Protein AF-A0A9D1MS75-F1 (afdb_monomer)

Secondary structure (DSSP, 8-state):
------------------------------HHHHHHHHHHHHHHHHHHHHHHHHHHHHHHHHHHHHHHHHHHHHHHHHHHHHHHHHHHHHHHHHHHHHHHHHHHHHHHHHHHHHHHHHHHTT--HHHHTTTS--GGG--S-HHHHTT-TTT-HHHHHHHHHHHHHHHT-----GGGS-TT-S-GGGS-TT-S-GGGS-TT-S-TTTSPTT-S-STTS-TT-S-GGGS-HHHHHHHHHHHTSGGGSS---SS----EE-TTS-EEE-----HHHHHHHHHHHHTTS-HHHHHHHHHHHHHHHHHHHHHHHHHHHHHHHHHH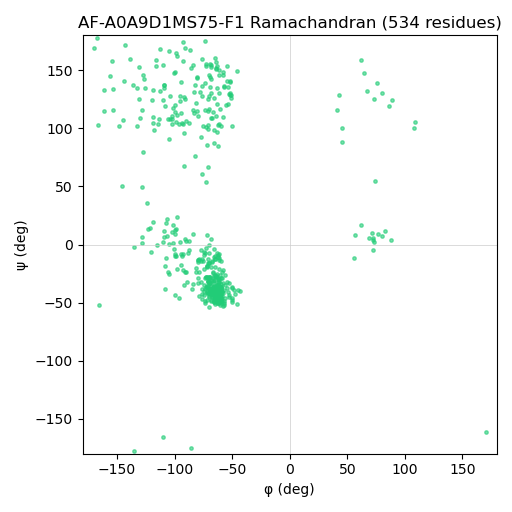HHHHHHHHHHHHHTS-SSGGGGT--SPPPHHHHHHHHHTT--GGGGGGS--HHHHHHHHTTS--GGG--SS--HHHHT-TTT-HHHHHHHHHHHHHHHHGGGSPPPGGGS-TT---GGGS-TT-S-GGGS-TT-S-GGGS-TTSS-GGGS-HHHHHHHHHTT-S-----TT-S--------PPPPPGGGSSSS-EEEEEEPTTS-EEEEEE-S---

Mean predicted aligned error: 25.47 Å

Sequence (536 aa):
MKKTNIAFSGFMAAILFGASASAATTQIASKTYVDNQKESVLQTVEENYAKTETVNQIQQNVTNLGDTINNAETGLAKQVSDNTEAVGQLQSSVGALETTVGNKGAGLVKDVTDLKTAVGGKLDSSAAATTYEALANKSQNLNTDGTSTDKYPSAKAVVDWVNEKVADGIEINTDKIQDGAITTDKIADDAVTSDKIAPSAVGTTEIADGAVGTDDIADGAVTSDKLDGTLAGQIADISGKQDIAMGVGHENHIVTTDASGNITSAATIGQDKVTGLTTALAGKADASALEEIEQNVTNVTQQIGNAESGLVKDVTDVKNAVDALETTVDGKANKATTLAGYGITDAYTKTETDGLLDAKADETALANYATTTALTSGLGGKEDTSNKAKIINAGNKASDTLYPTVGAITTWVSSEISDLSELPVNPGLIEDGTLAGSKLQNGAITEAKIADGAVTTDKIADGAVTEAKLSTDVQETIAGKANADDVYTKGDTDSKIVELAVPQPPEDCVSESGLCVLSVTPDGTYAWVNVTAPIE

Nearest PDB structures (foldseek):
  8yt8-assembly1_B  TM=2.108E-01  e=2.436E+00  Mus musculus
  8yt8-assembly1_D  TM=2.043E-01  e=5.604E+00  Mus musculus
  9c3c-assembly1_d  TM=1.889E-01  e=6.312E+00  Oryctolagus cuniculus

Radius of gyration: 106.27 Å; Cα contacts (8 Å, |Δi|>4): 153; chains: 1; bounding box: 169×182×314 Å

pLDDT: mean 72.34, std 16.27, range [29.92, 95.38]

Organism: NCBI:txid2840787

Structure (mmCIF, N/CA/C/O backbone):
data_AF-A0A9D1MS75-F1
#
_entry.id   AF-A0A9D1MS75-F1
#
loop_
_atom_site.group_PDB
_atom_site.id
_atom_site.type_symbol
_atom_site.label_atom_id
_atom_site.label_alt_id
_atom_site.label_comp_id
_atom_site.label_asym_id
_atom_site.label_entity_id
_atom_site.label_seq_id
_atom_site.pdbx_PDB_ins_code
_atom_site.Cartn_x
_atom_site.Cartn_y
_atom_site.Cartn_z
_atom_site.occupancy
_atom_site.B_iso_or_equiv
_atom_site.auth_seq_id
_atom_site.auth_comp_id
_atom_site.auth_asym_id
_atom_site.auth_atom_id
_atom_site.pdbx_PDB_model_num
ATOM 1 N N . MET A 1 1 ? 93.389 9.416 -118.390 1.00 35.19 1 MET A N 1
ATOM 2 C CA . MET A 1 1 ? 93.582 8.293 -119.345 1.00 35.19 1 MET A CA 1
ATOM 3 C C . MET A 1 1 ? 94.138 8.894 -120.635 1.00 35.19 1 MET A C 1
ATOM 5 O O . MET A 1 1 ? 93.578 9.873 -121.086 1.00 35.19 1 MET A O 1
ATOM 9 N N . LYS A 1 2 ? 95.392 8.608 -121.021 1.00 33.28 2 LYS A N 1
ATOM 10 C CA . LYS A 1 2 ? 95.776 7.720 -122.148 1.00 33.28 2 LYS A CA 1
ATOM 11 C C . LYS A 1 2 ? 94.953 7.893 -123.445 1.00 33.28 2 LYS A C 1
ATOM 13 O O . LYS A 1 2 ? 93.762 7.621 -123.405 1.00 33.28 2 LYS A O 1
ATOM 18 N N . LYS A 1 3 ? 95.688 8.063 -124.568 1.00 33.22 3 LYS A N 1
ATOM 19 C CA . LYS A 1 3 ? 95.335 7.735 -125.979 1.00 33.22 3 LYS A CA 1
ATOM 20 C C . LYS A 1 3 ? 94.343 8.688 -126.699 1.00 33.22 3 LYS A C 1
ATOM 22 O O . LYS A 1 3 ? 93.367 9.084 -126.090 1.00 33.22 3 LYS A O 1
ATOM 27 N N . THR A 1 4 ? 94.503 9.070 -127.983 1.00 37.56 4 THR A N 1
ATOM 28 C CA . THR A 1 4 ? 95.568 8.821 -129.002 1.00 37.56 4 THR A CA 1
ATOM 29 C C . THR A 1 4 ? 95.612 9.953 -130.050 1.00 37.56 4 THR A C 1
ATOM 31 O O . THR A 1 4 ? 94.603 10.605 -130.285 1.00 37.56 4 THR A O 1
ATOM 34 N N . ASN A 1 5 ? 96.754 10.114 -130.728 1.00 36.53 5 ASN A N 1
ATOM 35 C CA . ASN A 1 5 ? 96.948 10.886 -131.967 1.00 36.53 5 ASN A CA 1
ATOM 36 C C . ASN A 1 5 ? 95.876 10.638 -133.050 1.00 36.53 5 ASN A C 1
ATOM 38 O O . ASN A 1 5 ? 95.517 9.484 -133.284 1.00 36.53 5 ASN A O 1
ATOM 42 N N . ILE A 1 6 ? 95.595 11.664 -133.864 1.00 31.33 6 ILE A N 1
ATOM 43 C CA . ILE A 1 6 ? 95.580 11.528 -135.332 1.00 31.33 6 ILE A CA 1
ATOM 44 C C . ILE A 1 6 ? 96.419 12.670 -135.913 1.00 31.33 6 ILE A C 1
ATOM 46 O O . ILE A 1 6 ? 96.175 13.837 -135.625 1.00 31.33 6 ILE A O 1
ATOM 50 N N . ALA A 1 7 ? 97.411 12.320 -136.728 1.00 33.38 7 ALA A N 1
ATOM 51 C CA . ALA A 1 7 ? 98.093 13.252 -137.615 1.00 33.38 7 ALA A CA 1
ATOM 52 C C . ALA A 1 7 ? 97.513 13.098 -139.025 1.00 33.38 7 ALA A C 1
ATOM 54 O O . ALA A 1 7 ? 97.167 11.984 -139.422 1.00 33.38 7 ALA A O 1
ATOM 55 N N . PHE A 1 8 ? 97.484 14.178 -139.803 1.00 29.92 8 PHE A N 1
ATOM 56 C CA . PHE A 1 8 ? 97.391 14.081 -141.256 1.00 29.92 8 PHE A CA 1
ATOM 57 C C . PHE A 1 8 ? 98.511 14.921 -141.862 1.00 29.92 8 PHE A C 1
ATOM 59 O O . PHE A 1 8 ? 98.576 16.131 -141.656 1.00 29.92 8 PHE A O 1
ATOM 66 N N . SER A 1 9 ? 99.436 14.258 -142.550 1.00 35.94 9 SER A N 1
ATOM 67 C CA . SER A 1 9 ? 100.546 14.886 -143.259 1.00 35.94 9 SER A CA 1
ATOM 68 C C . SER A 1 9 ? 100.416 14.630 -144.757 1.00 35.94 9 SER A C 1
ATOM 70 O O . SER A 1 9 ? 99.788 13.662 -145.181 1.00 35.94 9 SER A O 1
ATOM 72 N N . GLY A 1 10 ? 101.078 15.476 -145.547 1.00 30.81 10 GLY A N 1
ATOM 73 C CA . GLY A 1 10 ? 101.414 15.172 -146.934 1.00 30.81 10 GLY A CA 1
ATOM 74 C C . GLY A 1 10 ? 100.619 15.940 -147.986 1.00 30.81 10 GLY A C 1
ATOM 75 O O . GLY A 1 10 ? 99.574 15.487 -148.434 1.00 30.81 10 GLY A O 1
ATOM 76 N N . PHE A 1 11 ? 101.237 16.990 -148.532 1.00 30.25 11 PHE A N 1
ATOM 77 C CA . PHE A 1 11 ? 101.874 16.811 -149.840 1.00 30.25 11 PHE A CA 1
ATOM 78 C C . PHE A 1 11 ? 103.033 17.797 -150.044 1.00 30.25 11 PHE A C 1
ATOM 80 O O . PHE A 1 11 ? 102.902 18.984 -149.759 1.00 30.25 11 PHE A O 1
ATOM 87 N N . MET A 1 12 ? 104.175 17.305 -150.533 1.00 34.19 12 MET A N 1
ATOM 88 C CA . MET A 1 12 ? 105.344 18.122 -150.875 1.00 34.19 12 MET A CA 1
ATOM 89 C C . MET A 1 12 ? 106.091 17.480 -152.053 1.00 34.19 12 MET A C 1
ATOM 91 O O . MET A 1 12 ? 106.809 16.500 -151.880 1.00 34.19 12 MET A O 1
ATOM 95 N N . ALA A 1 13 ? 105.892 18.036 -153.249 1.00 30.22 13 ALA A N 1
ATOM 96 C CA . ALA A 1 13 ? 106.650 17.808 -154.486 1.00 30.22 13 ALA A CA 1
ATOM 97 C C . ALA A 1 13 ? 106.321 19.010 -155.405 1.00 30.22 13 ALA A C 1
ATOM 99 O O . ALA A 1 13 ? 105.143 19.260 -155.630 1.00 30.22 13 ALA A O 1
ATOM 100 N N . ALA A 1 14 ? 107.203 19.931 -155.809 1.00 34.31 14 ALA A N 1
ATOM 101 C CA . ALA A 1 14 ? 108.585 19.885 -156.306 1.00 34.31 14 ALA A CA 1
ATOM 102 C C . ALA A 1 14 ? 108.715 19.497 -157.799 1.00 34.31 14 ALA A C 1
ATOM 104 O O . ALA A 1 14 ? 108.217 18.450 -158.197 1.00 34.31 14 ALA A O 1
ATOM 105 N N . ILE A 1 15 ? 109.502 20.321 -158.528 1.00 32.75 15 ILE A N 1
ATOM 106 C CA . ILE A 1 15 ? 110.326 20.051 -159.742 1.00 32.75 15 ILE A CA 1
ATOM 107 C C . ILE A 1 15 ? 109.900 20.609 -161.139 1.00 32.75 15 ILE A C 1
ATOM 109 O O . ILE A 1 15 ? 109.069 20.030 -161.824 1.00 32.75 15 ILE A O 1
ATOM 113 N N . LEU A 1 16 ? 110.651 21.659 -161.565 1.00 31.94 16 LEU A N 1
ATOM 114 C CA . LEU A 1 16 ? 111.067 22.102 -162.933 1.00 31.94 16 LEU A CA 1
ATOM 115 C C . LEU A 1 16 ? 109.949 22.499 -163.946 1.00 31.94 16 LEU A C 1
ATOM 117 O O . LEU A 1 16 ? 108.800 22.142 -163.762 1.00 31.94 16 LEU A O 1
ATOM 121 N N . PHE A 1 17 ? 110.117 23.280 -165.028 1.00 32.41 17 PHE A N 1
ATOM 122 C CA . PHE A 1 17 ? 111.217 23.943 -165.781 1.00 32.41 17 PHE A CA 1
ATOM 123 C C . PHE A 1 17 ? 110.779 25.416 -166.110 1.00 32.41 17 PHE A C 1
ATOM 125 O O . PHE A 1 17 ? 109.692 25.808 -165.705 1.00 32.41 17 PHE A O 1
ATOM 132 N N . GLY A 1 18 ? 111.485 26.316 -166.825 1.00 37.06 18 GLY A N 1
ATOM 133 C CA . GLY A 1 18 ? 112.775 26.296 -167.543 1.00 37.06 18 GLY A CA 1
ATOM 134 C C . GLY A 1 18 ? 113.003 27.573 -168.401 1.00 37.06 18 GLY A C 1
ATOM 135 O O . GLY A 1 18 ? 112.346 28.590 -168.202 1.00 37.06 18 GLY A O 1
ATOM 136 N N . ALA A 1 19 ? 113.928 27.503 -169.367 1.00 38.12 19 ALA A N 1
ATOM 137 C CA . ALA A 1 19 ? 114.318 28.499 -170.393 1.00 38.12 19 ALA A CA 1
ATOM 138 C C . ALA A 1 19 ? 114.540 27.745 -171.742 1.00 38.12 19 ALA A C 1
ATOM 140 O O . ALA A 1 19 ? 114.776 26.542 -171.675 1.00 38.12 19 ALA A O 1
ATOM 141 N N . SER A 1 20 ? 114.529 28.287 -172.976 1.00 36.25 20 SER A N 1
ATOM 142 C CA . SER A 1 20 ? 114.293 29.635 -173.546 1.00 36.25 20 SER A CA 1
ATOM 143 C C . SER A 1 20 ? 114.181 29.586 -175.101 1.00 36.25 20 SER A C 1
ATOM 145 O O . SER A 1 20 ? 114.597 28.613 -175.717 1.00 36.25 20 SER A O 1
ATOM 147 N N . ALA A 1 21 ? 113.738 30.708 -175.705 1.00 34.78 21 ALA A N 1
ATOM 148 C CA . ALA A 1 21 ? 114.134 31.265 -177.026 1.00 34.78 21 ALA A CA 1
ATOM 149 C C . ALA A 1 21 ? 113.435 30.883 -178.372 1.00 34.78 21 ALA A C 1
ATOM 151 O O . ALA A 1 21 ? 113.517 29.759 -178.841 1.00 34.78 21 ALA A O 1
ATOM 152 N N . SER A 1 22 ? 112.966 31.949 -179.063 1.00 36.16 22 SER A N 1
ATOM 153 C CA . SER A 1 22 ? 113.173 32.287 -180.503 1.00 36.16 22 SER A CA 1
ATOM 154 C C . SER A 1 22 ? 112.559 31.405 -181.622 1.00 36.16 22 SER A C 1
ATOM 156 O O . SER A 1 22 ? 112.813 30.213 -181.665 1.00 36.16 22 SER A O 1
ATOM 158 N N . ALA A 1 23 ? 111.879 31.918 -182.666 1.00 35.94 23 ALA A N 1
ATOM 159 C CA . ALA A 1 23 ? 111.378 33.266 -183.019 1.00 35.94 23 ALA A CA 1
ATOM 160 C C . ALA A 1 23 ? 110.390 33.178 -184.224 1.00 35.94 23 ALA A C 1
ATOM 162 O O . ALA A 1 23 ? 110.253 32.107 -184.805 1.00 35.94 23 ALA A O 1
ATOM 163 N N . ALA A 1 24 ? 109.808 34.325 -184.636 1.00 34.16 24 ALA A N 1
ATOM 164 C CA . ALA A 1 24 ? 109.023 34.576 -185.872 1.00 34.16 24 ALA A CA 1
ATOM 165 C C . ALA A 1 24 ? 107.579 33.987 -185.936 1.00 34.16 24 ALA A C 1
ATOM 167 O O . ALA A 1 24 ? 107.394 32.789 -185.782 1.00 34.16 24 ALA A O 1
ATOM 168 N N . THR A 1 25 ? 106.486 34.737 -186.192 1.00 34.16 25 THR A N 1
ATOM 169 C CA . THR A 1 25 ? 106.300 36.197 -186.391 1.00 34.16 25 THR A CA 1
ATOM 170 C C . THR A 1 25 ? 104.867 36.649 -186.018 1.00 34.16 25 THR A C 1
ATOM 172 O O . THR A 1 25 ? 103.905 36.287 -186.681 1.00 34.16 25 THR A O 1
ATOM 175 N N . THR A 1 26 ? 104.764 37.491 -184.983 1.00 41.84 26 THR A N 1
ATOM 176 C CA . THR A 1 26 ? 103.919 38.708 -184.852 1.00 41.84 26 THR A CA 1
ATOM 177 C C . THR A 1 26 ? 102.459 38.738 -185.367 1.00 41.84 26 THR A C 1
ATOM 179 O O . THR A 1 26 ? 102.236 38.890 -186.563 1.00 41.84 26 THR A O 1
ATOM 182 N N . GLN A 1 27 ? 101.481 38.894 -184.451 1.00 38.84 27 GLN A N 1
ATOM 183 C CA . GLN A 1 27 ? 100.780 40.190 -184.259 1.00 38.84 27 GLN A CA 1
ATOM 184 C C . GLN A 1 27 ? 99.924 40.283 -182.966 1.00 38.84 27 GLN A C 1
ATOM 186 O O . GLN A 1 27 ? 98.815 39.777 -182.887 1.00 38.84 27 GLN A O 1
ATOM 191 N N . ILE A 1 28 ? 100.484 40.999 -181.979 1.00 40.28 28 ILE A N 1
ATOM 192 C CA . ILE A 1 28 ? 99.843 41.949 -181.040 1.00 40.28 28 ILE A CA 1
ATOM 193 C C . ILE A 1 28 ? 98.515 41.520 -180.371 1.00 40.28 28 ILE A C 1
ATOM 195 O O . ILE A 1 28 ? 97.425 41.722 -180.898 1.00 40.28 28 ILE A O 1
ATOM 199 N N . ALA A 1 29 ? 98.613 41.064 -179.116 1.00 49.59 29 ALA A N 1
ATOM 200 C CA . ALA A 1 29 ? 97.468 40.891 -178.220 1.00 49.59 29 ALA A CA 1
ATOM 201 C C . ALA A 1 29 ? 96.926 42.241 -177.703 1.00 49.59 29 ALA A C 1
ATOM 203 O O . ALA A 1 29 ? 97.691 43.130 -177.322 1.00 49.59 29 ALA A O 1
ATOM 204 N N . SER A 1 30 ? 95.600 42.385 -177.634 1.00 53.41 30 SER A N 1
ATOM 205 C CA . SER A 1 30 ? 94.937 43.584 -177.108 1.00 53.41 30 SER A CA 1
ATOM 206 C C . SER A 1 30 ? 95.125 43.737 -175.595 1.00 53.41 30 SER A C 1
ATOM 208 O O . SER A 1 30 ? 94.873 42.786 -174.849 1.00 53.41 30 SER A O 1
ATOM 210 N N . LYS A 1 31 ? 95.434 44.961 -175.142 1.00 62.34 31 LYS A N 1
ATOM 211 C CA . LYS A 1 31 ? 95.553 45.364 -173.724 1.00 62.34 31 LYS A CA 1
ATOM 212 C C . LYS A 1 31 ? 94.426 44.803 -172.833 1.00 62.34 31 LYS A C 1
ATOM 214 O O . LYS A 1 31 ? 94.698 44.298 -171.750 1.00 62.34 31 LYS A O 1
ATOM 219 N N . THR A 1 32 ? 93.198 44.785 -173.354 1.00 62.97 32 THR A N 1
ATOM 220 C CA . THR A 1 32 ? 91.975 44.258 -172.725 1.00 62.97 32 THR A CA 1
ATOM 221 C C . THR A 1 32 ? 92.107 42.839 -172.157 1.00 62.97 32 THR A C 1
ATOM 223 O O . THR A 1 32 ? 91.539 42.554 -171.110 1.00 62.97 32 THR A O 1
ATOM 226 N N . TYR A 1 33 ? 92.862 41.938 -172.799 1.00 64.75 33 TYR A N 1
ATOM 227 C CA . TYR A 1 33 ? 93.020 40.566 -172.292 1.00 64.75 33 TYR A CA 1
ATOM 228 C C . TYR A 1 33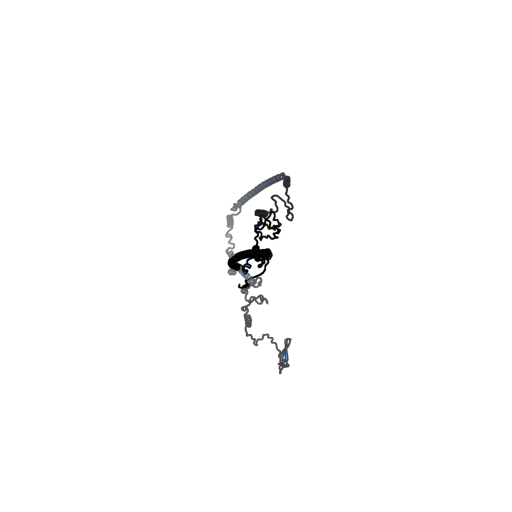 ? 93.901 40.517 -171.034 1.00 64.75 33 TYR A C 1
ATOM 230 O O . TYR A 1 33 ? 93.623 39.760 -170.107 1.00 64.75 33 TYR A O 1
ATOM 238 N N . VAL A 1 34 ? 94.943 41.354 -170.984 1.00 63.66 34 VAL A N 1
ATOM 239 C CA . VAL A 1 34 ? 95.841 41.462 -169.825 1.00 63.66 34 VAL A CA 1
ATOM 240 C C . VAL A 1 34 ? 95.159 42.210 -168.680 1.00 63.66 34 VAL A C 1
ATOM 242 O O . VAL A 1 34 ? 95.281 41.786 -167.534 1.00 63.66 34 VAL A O 1
ATOM 245 N N . ASP A 1 35 ? 94.403 43.270 -168.985 1.00 66.38 35 ASP A N 1
ATOM 246 C CA . ASP A 1 35 ? 93.616 44.006 -167.990 1.00 66.38 35 ASP A CA 1
ATOM 247 C C . ASP A 1 35 ? 92.594 43.078 -167.302 1.00 66.38 35 ASP A C 1
ATOM 249 O O . ASP A 1 35 ? 92.614 42.954 -166.081 1.00 66.38 35 ASP A O 1
ATOM 253 N N . ASN A 1 36 ? 91.792 42.321 -168.065 1.00 65.88 36 ASN A N 1
ATOM 254 C CA . ASN A 1 36 ? 90.782 41.410 -167.502 1.00 65.88 36 ASN A CA 1
ATOM 255 C C . ASN A 1 36 ? 91.382 40.299 -166.616 1.00 65.88 36 ASN A C 1
ATOM 257 O O . ASN A 1 36 ? 90.800 39.937 -165.594 1.00 65.88 36 ASN A O 1
ATOM 261 N N . GLN A 1 37 ? 92.547 39.753 -166.985 1.00 67.06 37 GLN A N 1
ATOM 262 C CA . GLN A 1 37 ? 93.255 38.773 -166.149 1.00 67.06 37 GLN A CA 1
ATOM 263 C C . GLN A 1 37 ? 93.807 39.415 -164.869 1.00 67.06 37 GLN A C 1
ATOM 265 O O . GLN A 1 37 ? 93.778 38.799 -163.805 1.00 67.06 37 GLN A O 1
ATOM 270 N N . LYS A 1 38 ? 94.264 40.671 -164.943 1.00 65.25 38 LYS A N 1
ATOM 271 C CA . LYS A 1 38 ? 94.729 41.426 -163.777 1.00 65.25 38 LYS A CA 1
ATOM 272 C C . LYS A 1 38 ? 93.587 41.712 -162.797 1.00 65.25 38 LYS A C 1
ATOM 274 O O . LYS A 1 38 ? 93.788 41.511 -161.605 1.00 65.25 38 LYS A O 1
ATOM 279 N N . GLU A 1 39 ? 92.410 42.102 -163.290 1.00 68.06 39 GLU A N 1
ATOM 280 C CA . GLU A 1 39 ? 91.195 42.319 -162.487 1.00 68.06 39 GLU A CA 1
ATOM 281 C C . GLU A 1 39 ? 90.776 41.032 -161.745 1.00 68.06 39 GLU A C 1
ATOM 283 O O . GLU A 1 39 ? 90.568 41.044 -160.534 1.00 68.06 39 GLU A O 1
ATOM 288 N N . SER A 1 40 ? 90.739 39.891 -162.449 1.00 67.94 40 SER A N 1
ATOM 289 C CA . SER A 1 40 ? 90.359 38.588 -161.875 1.00 67.94 40 SER A CA 1
ATOM 290 C C . SER A 1 40 ? 91.342 38.090 -160.805 1.00 67.94 40 SER A C 1
ATOM 292 O O . SER A 1 40 ? 90.925 37.559 -159.769 1.00 67.94 40 SER A O 1
ATOM 294 N N . VAL A 1 41 ? 92.648 38.300 -161.009 1.00 67.81 41 VAL A N 1
ATOM 295 C CA . VAL A 1 41 ? 93.666 37.993 -159.992 1.00 67.81 41 VAL A CA 1
ATOM 296 C C . VAL A 1 41 ? 93.548 38.940 -158.795 1.00 67.81 41 VAL A C 1
ATOM 298 O O . VAL A 1 41 ? 93.650 38.467 -157.665 1.00 67.81 41 VAL A O 1
ATOM 301 N N . LEU A 1 42 ? 93.278 40.235 -159.006 1.00 69.19 42 LEU A N 1
ATOM 302 C CA . LEU A 1 42 ? 93.065 41.192 -157.912 1.00 69.19 42 LEU A CA 1
ATOM 303 C C . LEU A 1 42 ? 91.879 40.773 -157.034 1.00 69.19 42 LEU A C 1
ATOM 305 O O . LEU A 1 42 ? 92.037 40.640 -155.825 1.00 69.19 42 LEU A O 1
ATOM 309 N N . GLN A 1 43 ? 90.743 40.448 -157.655 1.00 68.75 43 GLN A N 1
ATOM 310 C CA . GLN A 1 43 ? 89.535 39.995 -156.964 1.00 68.75 43 GLN A CA 1
ATOM 311 C C . GLN A 1 43 ? 89.774 38.696 -156.169 1.00 68.75 43 GLN A C 1
ATOM 313 O O . GLN A 1 43 ? 89.335 38.565 -155.028 1.00 68.75 43 GLN A O 1
ATOM 318 N N . THR A 1 44 ? 90.552 37.759 -156.725 1.00 70.31 44 THR A N 1
ATOM 319 C CA . THR A 1 44 ? 90.948 36.520 -156.026 1.00 70.31 44 THR A CA 1
ATOM 320 C C . THR A 1 44 ? 91.875 36.797 -154.832 1.00 70.31 44 THR A C 1
ATOM 322 O O . THR A 1 44 ? 91.788 36.124 -153.803 1.00 70.31 44 THR A O 1
ATOM 325 N N . VAL A 1 45 ? 92.771 37.785 -154.942 1.00 70.00 45 VAL A N 1
ATOM 326 C CA . VAL A 1 45 ? 93.659 38.206 -153.845 1.00 70.00 45 VAL A CA 1
ATOM 327 C C . VAL A 1 45 ? 92.872 38.919 -152.743 1.00 70.00 45 VAL A C 1
ATOM 329 O O . VAL A 1 45 ? 93.084 38.611 -151.571 1.00 70.00 45 VAL A O 1
ATOM 332 N N . GLU A 1 46 ? 91.928 39.794 -153.090 1.00 70.38 46 GLU A N 1
ATOM 333 C CA . GLU A 1 46 ? 91.046 40.477 -152.134 1.00 70.38 46 GLU A CA 1
ATOM 334 C C . GLU A 1 46 ? 90.151 39.487 -151.373 1.00 70.38 46 GLU A C 1
ATOM 336 O O . GLU A 1 46 ? 90.091 39.540 -150.143 1.00 70.38 46 GLU A O 1
ATOM 341 N N . GLU A 1 47 ? 89.548 38.505 -152.055 1.00 70.81 47 GLU A N 1
ATOM 342 C CA . GLU A 1 47 ? 88.812 37.422 -151.388 1.00 70.81 47 GLU A CA 1
ATOM 343 C C . GLU A 1 47 ? 89.687 36.611 -150.421 1.00 70.81 47 GLU A C 1
ATOM 345 O O . GLU A 1 47 ? 89.231 36.215 -149.346 1.00 70.81 47 GLU A O 1
ATOM 350 N N . ASN A 1 48 ? 90.939 36.329 -150.787 1.00 67.88 48 ASN A N 1
ATOM 351 C CA . ASN A 1 48 ? 91.854 35.577 -149.929 1.00 67.88 48 ASN A CA 1
ATOM 352 C C . ASN A 1 48 ? 92.366 36.416 -148.745 1.00 67.88 48 ASN A C 1
ATOM 354 O O . ASN A 1 48 ? 92.591 35.872 -147.661 1.00 67.88 48 ASN A O 1
ATOM 358 N N . TYR A 1 49 ? 92.468 37.738 -148.897 1.00 66.19 49 TYR A N 1
ATOM 359 C CA . TYR A 1 49 ? 92.754 38.650 -147.789 1.00 66.19 49 TYR A CA 1
ATOM 360 C C . TYR A 1 49 ? 91.558 38.750 -146.826 1.00 66.19 49 TYR A C 1
ATOM 362 O O . TYR A 1 49 ? 91.732 38.631 -145.615 1.00 66.19 49 TYR A O 1
ATOM 370 N N . ALA A 1 50 ? 90.326 38.826 -147.343 1.00 66.00 50 ALA A N 1
ATOM 371 C CA . ALA A 1 50 ? 89.103 38.776 -146.534 1.00 66.00 50 ALA A CA 1
ATOM 372 C C . ALA A 1 50 ? 88.936 37.432 -145.789 1.00 66.00 50 ALA A C 1
ATOM 374 O O . ALA A 1 50 ? 88.531 37.404 -144.623 1.00 66.00 50 ALA A O 1
ATOM 375 N N . LYS A 1 51 ? 89.316 36.307 -146.416 1.00 72.88 51 LYS A N 1
ATOM 376 C CA . LYS A 1 51 ? 89.409 34.995 -145.744 1.00 72.88 51 LYS A CA 1
ATOM 377 C C . LYS A 1 51 ? 90.484 34.994 -144.650 1.00 72.88 51 LYS A C 1
ATOM 379 O O . LYS A 1 51 ? 90.254 34.402 -143.602 1.00 72.88 51 LYS A O 1
ATOM 384 N N . THR A 1 52 ? 91.609 35.684 -144.845 1.00 74.56 52 THR A N 1
ATOM 385 C CA . THR A 1 52 ? 92.667 35.818 -143.823 1.00 74.56 52 THR A CA 1
ATOM 386 C C . THR A 1 52 ? 92.179 36.615 -142.610 1.00 74.56 52 THR A C 1
ATOM 388 O O . THR A 1 52 ? 92.382 36.180 -141.480 1.00 74.56 52 THR A O 1
ATOM 391 N N . GLU A 1 53 ? 91.445 37.709 -142.821 1.00 74.25 53 GLU A N 1
ATOM 392 C CA . GLU A 1 53 ? 90.826 38.471 -141.727 1.00 74.25 53 GLU A CA 1
ATOM 393 C C . GLU A 1 53 ? 89.759 37.647 -140.985 1.00 74.25 53 GLU A C 1
ATOM 395 O O . GLU A 1 53 ? 89.715 37.618 -139.755 1.00 74.25 53 GLU A O 1
ATOM 400 N N . THR A 1 54 ? 88.966 36.866 -141.725 1.00 79.94 54 THR A N 1
ATOM 401 C CA . THR A 1 54 ? 88.009 35.911 -141.141 1.00 79.94 54 THR A CA 1
ATOM 402 C C . THR A 1 54 ? 88.719 34.844 -140.295 1.00 79.94 54 THR A C 1
ATOM 404 O O . THR A 1 54 ? 88.254 34.510 -139.207 1.00 79.94 54 THR A O 1
ATOM 407 N N . VAL A 1 55 ? 89.870 34.331 -140.748 1.00 80.06 55 VAL A N 1
ATOM 408 C CA . VAL A 1 55 ? 90.700 33.373 -139.995 1.00 80.06 55 VAL A CA 1
ATOM 409 C C . VAL A 1 55 ? 91.300 34.012 -138.739 1.00 80.06 55 VAL A C 1
ATOM 411 O O . VAL A 1 55 ? 91.274 33.379 -137.685 1.00 80.06 55 VAL A O 1
ATOM 414 N N . ASN A 1 56 ? 91.759 35.266 -138.799 1.00 82.06 56 ASN A N 1
ATOM 415 C CA . ASN A 1 56 ? 92.230 36.006 -137.622 1.00 82.06 56 ASN A CA 1
ATOM 416 C C . ASN A 1 56 ? 91.112 36.180 -136.581 1.00 82.06 56 ASN A C 1
ATOM 418 O O . ASN A 1 56 ? 91.330 35.925 -135.395 1.00 82.06 56 ASN A O 1
ATOM 422 N N . GLN A 1 57 ? 89.898 36.535 -137.017 1.00 86.50 57 GLN A N 1
ATOM 423 C CA . GLN A 1 57 ? 88.741 36.651 -136.127 1.00 86.50 57 GLN A CA 1
ATOM 424 C C . GLN A 1 57 ? 88.342 35.296 -135.524 1.00 86.50 57 GLN A C 1
ATOM 426 O O . GLN A 1 57 ? 88.035 35.224 -134.335 1.00 86.50 57 GLN A O 1
ATOM 431 N N . ILE A 1 58 ? 88.388 34.206 -136.301 1.00 84.88 58 ILE A N 1
ATOM 432 C CA . ILE A 1 58 ? 88.170 32.843 -135.790 1.00 84.88 58 ILE A CA 1
ATOM 433 C C . ILE A 1 58 ? 89.236 32.485 -134.748 1.00 84.88 58 ILE A C 1
ATOM 435 O O . ILE A 1 58 ? 88.884 32.001 -133.676 1.00 84.88 58 ILE A O 1
ATOM 439 N N . GLN A 1 59 ? 90.514 32.764 -135.012 1.00 86.50 59 GLN A N 1
ATOM 440 C CA . GLN A 1 59 ? 91.606 32.482 -134.080 1.00 86.50 59 GLN A CA 1
ATOM 441 C C . GLN A 1 59 ? 91.447 33.262 -132.766 1.00 86.50 59 GLN A C 1
ATOM 443 O O . GLN A 1 59 ? 91.616 32.688 -131.692 1.00 86.50 59 GLN A O 1
ATOM 448 N N . GLN A 1 60 ? 91.065 34.540 -132.836 1.00 87.88 60 GLN A N 1
ATOM 449 C CA . GLN A 1 60 ? 90.798 35.365 -131.656 1.00 87.88 60 GLN A CA 1
ATOM 450 C C . GLN A 1 60 ? 89.559 34.881 -130.886 1.00 87.88 60 GLN A C 1
ATOM 452 O O . GLN A 1 60 ? 89.595 34.793 -129.661 1.00 87.88 60 GLN A O 1
ATOM 457 N N . ASN A 1 61 ? 88.492 34.481 -131.586 1.00 88.44 61 ASN A N 1
ATOM 458 C CA . ASN A 1 61 ? 87.312 33.880 -130.964 1.00 88.44 61 ASN A CA 1
ATOM 459 C C . ASN A 1 61 ? 87.654 32.553 -130.266 1.00 88.44 61 ASN A C 1
ATOM 461 O O . ASN A 1 61 ? 87.176 32.317 -129.161 1.00 88.44 61 ASN A O 1
ATOM 465 N N . VAL A 1 62 ? 88.505 31.711 -130.866 1.00 87.62 62 VAL A N 1
ATOM 466 C CA . VAL A 1 62 ? 88.990 30.459 -130.258 1.00 87.62 62 VAL A CA 1
ATOM 467 C C . VAL A 1 62 ? 89.814 30.735 -128.997 1.00 87.62 62 VAL A C 1
ATOM 469 O O . VAL A 1 62 ? 89.596 30.060 -127.994 1.00 87.62 62 VAL A O 1
ATOM 472 N N . THR A 1 63 ? 90.691 31.746 -128.999 1.00 87.88 63 THR A N 1
ATOM 473 C CA . THR A 1 63 ? 91.415 32.174 -127.786 1.00 87.88 63 THR A CA 1
ATOM 474 C C . THR A 1 63 ? 90.449 32.652 -126.699 1.00 87.88 63 THR A C 1
ATOM 476 O O . THR A 1 63 ? 90.504 32.152 -125.580 1.00 87.88 63 THR A O 1
ATOM 479 N N . ASN A 1 64 ? 89.497 33.531 -127.037 1.00 89.81 64 ASN A N 1
ATOM 480 C CA . ASN A 1 64 ? 88.500 34.042 -126.089 1.00 89.81 64 ASN A CA 1
ATOM 481 C C . ASN A 1 64 ? 87.611 32.922 -125.509 1.00 89.81 64 ASN A C 1
ATOM 483 O O . ASN A 1 64 ? 87.272 32.946 -124.324 1.00 89.81 64 ASN A O 1
ATOM 487 N N . LEU A 1 65 ? 87.243 31.919 -126.319 1.00 91.25 65 LEU A N 1
ATOM 488 C CA . LEU A 1 65 ? 86.559 30.712 -125.843 1.00 91.25 65 LEU A CA 1
ATOM 489 C C . LEU A 1 65 ? 87.457 29.882 -124.919 1.00 91.25 65 LEU A C 1
ATOM 491 O O . LEU A 1 65 ? 86.974 29.418 -123.892 1.00 91.25 65 LEU A O 1
ATOM 495 N N . GLY A 1 66 ? 88.742 29.725 -125.247 1.00 87.69 66 GLY A N 1
ATOM 496 C CA . GLY A 1 66 ? 89.726 29.057 -124.395 1.00 87.69 66 GLY A CA 1
ATOM 497 C C . GLY A 1 66 ? 89.834 29.711 -123.018 1.00 87.69 66 GLY A C 1
ATOM 498 O O . GLY A 1 66 ? 89.693 29.028 -122.008 1.00 87.69 66 GLY A O 1
ATOM 499 N N . ASP A 1 67 ? 89.971 31.035 -122.961 1.00 89.00 67 ASP A N 1
ATOM 500 C CA . ASP A 1 67 ? 90.005 31.784 -121.700 1.00 89.00 67 ASP A CA 1
ATOM 501 C C . ASP A 1 67 ? 88.674 31.694 -120.938 1.00 89.00 67 ASP A C 1
ATOM 503 O O . ASP A 1 67 ? 88.661 31.551 -119.716 1.00 89.00 67 ASP A O 1
ATOM 507 N N . THR A 1 68 ? 87.538 31.712 -121.643 1.00 88.56 68 THR A N 1
ATOM 508 C CA . THR A 1 68 ? 86.213 31.509 -121.031 1.00 88.56 68 THR A CA 1
ATOM 509 C C . THR A 1 68 ? 86.091 30.114 -120.408 1.00 88.56 68 THR A C 1
ATOM 511 O O . THR A 1 68 ? 85.604 29.988 -119.284 1.00 88.56 68 THR A O 1
ATOM 514 N N . ILE A 1 69 ? 86.572 29.075 -121.099 1.00 89.00 69 ILE A N 1
ATOM 515 C CA . ILE A 1 69 ? 86.596 27.690 -120.610 1.00 89.00 69 ILE A CA 1
ATOM 516 C C . ILE A 1 69 ? 87.540 27.563 -119.410 1.00 89.00 69 ILE A C 1
ATOM 518 O O . ILE A 1 69 ? 87.110 27.075 -118.373 1.00 89.00 69 ILE A O 1
ATOM 522 N N . ASN A 1 70 ? 88.770 28.074 -119.491 1.00 86.94 70 ASN A N 1
ATOM 523 C CA . ASN A 1 70 ? 89.748 28.019 -118.396 1.00 86.94 70 ASN A CA 1
ATOM 524 C C . ASN A 1 70 ? 89.236 28.725 -117.125 1.00 86.94 70 ASN A C 1
ATOM 526 O O . ASN A 1 70 ? 89.398 28.220 -116.010 1.00 86.94 70 ASN A O 1
ATOM 530 N N . ASN A 1 71 ? 88.576 29.879 -117.279 1.00 87.00 71 ASN A N 1
ATOM 531 C CA . ASN A 1 71 ? 87.947 30.593 -116.167 1.00 87.00 71 ASN A CA 1
ATOM 532 C C . ASN A 1 71 ? 86.755 29.813 -115.584 1.00 87.00 71 ASN A C 1
ATOM 534 O O . ASN A 1 71 ? 86.605 29.756 -114.362 1.00 87.00 71 ASN A O 1
ATOM 538 N N . ALA A 1 72 ? 85.942 29.167 -116.426 1.00 87.81 72 ALA A N 1
ATOM 539 C CA . ALA A 1 72 ? 84.845 28.307 -115.982 1.00 87.81 72 ALA A CA 1
ATOM 540 C C . ALA A 1 72 ? 85.345 27.035 -115.269 1.00 87.81 72 ALA A C 1
ATOM 542 O O . ALA A 1 72 ? 84.811 26.687 -114.219 1.00 87.81 72 ALA A O 1
ATOM 543 N N . GLU A 1 73 ? 86.394 26.379 -115.774 1.00 88.56 73 GLU A N 1
ATOM 544 C CA . GLU A 1 73 ? 87.043 25.231 -115.127 1.00 88.56 73 GLU A CA 1
ATOM 545 C C . GLU A 1 73 ? 87.649 25.622 -113.774 1.00 88.56 73 GLU A C 1
ATOM 547 O O . GLU A 1 73 ? 87.453 24.914 -112.788 1.00 88.56 73 GLU A O 1
ATOM 552 N N . THR A 1 74 ? 88.308 26.782 -113.689 1.00 86.06 74 THR A N 1
ATOM 553 C CA . THR A 1 74 ? 88.862 27.308 -112.429 1.00 86.06 74 THR A CA 1
ATOM 554 C C . THR A 1 74 ? 87.755 27.635 -111.420 1.00 86.06 74 THR A C 1
ATOM 556 O O . THR A 1 74 ? 87.863 27.285 -110.242 1.00 86.06 74 THR A O 1
ATOM 559 N N . GLY A 1 75 ? 86.661 28.258 -111.873 1.00 89.56 75 GLY A N 1
ATOM 560 C CA . GLY A 1 75 ? 85.486 28.538 -111.045 1.00 89.56 75 GLY A CA 1
ATOM 561 C C . GLY A 1 75 ? 84.814 27.263 -110.531 1.00 89.56 75 GLY A C 1
ATOM 562 O O . GLY A 1 75 ? 84.532 27.154 -109.337 1.00 89.56 75 GLY A O 1
ATOM 563 N N . LEU A 1 76 ? 84.632 26.266 -111.401 1.00 91.62 76 LEU A N 1
ATOM 564 C CA . LEU A 1 76 ? 84.057 24.969 -111.044 1.00 91.62 76 LEU A CA 1
ATOM 565 C C . LEU A 1 76 ? 84.971 24.191 -110.086 1.00 91.62 76 LEU A C 1
ATOM 567 O O . LEU A 1 76 ? 84.485 23.623 -109.112 1.00 91.62 76 LEU A O 1
ATOM 571 N N . ALA A 1 77 ? 86.290 24.209 -110.302 1.00 88.50 77 ALA A N 1
ATOM 572 C CA . ALA A 1 77 ? 87.265 23.592 -109.404 1.00 88.50 77 ALA A CA 1
ATOM 573 C C . ALA A 1 77 ? 87.235 24.227 -108.004 1.00 88.50 77 ALA A C 1
ATOM 575 O O . ALA A 1 77 ? 87.229 23.504 -107.005 1.00 88.50 77 ALA A O 1
ATOM 576 N N . LYS A 1 78 ? 87.126 25.562 -107.913 1.00 92.12 78 LYS A N 1
ATOM 577 C CA . LYS A 1 78 ? 86.905 26.242 -106.629 1.00 92.12 78 LYS A CA 1
ATOM 578 C C . LYS A 1 78 ? 85.577 25.823 -105.993 1.00 92.12 78 LYS A C 1
ATOM 580 O O . LYS A 1 78 ? 85.565 25.477 -104.818 1.00 92.12 78 LYS A O 1
ATOM 585 N N . GLN A 1 79 ? 84.487 25.782 -106.755 1.00 92.12 79 GLN A N 1
ATOM 586 C CA . GLN A 1 79 ? 83.174 25.390 -106.238 1.00 92.12 79 GLN A CA 1
ATOM 587 C C . GLN A 1 79 ? 83.149 23.930 -105.738 1.00 92.12 79 GLN A C 1
ATOM 589 O O . GLN A 1 79 ? 82.511 23.631 -104.731 1.00 92.12 79 GLN A O 1
ATOM 594 N N . VAL A 1 80 ? 83.893 23.026 -106.384 1.00 92.5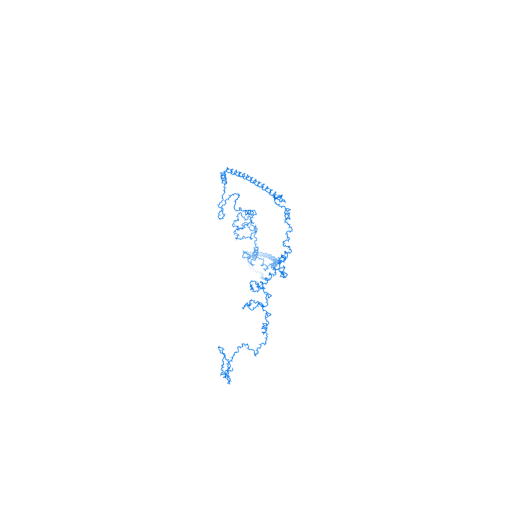0 80 VAL A N 1
ATOM 595 C CA . VAL A 1 80 ? 84.114 21.646 -105.914 1.00 92.50 80 VAL A CA 1
ATOM 596 C C . VAL A 1 80 ? 84.949 21.615 -104.629 1.00 92.50 80 VAL A C 1
ATOM 598 O O . VAL A 1 80 ? 84.618 20.850 -103.722 1.00 92.50 80 VAL A O 1
ATOM 601 N N . SER A 1 81 ? 85.987 22.449 -104.511 1.00 91.81 81 SER A N 1
ATOM 602 C CA . SER A 1 81 ? 86.789 22.571 -103.284 1.00 91.81 81 SER A CA 1
ATOM 603 C C . SER A 1 81 ? 85.950 23.075 -102.105 1.00 91.81 81 SER A C 1
ATOM 605 O O . SER A 1 81 ? 85.923 22.429 -101.060 1.00 91.81 81 SER A O 1
ATOM 607 N N . ASP A 1 82 ? 85.209 24.170 -102.297 1.00 92.69 82 ASP A N 1
ATOM 608 C CA . ASP A 1 82 ? 84.342 24.771 -101.277 1.00 92.69 82 ASP A CA 1
ATOM 609 C C . ASP A 1 82 ? 83.259 23.772 -100.817 1.00 92.69 82 ASP A C 1
ATOM 611 O O . ASP A 1 82 ? 83.019 23.601 -99.621 1.00 92.69 82 ASP A O 1
ATOM 615 N N . ASN A 1 83 ? 82.653 23.033 -101.757 1.00 93.69 83 ASN A N 1
ATOM 616 C CA . ASN A 1 83 ? 81.694 21.970 -101.442 1.00 93.69 83 ASN A CA 1
ATOM 617 C C . ASN A 1 83 ? 82.340 20.787 -100.698 1.00 93.69 83 ASN A C 1
ATOM 619 O O . ASN A 1 83 ? 81.702 20.193 -99.832 1.00 93.69 83 ASN A O 1
ATOM 623 N N . THR A 1 84 ? 83.591 20.436 -101.011 1.00 94.31 84 THR A N 1
ATOM 624 C CA . THR A 1 84 ? 84.323 19.358 -100.318 1.00 94.31 84 THR A CA 1
ATOM 625 C C . THR A 1 84 ? 84.601 19.738 -98.863 1.00 94.31 84 THR A C 1
ATOM 627 O O . THR A 1 84 ? 84.398 18.922 -97.962 1.00 94.31 84 THR A O 1
ATOM 630 N N . GLU A 1 85 ? 84.994 20.988 -98.614 1.00 92.69 85 GLU A N 1
ATOM 631 C CA . GLU A 1 85 ? 85.198 21.509 -97.260 1.00 92.69 85 GLU A CA 1
ATOM 632 C C . GLU A 1 85 ? 83.876 21.578 -96.475 1.00 92.69 85 GLU A C 1
ATOM 634 O O . GLU A 1 85 ? 83.809 21.103 -95.338 1.00 92.69 85 GLU A O 1
ATOM 639 N N . ALA A 1 86 ? 82.791 22.051 -97.102 1.00 91.38 86 ALA A N 1
ATOM 640 C CA . ALA A 1 86 ? 81.455 22.054 -96.504 1.00 91.38 86 ALA A CA 1
ATOM 641 C C . ALA A 1 86 ? 80.964 20.638 -96.137 1.00 91.38 86 ALA A C 1
ATOM 643 O O . ALA A 1 86 ? 80.403 20.438 -95.058 1.00 91.38 86 ALA A O 1
ATOM 644 N N . VAL A 1 87 ? 81.217 19.630 -96.981 1.00 92.69 87 VAL A N 1
ATOM 645 C CA . VAL A 1 87 ? 80.911 18.221 -96.669 1.00 92.69 87 VAL A CA 1
ATOM 646 C C . VAL A 1 87 ? 81.721 17.725 -95.466 1.00 92.69 87 VAL A C 1
ATOM 648 O O . VAL A 1 87 ? 81.150 17.072 -94.593 1.00 92.69 87 VAL A O 1
ATOM 651 N N . GLY A 1 88 ? 83.006 18.078 -95.353 1.00 91.25 88 GLY A N 1
ATOM 652 C CA . GLY A 1 88 ? 83.831 17.737 -94.184 1.00 91.25 88 GLY A CA 1
ATOM 653 C C . GLY A 1 88 ? 83.338 18.379 -92.877 1.00 91.25 88 GLY A C 1
ATOM 654 O O . GLY A 1 88 ? 83.302 17.729 -91.826 1.00 91.25 88 GLY A O 1
ATOM 655 N N . GLN A 1 89 ? 82.882 19.635 -92.938 1.00 92.50 89 GLN A N 1
ATOM 656 C CA . GLN A 1 89 ? 82.264 20.329 -91.800 1.00 92.50 89 GLN A CA 1
ATOM 657 C C . GLN A 1 89 ? 80.924 19.686 -91.394 1.00 92.50 89 GLN A C 1
ATOM 659 O O . GLN A 1 89 ? 80.657 19.502 -90.200 1.00 92.50 89 GLN A O 1
ATOM 664 N N . LEU A 1 90 ? 80.105 19.272 -92.369 1.00 92.31 90 LEU A N 1
ATOM 665 C CA . LEU A 1 90 ? 78.856 18.543 -92.124 1.00 92.31 90 LEU A CA 1
ATOM 666 C C . LEU A 1 90 ? 79.115 17.161 -91.508 1.00 92.31 90 LEU A C 1
ATOM 668 O O . LEU A 1 90 ? 78.475 16.822 -90.518 1.00 92.31 90 LEU A O 1
ATOM 672 N N . GLN A 1 91 ? 80.086 16.394 -92.013 1.00 93.25 91 GLN A N 1
ATOM 673 C CA . GLN A 1 91 ? 80.484 15.101 -91.433 1.00 93.25 91 GLN A CA 1
ATOM 674 C C . GLN A 1 91 ? 80.949 15.240 -89.977 1.00 93.25 91 GLN A C 1
ATOM 676 O O . GLN A 1 91 ? 80.520 14.475 -89.113 1.00 93.25 91 GLN A O 1
ATOM 681 N N . SER A 1 92 ? 81.762 16.259 -89.685 1.00 90.31 92 SER A N 1
ATOM 682 C CA . SER A 1 92 ? 82.210 16.562 -88.318 1.00 90.31 92 SER A CA 1
ATOM 683 C C . SER A 1 92 ? 81.031 16.906 -87.395 1.00 90.31 92 SER A C 1
ATOM 685 O O . SER A 1 92 ? 80.963 16.441 -86.256 1.00 90.31 92 SER A O 1
ATOM 687 N N . SER A 1 93 ? 80.063 17.673 -87.907 1.00 90.00 93 SER A N 1
ATOM 688 C CA . SER A 1 93 ? 78.842 18.045 -87.178 1.00 90.00 93 SER A CA 1
ATOM 689 C C . SER A 1 93 ? 77.922 16.845 -86.920 1.00 90.00 93 SER A C 1
ATOM 691 O O . SER A 1 93 ? 77.344 16.737 -85.839 1.00 90.00 93 SER A O 1
ATOM 693 N N . VAL A 1 94 ? 77.820 15.913 -87.877 1.00 92.06 94 VAL A N 1
ATOM 694 C CA . VAL A 1 94 ? 77.062 14.659 -87.728 1.00 92.06 94 VAL A CA 1
ATOM 695 C C . VAL A 1 94 ? 77.671 13.780 -86.634 1.00 92.06 94 VAL A C 1
ATOM 697 O O . VAL A 1 94 ? 76.943 13.384 -85.728 1.00 92.06 94 VAL A O 1
ATOM 700 N N . GLY A 1 95 ? 78.991 13.560 -86.624 1.00 90.19 95 GLY A N 1
ATOM 701 C CA . GLY A 1 95 ? 79.649 12.752 -85.581 1.00 90.19 95 GLY A CA 1
ATOM 702 C C . GLY A 1 95 ? 79.508 13.334 -84.162 1.00 90.19 95 GLY A C 1
ATOM 703 O O . GLY A 1 95 ? 79.327 12.601 -83.183 1.00 90.19 95 GLY A O 1
ATOM 704 N N . ALA A 1 96 ? 79.511 14.666 -84.031 1.00 87.94 96 ALA A N 1
ATOM 705 C CA . ALA A 1 96 ? 79.218 15.339 -82.762 1.00 87.94 96 ALA A CA 1
ATOM 706 C C . ALA A 1 96 ? 77.755 15.133 -82.312 1.00 87.94 96 ALA A C 1
ATOM 708 O O . ALA A 1 96 ? 77.478 14.952 -81.117 1.00 87.94 96 ALA A O 1
ATOM 709 N N . LEU A 1 97 ? 76.813 15.118 -83.262 1.00 89.12 97 LEU A N 1
ATOM 710 C CA . LEU A 1 97 ? 75.400 14.859 -82.996 1.00 89.12 97 LEU A CA 1
ATOM 711 C C . LEU A 1 97 ? 75.159 13.394 -82.604 1.00 89.12 97 LEU A C 1
ATOM 713 O O . LEU A 1 97 ? 74.480 13.151 -81.608 1.00 89.12 97 LEU A O 1
ATOM 717 N N . GLU A 1 98 ? 75.768 12.433 -83.305 1.00 89.81 98 GLU A N 1
ATOM 718 C CA . GLU A 1 98 ? 75.737 11.000 -82.967 1.00 89.81 98 GLU A CA 1
ATOM 719 C C . GLU A 1 98 ? 76.245 10.749 -81.543 1.00 89.81 98 GLU A C 1
ATOM 721 O O . GLU A 1 98 ? 75.576 10.081 -80.754 1.00 89.81 98 GLU A O 1
ATOM 726 N N . THR A 1 99 ? 77.369 11.368 -81.168 1.00 85.00 99 THR A N 1
ATOM 727 C CA . THR A 1 99 ? 77.921 11.292 -79.803 1.00 85.00 99 THR A CA 1
ATOM 728 C C . THR A 1 99 ? 76.944 11.860 -78.765 1.00 85.00 99 THR A C 1
ATOM 730 O O . THR A 1 99 ? 76.731 11.273 -77.703 1.00 85.00 99 THR A O 1
ATOM 733 N N . THR A 1 100 ? 76.296 12.987 -79.073 1.00 85.81 100 THR A N 1
ATOM 734 C CA . THR A 1 100 ? 75.320 13.631 -78.176 1.00 85.81 100 THR A CA 1
ATOM 735 C C . THR A 1 100 ? 74.047 12.796 -78.013 1.00 85.81 100 THR A C 1
ATOM 737 O O . THR A 1 100 ? 73.536 12.660 -76.898 1.00 85.81 100 THR A O 1
ATOM 740 N N . VAL A 1 101 ? 73.540 12.214 -79.103 1.00 85.25 101 VAL A N 1
ATOM 741 C CA . VAL A 1 101 ? 72.374 11.318 -79.098 1.00 85.25 101 VAL A CA 1
ATOM 742 C C . VAL A 1 101 ? 72.700 10.016 -78.367 1.00 85.25 101 VAL A C 1
ATOM 744 O O . VAL A 1 101 ? 71.896 9.585 -77.547 1.00 85.25 101 VAL A O 1
ATOM 747 N N . GLY A 1 102 ? 73.890 9.443 -78.571 1.00 84.31 102 GLY A N 1
ATOM 748 C CA . GLY A 1 102 ? 74.369 8.269 -77.837 1.00 84.31 102 GLY A CA 1
ATOM 749 C C . GLY A 1 102 ? 74.439 8.514 -76.328 1.00 84.31 102 GLY A C 1
ATOM 750 O O . GLY A 1 102 ? 73.869 7.747 -75.554 1.00 84.31 102 GLY A O 1
ATOM 751 N N . ASN A 1 103 ? 75.037 9.632 -75.905 1.00 81.81 103 ASN A N 1
ATOM 752 C CA . ASN A 1 103 ? 75.120 10.010 -74.491 1.00 81.81 103 ASN A CA 1
ATOM 753 C C . ASN A 1 103 ? 73.735 10.257 -73.864 1.00 81.81 103 ASN A C 1
ATOM 755 O O . ASN A 1 103 ? 73.470 9.789 -72.756 1.00 81.81 103 ASN A O 1
ATOM 759 N N . LYS A 1 104 ? 72.818 10.937 -74.572 1.00 82.56 104 LYS A N 1
ATOM 760 C CA . LYS A 1 104 ? 71.427 11.106 -74.108 1.00 82.56 104 LYS A CA 1
ATOM 761 C C . LYS A 1 104 ? 70.655 9.787 -74.074 1.00 82.56 104 LYS A C 1
ATOM 763 O O . LYS A 1 104 ? 69.878 9.580 -73.149 1.00 82.56 104 LYS A O 1
ATOM 768 N N . GLY A 1 105 ? 70.876 8.897 -75.039 1.00 82.00 105 GLY A N 1
ATOM 769 C CA . GLY A 1 105 ? 70.283 7.560 -75.080 1.00 82.00 105 GLY A CA 1
ATOM 770 C C . GLY A 1 105 ? 70.741 6.695 -73.907 1.00 82.00 105 GLY A C 1
ATOM 771 O O . GLY A 1 105 ? 69.909 6.090 -73.239 1.00 82.00 105 GLY A O 1
ATOM 772 N N . ALA A 1 106 ? 72.039 6.705 -73.590 1.00 78.50 106 ALA A N 1
ATOM 773 C CA . ALA A 1 106 ? 72.583 6.042 -72.406 1.00 78.50 106 ALA A CA 1
ATOM 774 C C . ALA A 1 106 ? 72.012 6.627 -71.100 1.00 78.50 106 ALA A C 1
ATOM 776 O O . ALA A 1 106 ? 71.657 5.867 -70.199 1.00 78.50 106 ALA A O 1
ATOM 777 N N . GLY A 1 107 ? 71.855 7.956 -71.025 1.00 83.94 107 GLY A N 1
ATOM 778 C CA . GLY A 1 107 ? 71.157 8.635 -69.929 1.00 83.94 107 GLY A CA 1
ATOM 779 C C . GLY A 1 107 ? 69.713 8.154 -69.770 1.00 83.94 107 GLY A C 1
ATOM 780 O O . GLY A 1 107 ? 69.355 7.665 -68.709 1.00 83.94 107 GLY A O 1
ATOM 781 N N . LEU A 1 108 ? 68.921 8.167 -70.846 1.00 86.50 108 LEU A N 1
ATOM 782 C CA . LEU A 1 108 ? 67.542 7.661 -70.864 1.00 86.50 108 LEU A CA 1
ATOM 783 C C . LEU A 1 108 ? 67.438 6.181 -70.468 1.00 86.50 108 LEU A C 1
ATOM 785 O O . LEU A 1 108 ? 66.540 5.816 -69.716 1.00 86.50 108 LEU A O 1
ATOM 789 N N . VAL A 1 109 ? 68.351 5.321 -70.931 1.00 87.25 109 VAL A N 1
ATOM 790 C CA . VAL A 1 109 ? 68.393 3.903 -70.528 1.00 87.25 109 VAL A CA 1
ATOM 791 C C . VAL A 1 109 ? 68.694 3.765 -69.035 1.00 87.25 109 VAL A C 1
ATOM 793 O O . VAL A 1 109 ? 68.069 2.940 -68.363 1.00 87.25 109 VAL A O 1
ATOM 796 N N . LYS A 1 110 ? 69.603 4.586 -68.495 1.00 83.31 110 LYS A N 1
ATOM 797 C CA . LYS A 1 110 ? 69.886 4.631 -67.058 1.00 83.31 110 LYS A CA 1
ATOM 798 C C . LYS A 1 110 ? 68.677 5.142 -66.272 1.00 83.31 110 LYS A C 1
ATOM 800 O O . LYS A 1 110 ? 68.249 4.453 -65.356 1.00 83.31 110 LYS A O 1
ATOM 805 N N . ASP A 1 111 ? 68.076 6.260 -66.666 1.00 84.81 111 ASP A N 1
ATOM 806 C CA . ASP A 1 111 ? 66.908 6.848 -66.000 1.00 84.81 111 ASP A CA 1
ATOM 807 C C . ASP A 1 111 ? 65.710 5.885 -66.005 1.00 84.81 111 ASP A C 1
ATOM 809 O O . ASP A 1 111 ? 65.039 5.726 -64.988 1.00 84.81 111 ASP A O 1
ATOM 813 N N . VAL A 1 112 ? 65.472 5.169 -67.112 1.00 83.50 112 VAL A N 1
ATOM 814 C CA . VAL A 1 112 ? 64.452 4.106 -67.207 1.00 83.50 112 VAL A CA 1
ATOM 815 C C . VAL A 1 112 ? 64.790 2.911 -66.310 1.00 83.50 112 VAL A C 1
ATOM 817 O O . VAL A 1 112 ? 63.886 2.320 -65.720 1.00 83.50 112 VAL A O 1
ATOM 820 N N . THR A 1 113 ? 66.068 2.551 -66.168 1.00 82.06 113 THR A N 1
ATOM 821 C CA . THR A 1 113 ? 66.511 1.460 -65.278 1.00 82.06 113 THR A CA 1
ATOM 822 C C . THR A 1 113 ? 66.387 1.849 -63.803 1.00 82.06 113 THR A C 1
ATOM 824 O O . THR A 1 113 ? 65.903 1.055 -62.993 1.00 82.06 113 THR A O 1
ATOM 827 N N . ASP A 1 114 ? 66.736 3.086 -63.458 1.00 83.19 114 ASP A N 1
ATOM 828 C CA . ASP A 1 114 ? 66.601 3.646 -62.115 1.00 83.19 114 ASP A CA 1
ATOM 829 C C . ASP A 1 114 ? 65.120 3.808 -61.744 1.00 83.19 114 ASP A C 1
ATOM 831 O O . ASP A 1 114 ? 64.718 3.388 -60.661 1.00 83.19 114 ASP A O 1
ATOM 835 N N . LEU A 1 115 ? 64.272 4.296 -62.662 1.00 81.00 115 LEU A N 1
ATOM 836 C CA . LEU A 1 115 ? 62.810 4.302 -62.511 1.00 81.00 115 LEU A CA 1
ATOM 837 C C . LEU A 1 115 ? 62.255 2.888 -62.335 1.00 81.00 115 LEU A C 1
ATOM 839 O O . LEU A 1 115 ? 61.466 2.656 -61.423 1.00 81.00 115 LEU A O 1
ATOM 843 N N . LYS A 1 116 ? 62.683 1.919 -63.152 1.00 76.75 116 LYS A N 1
ATOM 844 C CA . LYS A 1 116 ? 62.259 0.517 -63.019 1.00 76.75 116 LYS A CA 1
ATOM 845 C C . LYS A 1 116 ? 62.676 -0.084 -61.675 1.00 76.75 116 LYS A C 1
ATOM 847 O O . LYS A 1 116 ? 61.934 -0.892 -61.129 1.00 76.75 116 LYS A O 1
ATOM 852 N N . THR A 1 117 ? 63.807 0.338 -61.116 1.00 75.19 117 THR A N 1
ATOM 853 C CA . THR A 1 117 ? 64.280 -0.096 -59.792 1.00 75.19 117 THR A CA 1
ATOM 854 C C . THR A 1 117 ? 63.493 0.590 -58.665 1.00 75.19 117 THR A C 1
ATOM 856 O O . THR A 1 117 ? 62.985 -0.080 -57.767 1.00 75.19 117 THR A O 1
ATOM 859 N N . ALA A 1 118 ? 63.306 1.910 -58.745 1.00 69.44 118 ALA A N 1
ATOM 860 C CA . ALA A 1 118 ? 62.589 2.716 -57.754 1.00 69.44 118 ALA A CA 1
ATOM 861 C C . ALA A 1 118 ? 61.072 2.442 -57.713 1.00 69.44 118 ALA A C 1
ATOM 863 O O . ALA A 1 118 ? 60.459 2.518 -56.647 1.00 69.44 118 ALA A O 1
ATOM 864 N N . VAL A 1 119 ? 60.467 2.116 -58.860 1.00 68.44 119 VAL A N 1
ATOM 865 C CA . VAL A 1 119 ? 59.063 1.691 -58.972 1.00 68.44 119 VAL A CA 1
ATOM 866 C C . VAL A 1 119 ? 58.929 0.192 -58.713 1.00 68.44 119 VAL A C 1
ATOM 868 O O . VAL A 1 119 ? 57.996 -0.209 -58.028 1.00 68.44 119 VAL A O 1
ATOM 871 N N . GLY A 1 120 ? 59.870 -0.641 -59.170 1.00 60.84 120 GLY A N 1
ATOM 872 C CA . GLY A 1 120 ? 59.849 -2.092 -58.949 1.00 60.84 120 GLY A CA 1
ATOM 873 C C . GLY A 1 120 ? 59.858 -2.483 -57.469 1.00 60.84 120 GLY A C 1
ATOM 874 O O . GLY A 1 120 ? 59.135 -3.392 -57.080 1.00 60.84 120 GLY A O 1
ATOM 875 N N . GLY A 1 121 ? 60.577 -1.737 -56.621 1.00 56.97 121 GLY A N 1
ATOM 876 C CA . GLY A 1 121 ? 60.521 -1.896 -55.160 1.00 56.97 121 GLY A CA 1
ATOM 877 C C . GLY A 1 121 ? 59.249 -1.349 -54.485 1.00 56.97 121 GLY A C 1
ATOM 878 O O . GLY A 1 121 ? 59.078 -1.532 -53.285 1.00 56.97 121 GLY A O 1
ATOM 879 N N . LYS A 1 122 ? 58.366 -0.667 -55.228 1.00 57.72 122 LYS A N 1
ATOM 880 C CA . LYS A 1 122 ? 57.088 -0.102 -54.748 1.00 57.72 122 LYS A CA 1
ATOM 881 C C . LYS A 1 122 ? 55.851 -0.744 -55.388 1.00 57.72 122 LYS A C 1
ATOM 883 O O . LYS A 1 122 ? 54.738 -0.343 -55.062 1.00 57.72 122 LYS A O 1
ATOM 888 N N . LEU A 1 123 ? 56.036 -1.712 -56.287 1.00 56.62 123 LEU A N 1
ATOM 889 C CA . LEU A 1 123 ? 54.962 -2.356 -57.045 1.00 56.62 123 LEU A CA 1
ATOM 890 C C . LEU A 1 123 ? 54.942 -3.884 -56.863 1.00 56.62 123 LEU A C 1
ATOM 892 O O . LEU A 1 123 ? 54.608 -4.617 -57.792 1.00 56.62 123 LEU A O 1
ATOM 896 N N . ASP A 1 124 ? 55.266 -4.372 -55.660 1.00 56.72 124 ASP A N 1
ATOM 897 C CA . ASP A 1 124 ? 54.902 -5.738 -55.279 1.00 56.72 124 ASP A CA 1
ATOM 898 C C . ASP A 1 124 ? 53.388 -5.806 -55.019 1.00 56.72 124 ASP A C 1
ATOM 900 O O . ASP A 1 124 ? 52.870 -5.412 -53.968 1.00 56.72 124 ASP A O 1
ATOM 904 N N . SER A 1 125 ? 52.669 -6.322 -56.015 1.00 62.34 125 SER A N 1
ATOM 905 C CA . SER A 1 125 ? 51.223 -6.540 -55.979 1.00 62.34 125 SER A CA 1
ATOM 906 C C . SER A 1 125 ? 50.764 -7.482 -54.859 1.00 62.34 125 SER A C 1
ATOM 908 O O . SER A 1 125 ? 49.577 -7.497 -54.547 1.00 62.34 125 SER A O 1
ATOM 910 N N . SER A 1 126 ? 51.675 -8.230 -54.229 1.00 56.81 126 SER A N 1
ATOM 911 C CA . SER A 1 126 ? 51.371 -9.143 -53.118 1.00 56.81 126 SER A CA 1
ATOM 912 C C . SER A 1 126 ? 51.034 -8.402 -51.816 1.00 56.81 126 SER A C 1
ATOM 914 O O . SER A 1 126 ? 50.264 -8.913 -51.007 1.00 56.81 126 SER A O 1
ATOM 916 N N . ALA A 1 127 ? 51.574 -7.191 -51.623 1.00 54.06 127 ALA A N 1
ATOM 917 C CA . ALA A 1 127 ? 51.319 -6.351 -50.445 1.00 54.06 127 ALA A CA 1
ATOM 918 C C . ALA A 1 127 ? 50.363 -5.175 -50.730 1.00 54.06 127 ALA A C 1
ATOM 920 O O . ALA A 1 127 ? 49.675 -4.703 -49.828 1.00 54.06 127 ALA A O 1
ATOM 921 N N . ALA A 1 128 ? 50.283 -4.707 -51.981 1.00 51.78 128 ALA A N 1
ATOM 922 C CA . ALA A 1 128 ? 49.376 -3.619 -52.364 1.00 51.78 128 ALA A CA 1
ATOM 923 C C . ALA A 1 128 ? 47.910 -4.070 -52.541 1.00 51.78 128 ALA A C 1
ATOM 925 O O . ALA A 1 128 ? 46.996 -3.260 -52.394 1.00 51.78 128 ALA A O 1
ATOM 926 N N . ALA A 1 129 ? 47.663 -5.357 -52.820 1.00 53.84 129 ALA A N 1
ATOM 927 C CA . ALA A 1 129 ? 46.312 -5.900 -53.008 1.00 53.84 129 ALA A CA 1
ATOM 928 C C . ALA A 1 129 ? 45.447 -5.910 -51.730 1.00 53.84 129 ALA A C 1
ATOM 930 O O . ALA A 1 129 ? 44.236 -6.087 -51.819 1.00 53.84 129 ALA A O 1
ATOM 931 N N . THR A 1 130 ? 46.043 -5.717 -50.549 1.00 53.66 130 THR A N 1
ATOM 932 C CA . THR A 1 130 ? 45.353 -5.778 -49.250 1.00 53.66 130 THR A CA 1
ATOM 933 C C . THR A 1 130 ? 45.029 -4.407 -48.646 1.00 53.66 130 THR A C 1
ATOM 935 O O . THR A 1 130 ? 44.488 -4.357 -47.544 1.00 53.66 130 THR A O 1
ATOM 938 N N . THR A 1 131 ? 45.356 -3.291 -49.318 1.00 51.91 131 THR A N 1
ATOM 939 C CA . THR A 1 131 ? 45.306 -1.943 -48.702 1.00 51.91 131 THR A CA 1
ATOM 940 C C . THR A 1 131 ? 44.680 -0.810 -49.529 1.00 51.91 131 THR A C 1
ATOM 942 O O . THR A 1 131 ? 44.538 0.287 -48.994 1.00 51.91 131 THR A O 1
ATOM 945 N N . TYR A 1 132 ? 44.239 -1.031 -50.776 1.00 52.69 132 TYR A N 1
ATOM 946 C CA . TYR A 1 132 ? 43.501 -0.022 -51.561 1.00 52.69 132 TYR A CA 1
ATOM 947 C C . TYR A 1 132 ? 42.243 -0.593 -52.230 1.00 52.69 132 TYR A C 1
ATOM 949 O O . TYR A 1 132 ? 42.284 -1.650 -52.859 1.00 52.69 132 TYR A O 1
ATOM 957 N N . GLU A 1 133 ? 41.125 0.136 -52.142 1.00 56.75 133 GLU A N 1
ATOM 958 C CA . GLU A 1 133 ? 39.877 -0.218 -52.830 1.00 56.75 133 GLU A CA 1
ATOM 959 C C . GLU A 1 133 ? 40.020 -0.129 -54.356 1.00 56.75 133 GLU A C 1
ATOM 961 O O . GLU A 1 133 ? 40.334 0.925 -54.915 1.00 56.75 133 GLU A O 1
ATOM 966 N N . ALA A 1 134 ? 39.692 -1.216 -55.056 1.00 64.88 134 ALA A N 1
ATOM 967 C CA . ALA A 1 134 ? 39.430 -1.158 -56.489 1.00 64.88 134 ALA A CA 1
ATOM 968 C C . ALA A 1 134 ? 38.114 -0.406 -56.759 1.00 64.88 134 ALA A C 1
ATOM 970 O O . ALA A 1 134 ? 37.131 -0.594 -56.049 1.00 64.88 134 ALA A O 1
ATOM 971 N N . LEU A 1 135 ? 38.030 0.372 -57.843 1.00 63.81 135 LEU A N 1
ATOM 972 C CA . LEU A 1 135 ? 36.812 1.135 -58.175 1.00 63.81 135 LEU A CA 1
ATOM 973 C C . LEU A 1 135 ? 35.569 0.240 -58.403 1.00 63.81 135 LEU A C 1
ATOM 975 O O . LEU A 1 135 ? 34.444 0.674 -58.169 1.00 63.81 135 LEU A O 1
ATOM 979 N N . ALA A 1 136 ? 35.769 -1.022 -58.805 1.00 67.00 136 ALA A N 1
ATOM 980 C CA . ALA A 1 136 ? 34.720 -2.045 -58.927 1.00 67.00 136 ALA A CA 1
ATOM 981 C C . ALA A 1 136 ? 34.240 -2.626 -57.575 1.00 67.00 136 ALA A C 1
ATOM 983 O O . ALA A 1 136 ? 33.186 -3.262 -57.513 1.00 67.00 136 ALA A O 1
ATOM 984 N N . ASN A 1 137 ? 35.004 -2.381 -56.507 1.00 67.44 137 ASN A N 1
ATOM 985 C CA . ASN A 1 137 ? 34.734 -2.767 -55.122 1.00 67.44 137 ASN A CA 1
ATOM 986 C C . ASN A 1 137 ? 34.151 -1.597 -54.309 1.00 67.44 137 ASN A C 1
ATOM 988 O O . ASN A 1 137 ? 34.043 -1.677 -53.089 1.00 67.44 137 ASN A O 1
ATOM 992 N N . LYS A 1 138 ? 33.730 -0.510 -54.968 1.00 75.25 138 LYS A N 1
ATOM 993 C CA . LYS A 1 138 ? 32.932 0.527 -54.318 1.00 75.25 138 LYS A CA 1
ATOM 994 C C . LYS A 1 138 ? 31.512 -0.001 -54.104 1.00 75.25 138 LYS A C 1
ATOM 996 O O . LYS A 1 138 ? 30.808 -0.285 -55.075 1.00 75.25 138 LYS A O 1
ATOM 1001 N N . SER A 1 139 ? 31.106 -0.138 -52.842 1.00 83.50 139 SER A N 1
ATOM 1002 C CA . SER A 1 139 ? 29.740 -0.528 -52.472 1.00 83.50 139 SER A CA 1
ATOM 1003 C C . SER A 1 139 ? 28.722 0.450 -53.064 1.00 83.50 139 SER A C 1
ATOM 1005 O O . SER A 1 139 ? 28.912 1.667 -52.998 1.00 83.50 139 SER A O 1
ATOM 1007 N N . GLN A 1 140 ? 27.632 -0.086 -53.612 1.00 83.31 140 GLN A N 1
ATOM 1008 C CA . GLN A 1 140 ? 26.480 0.696 -54.076 1.00 83.31 140 GLN A CA 1
ATOM 1009 C C . GLN A 1 140 ? 25.291 0.567 -53.121 1.00 83.31 140 GLN A C 1
ATOM 1011 O O . GLN A 1 140 ? 24.456 1.467 -53.071 1.00 83.31 140 GLN A O 1
ATOM 1016 N N . ASN A 1 141 ? 25.230 -0.513 -52.335 1.00 83.94 141 ASN A N 1
ATOM 1017 C CA . ASN A 1 141 ? 24.194 -0.721 -51.333 1.00 83.94 141 ASN A CA 1
ATOM 1018 C C . ASN A 1 141 ? 24.779 -1.433 -50.105 1.00 83.94 141 ASN A C 1
ATOM 1020 O O . ASN A 1 141 ? 25.035 -2.634 -50.132 1.00 83.94 141 ASN A O 1
ATOM 1024 N N . LEU A 1 142 ? 24.949 -0.694 -49.005 1.00 84.38 142 LEU A N 1
ATOM 1025 C CA . LEU A 1 142 ? 25.549 -1.216 -47.772 1.00 84.38 142 LEU A CA 1
ATOM 1026 C C . LEU A 1 142 ? 24.780 -2.416 -47.191 1.00 84.38 142 LEU A C 1
ATOM 1028 O O . LEU A 1 142 ? 25.403 -3.288 -46.592 1.00 84.38 142 LEU A O 1
ATOM 1032 N N . ASN A 1 143 ? 23.464 -2.513 -47.415 1.00 82.62 143 ASN A N 1
ATOM 1033 C CA . ASN A 1 143 ? 22.640 -3.602 -46.882 1.00 82.62 143 ASN A CA 1
ATOM 1034 C C . ASN A 1 143 ? 22.935 -4.954 -47.555 1.00 82.62 143 ASN A C 1
ATOM 1036 O O . ASN A 1 143 ? 22.739 -5.995 -46.933 1.00 82.62 143 ASN A O 1
ATOM 1040 N N . THR A 1 144 ? 23.380 -4.955 -48.816 1.00 79.75 144 THR A N 1
ATOM 1041 C CA . THR A 1 144 ? 23.793 -6.176 -49.531 1.00 79.75 144 THR A CA 1
ATOM 1042 C C . THR A 1 144 ? 25.300 -6.375 -49.450 1.00 79.75 144 THR A C 1
ATOM 1044 O O . THR A 1 144 ? 25.783 -7.464 -49.138 1.00 79.75 144 THR A O 1
ATOM 1047 N N . ASP A 1 145 ? 26.043 -5.300 -49.698 1.00 87.31 145 ASP A N 1
ATOM 1048 C CA . ASP A 1 145 ? 27.486 -5.322 -49.918 1.00 87.31 145 ASP A CA 1
ATOM 1049 C C . ASP A 1 145 ? 28.245 -5.471 -48.588 1.00 87.31 145 ASP A C 1
ATOM 1051 O O . ASP A 1 145 ? 29.268 -6.152 -48.529 1.00 87.31 145 ASP A O 1
ATOM 1055 N N . GLY A 1 146 ? 27.700 -4.925 -47.493 1.00 84.38 146 GLY A N 1
ATOM 1056 C CA . GLY A 1 146 ? 28.287 -4.941 -46.149 1.00 84.38 146 GLY A CA 1
ATOM 1057 C C . GLY A 1 146 ? 28.344 -6.307 -45.457 1.00 84.38 146 GLY A C 1
ATOM 1058 O O . GLY A 1 146 ? 28.765 -6.386 -44.310 1.00 84.38 146 GLY A O 1
ATOM 1059 N N . THR A 1 147 ? 27.955 -7.393 -46.128 1.00 83.56 147 THR A N 1
ATOM 1060 C CA . THR A 1 147 ? 28.190 -8.769 -45.647 1.00 83.56 147 THR A CA 1
ATOM 1061 C C . THR A 1 147 ? 29.469 -9.390 -46.223 1.00 83.56 147 THR A C 1
ATOM 1063 O O . THR A 1 147 ? 29.992 -10.357 -45.671 1.00 83.56 147 THR A O 1
ATOM 1066 N N . SER A 1 148 ? 30.008 -8.832 -47.314 1.00 82.44 148 SER A N 1
ATOM 1067 C CA . SER A 1 148 ? 31.118 -9.414 -48.073 1.00 82.44 148 SER A CA 1
ATOM 1068 C C . SER A 1 148 ? 32.488 -9.069 -47.483 1.00 82.44 148 SER A C 1
ATOM 1070 O O . SER A 1 148 ? 32.958 -7.942 -47.625 1.00 82.44 148 SER A O 1
ATOM 1072 N N . THR A 1 149 ? 33.222 -10.074 -47.007 1.00 78.06 149 THR A N 1
ATOM 1073 C CA . THR A 1 149 ? 34.651 -9.950 -46.656 1.00 78.06 149 THR A CA 1
ATOM 1074 C C . THR A 1 149 ? 35.565 -9.712 -47.860 1.00 78.06 149 THR A C 1
ATOM 1076 O O . THR A 1 149 ? 36.584 -9.047 -47.720 1.00 78.06 149 THR A O 1
ATOM 1079 N N . ASP A 1 150 ? 35.203 -10.220 -49.042 1.00 78.44 150 ASP A N 1
ATOM 1080 C CA . ASP A 1 150 ? 36.178 -10.383 -50.133 1.00 78.44 150 ASP A CA 1
ATOM 1081 C C . ASP A 1 150 ? 36.094 -9.259 -51.176 1.00 78.44 150 ASP A C 1
ATOM 1083 O O . ASP A 1 150 ? 37.106 -8.720 -51.622 1.00 78.44 150 ASP A O 1
ATOM 1087 N N . LYS A 1 151 ? 34.869 -8.885 -51.569 1.00 78.12 151 LYS A N 1
ATOM 1088 C CA . LYS A 1 151 ? 34.613 -7.846 -52.575 1.00 78.12 151 LYS A CA 1
ATOM 1089 C C . LYS A 1 151 ? 34.427 -6.453 -51.973 1.00 78.12 151 LYS A C 1
ATOM 1091 O O . LYS A 1 151 ? 34.853 -5.481 -52.582 1.00 78.12 151 LYS A O 1
ATOM 1096 N N . TYR A 1 152 ? 33.821 -6.348 -50.791 1.00 82.75 152 TYR A N 1
ATOM 1097 C CA . TYR A 1 152 ? 33.497 -5.073 -50.139 1.00 82.75 152 TYR A CA 1
ATOM 1098 C C . TYR A 1 152 ? 33.994 -4.991 -48.674 1.00 82.75 152 TYR A C 1
ATOM 1100 O O . TYR A 1 152 ? 33.218 -4.614 -47.792 1.00 82.75 152 TYR A O 1
ATOM 1108 N N . PRO A 1 153 ? 35.273 -5.316 -48.380 1.00 78.88 153 PRO A N 1
ATOM 1109 C CA . PRO A 1 153 ? 35.788 -5.410 -47.006 1.00 78.88 153 PRO A CA 1
ATOM 1110 C C . PRO A 1 153 ? 35.602 -4.127 -46.184 1.00 78.88 153 PRO A C 1
ATOM 1112 O O . PRO A 1 153 ? 35.338 -4.194 -44.987 1.00 78.88 153 PRO A O 1
ATOM 1115 N N . SER A 1 154 ? 35.696 -2.956 -46.815 1.00 77.56 154 SER A N 1
ATOM 1116 C CA . SER A 1 154 ? 35.475 -1.654 -46.179 1.00 77.56 154 SER A CA 1
ATOM 1117 C C . SER A 1 154 ? 34.004 -1.384 -45.860 1.00 77.56 154 SER A C 1
ATOM 1119 O O . SER A 1 154 ? 33.696 -0.909 -44.771 1.00 77.56 154 SER A O 1
ATOM 1121 N N . ALA A 1 155 ? 33.082 -1.730 -46.764 1.00 86.56 155 ALA A N 1
ATOM 1122 C CA . ALA A 1 155 ? 31.646 -1.644 -46.503 1.00 86.56 155 ALA A CA 1
ATOM 1123 C C . ALA A 1 155 ? 31.242 -2.583 -45.364 1.00 86.56 155 ALA A C 1
ATOM 1125 O O . ALA A 1 155 ? 30.464 -2.185 -44.498 1.00 86.56 155 ALA A O 1
ATOM 1126 N N . LYS A 1 156 ? 31.825 -3.791 -45.320 1.00 87.12 156 LYS A N 1
ATOM 1127 C CA . LYS A 1 156 ? 31.669 -4.701 -44.185 1.00 87.12 156 LYS A CA 1
ATOM 1128 C C . LYS A 1 156 ? 32.222 -4.090 -42.899 1.00 87.12 156 LYS A C 1
ATOM 1130 O O . LYS A 1 156 ? 31.503 -4.069 -41.915 1.00 87.12 156 LYS A O 1
ATOM 1135 N N . ALA A 1 157 ? 33.433 -3.532 -42.901 1.00 85.06 157 ALA A N 1
ATOM 1136 C CA . ALA A 1 157 ? 34.003 -2.892 -41.712 1.00 85.06 157 ALA A CA 1
ATOM 1137 C C . ALA A 1 157 ? 33.146 -1.717 -41.194 1.00 85.06 157 ALA A C 1
ATOM 1139 O O . ALA A 1 157 ? 32.987 -1.559 -39.986 1.00 85.06 157 ALA A O 1
ATOM 1140 N N . VAL A 1 158 ? 32.549 -0.922 -42.092 1.00 86.88 158 VAL A N 1
ATOM 1141 C CA . VAL A 1 158 ? 31.601 0.144 -41.725 1.00 86.88 158 VAL A CA 1
ATOM 1142 C C . VAL A 1 158 ? 30.313 -0.434 -41.134 1.00 86.88 158 VAL A C 1
ATOM 1144 O O . VAL A 1 158 ? 29.858 0.053 -40.104 1.00 86.88 158 VAL A O 1
ATOM 1147 N N . VAL A 1 159 ? 29.732 -1.471 -41.745 1.00 89.50 159 VAL A N 1
ATOM 1148 C CA . VAL A 1 159 ? 28.507 -2.116 -41.241 1.00 89.50 159 VAL A CA 1
ATOM 1149 C C . VAL A 1 159 ? 28.753 -2.839 -39.915 1.00 89.50 159 VAL A C 1
ATOM 1151 O O . VAL A 1 159 ? 27.941 -2.698 -39.009 1.00 89.50 159 VAL A O 1
ATOM 1154 N N . ASP A 1 160 ? 29.878 -3.536 -39.755 1.00 88.75 160 ASP A N 1
ATOM 1155 C CA . ASP A 1 160 ? 30.296 -4.161 -38.497 1.00 88.75 160 ASP A CA 1
ATOM 1156 C C . ASP A 1 160 ? 30.442 -3.105 -37.388 1.00 88.75 160 ASP A C 1
ATOM 1158 O O . ASP A 1 160 ? 29.873 -3.274 -36.315 1.00 88.75 160 ASP A O 1
ATOM 1162 N N . TRP A 1 161 ? 31.130 -1.986 -37.657 1.00 88.12 161 TRP A N 1
ATOM 1163 C CA . TRP A 1 161 ? 31.313 -0.896 -36.688 1.00 88.12 161 TRP A CA 1
ATOM 1164 C C . TRP A 1 161 ? 29.994 -0.202 -36.317 1.00 88.12 161 TRP A C 1
ATOM 1166 O O . TRP A 1 161 ? 29.748 0.074 -35.142 1.00 88.12 161 TRP A O 1
ATOM 1176 N N . VAL A 1 162 ? 29.116 0.056 -37.294 1.00 89.31 162 VAL A N 1
ATOM 1177 C CA . VAL A 1 162 ? 27.775 0.603 -37.025 1.00 89.31 162 VAL A CA 1
ATOM 1178 C C . VAL A 1 162 ? 26.956 -0.391 -36.204 1.00 89.31 162 VAL A C 1
ATOM 1180 O O . VAL A 1 162 ? 26.363 0.005 -35.207 1.00 89.31 162 VAL A O 1
ATOM 1183 N N . ASN A 1 163 ? 26.957 -1.675 -36.563 1.00 87.88 163 ASN A N 1
ATOM 1184 C CA . ASN A 1 163 ? 26.230 -2.707 -35.827 1.00 87.88 163 ASN A CA 1
ATOM 1185 C C . ASN A 1 163 ? 26.760 -2.869 -34.399 1.00 87.88 163 ASN A C 1
ATOM 1187 O O . ASN A 1 163 ? 25.952 -2.985 -33.489 1.00 87.88 163 ASN A O 1
ATOM 1191 N N . GLU A 1 164 ? 28.076 -2.810 -34.178 1.00 86.50 164 GLU A N 1
ATOM 1192 C CA . GLU A 1 164 ? 28.685 -2.788 -32.841 1.00 86.50 164 GLU A CA 1
ATOM 1193 C C . GLU A 1 164 ? 28.146 -1.603 -32.021 1.00 86.50 164 GLU A C 1
ATOM 1195 O O . GLU A 1 164 ? 27.646 -1.780 -30.914 1.00 86.50 164 GLU A O 1
ATOM 1200 N N . LYS A 1 165 ? 28.164 -0.389 -32.589 1.00 81.75 165 LYS A N 1
ATOM 1201 C CA . LYS A 1 165 ? 27.700 0.835 -31.910 1.00 81.75 165 LYS A CA 1
ATOM 1202 C C . LYS A 1 165 ? 26.179 0.929 -31.741 1.00 81.75 165 LYS A C 1
ATOM 1204 O O . LYS A 1 165 ? 25.719 1.706 -30.910 1.00 81.75 165 LYS A O 1
ATOM 1209 N N . VAL A 1 166 ? 25.399 0.161 -32.503 1.00 84.00 166 VAL A N 1
ATOM 1210 C CA . VAL A 1 166 ? 23.942 0.029 -32.331 1.00 84.00 166 VAL A CA 1
ATOM 1211 C C . VAL A 1 166 ? 23.594 -1.106 -31.357 1.00 84.00 166 VAL A C 1
ATOM 1213 O O . VAL A 1 166 ? 22.619 -0.981 -30.618 1.00 84.00 166 VAL A O 1
ATOM 1216 N N . ALA A 1 167 ? 24.391 -2.180 -31.310 1.00 74.62 167 ALA A N 1
ATOM 1217 C CA . ALA A 1 167 ? 24.196 -3.332 -30.425 1.00 74.62 167 ALA A CA 1
ATOM 1218 C C . ALA A 1 167 ? 24.473 -3.016 -28.947 1.00 74.62 167 ALA A C 1
ATOM 1220 O O . ALA A 1 167 ? 23.782 -3.556 -28.087 1.00 74.62 167 ALA A O 1
ATOM 1221 N N . ASP A 1 168 ? 25.396 -2.090 -28.661 1.00 70.38 168 ASP A N 1
ATOM 1222 C CA . ASP A 1 168 ? 25.589 -1.500 -27.322 1.00 70.38 168 ASP A CA 1
ATOM 1223 C C . ASP A 1 168 ? 24.342 -0.718 -26.829 1.00 70.38 168 ASP A C 1
ATOM 1225 O O . ASP A 1 168 ? 24.266 -0.321 -25.666 1.00 70.38 168 ASP A O 1
ATOM 1229 N N . GLY A 1 169 ? 23.351 -0.510 -27.706 1.00 70.56 169 GLY A N 1
ATOM 1230 C CA . GLY A 1 169 ? 22.164 0.301 -27.480 1.00 70.56 169 GLY A CA 1
ATOM 1231 C C . GLY A 1 169 ? 22.428 1.767 -27.809 1.00 70.56 169 GLY A C 1
ATOM 1232 O O . GLY A 1 169 ? 23.255 2.427 -27.181 1.00 70.56 169 GLY A O 1
ATOM 1233 N N . ILE A 1 170 ? 21.687 2.326 -28.772 1.00 79.62 170 ILE A N 1
ATOM 1234 C CA . ILE A 1 170 ? 21.680 3.781 -28.948 1.00 79.62 170 ILE A CA 1
ATOM 1235 C C . ILE A 1 170 ? 20.990 4.380 -27.721 1.00 79.62 170 ILE A C 1
ATOM 1237 O O . ILE A 1 170 ? 19.774 4.274 -27.585 1.00 79.62 170 ILE A O 1
ATOM 1241 N N . GLU A 1 171 ? 21.750 5.043 -26.850 1.00 81.81 171 GLU A N 1
ATOM 1242 C CA . GLU A 1 171 ? 21.186 5.827 -25.751 1.00 81.81 171 GLU A CA 1
ATOM 1243 C C . GLU A 1 171 ? 20.255 6.906 -26.326 1.00 81.81 171 GLU A C 1
ATOM 1245 O O . GLU A 1 171 ? 20.712 7.856 -26.971 1.00 81.81 171 GLU A O 1
ATOM 1250 N N . ILE A 1 172 ? 18.946 6.759 -26.123 1.00 85.06 172 ILE A N 1
ATOM 1251 C CA . ILE A 1 172 ? 17.954 7.768 -26.495 1.00 85.06 172 ILE A CA 1
ATOM 1252 C C . ILE A 1 172 ? 17.736 8.671 -25.280 1.00 85.06 172 ILE A C 1
ATOM 1254 O O . ILE A 1 172 ? 16.976 8.342 -24.373 1.00 85.06 172 ILE A O 1
ATOM 1258 N N . ASN A 1 173 ? 18.438 9.801 -25.264 1.00 87.06 173 ASN A N 1
ATOM 1259 C CA . ASN A 1 173 ? 18.256 10.863 -24.282 1.00 87.06 173 ASN A CA 1
ATOM 1260 C C . ASN A 1 173 ? 17.251 11.915 -24.791 1.00 87.06 173 ASN A C 1
ATOM 1262 O O . ASN A 1 173 ? 16.809 11.865 -25.943 1.00 87.06 173 ASN A O 1
ATOM 1266 N N . THR A 1 174 ? 16.902 12.881 -23.938 1.00 84.81 174 THR A N 1
ATOM 1267 C CA . THR A 1 174 ? 15.947 13.958 -24.254 1.00 84.81 174 THR A CA 1
ATOM 1268 C C . THR A 1 174 ? 16.314 14.720 -25.524 1.00 84.81 174 THR A C 1
ATOM 1270 O O . THR A 1 174 ? 15.450 14.950 -26.355 1.00 84.81 174 THR A O 1
ATOM 1273 N N . ASP A 1 175 ? 17.596 15.015 -25.749 1.00 88.12 175 ASP A N 1
ATOM 1274 C CA . ASP A 1 175 ? 18.061 15.795 -26.908 1.00 88.12 175 ASP A CA 1
ATOM 1275 C C . ASP A 1 175 ? 17.822 15.091 -28.260 1.00 88.12 175 ASP A C 1
ATOM 1277 O O . ASP A 1 175 ? 17.833 15.729 -29.315 1.00 88.12 175 ASP A O 1
ATOM 1281 N N . LYS A 1 176 ? 17.618 13.765 -28.245 1.00 90.69 176 LYS A N 1
ATOM 1282 C CA . LYS A 1 176 ? 17.314 12.942 -29.429 1.00 90.69 176 LYS A CA 1
ATOM 1283 C C . LYS A 1 176 ? 15.810 12.737 -29.650 1.00 90.69 176 LYS A C 1
ATOM 1285 O O . LYS A 1 176 ? 15.430 12.207 -30.694 1.00 90.69 176 LYS A O 1
ATOM 1290 N N . ILE A 1 177 ? 14.960 13.150 -28.707 1.00 92.44 177 ILE A N 1
ATOM 1291 C CA . ILE A 1 177 ? 13.498 13.082 -28.800 1.00 92.44 177 ILE A CA 1
ATOM 1292 C C . ILE A 1 177 ? 12.968 14.509 -28.979 1.00 92.44 177 ILE A C 1
ATOM 1294 O O . ILE A 1 177 ? 13.155 15.359 -28.121 1.00 92.44 177 ILE A O 1
ATOM 1298 N N . GLN A 1 178 ? 12.283 14.788 -30.088 1.00 92.06 178 GLN A N 1
ATOM 1299 C CA . GLN A 1 178 ? 11.595 16.075 -30.247 1.00 92.06 178 GLN A CA 1
ATOM 1300 C C . GLN A 1 178 ? 10.387 16.151 -29.299 1.00 92.06 178 GLN A C 1
ATOM 1302 O O . GLN A 1 178 ? 9.714 15.140 -29.086 1.00 92.06 178 GLN A O 1
ATOM 1307 N N . ASP A 1 179 ? 10.068 17.337 -28.780 1.00 90.56 179 ASP A N 1
ATOM 1308 C CA . ASP A 1 179 ? 8.879 17.545 -27.944 1.00 90.56 179 ASP A CA 1
ATOM 1309 C C . ASP A 1 179 ? 7.612 17.016 -28.640 1.00 90.56 179 ASP A C 1
ATOM 1311 O O . ASP A 1 179 ? 7.347 17.305 -29.809 1.00 90.56 179 ASP A O 1
ATOM 1315 N N . GLY A 1 180 ? 6.837 16.189 -27.931 1.00 88.88 180 GLY A N 1
ATOM 1316 C CA . GLY A 1 180 ? 5.642 15.532 -28.474 1.00 88.88 180 GLY A CA 1
ATOM 1317 C C . GLY A 1 180 ? 5.905 14.404 -29.487 1.00 88.88 180 GLY A C 1
ATOM 1318 O O . GLY A 1 180 ? 4.954 13.858 -30.045 1.00 88.88 180 GLY A O 1
ATOM 1319 N N . ALA A 1 181 ? 7.160 14.004 -29.735 1.00 93.25 181 ALA A N 1
ATOM 1320 C CA . ALA A 1 181 ? 7.464 12.921 -30.675 1.00 93.25 181 ALA A CA 1
ATOM 1321 C C . ALA A 1 181 ? 6.961 11.548 -30.211 1.00 93.25 181 ALA A C 1
ATOM 1323 O O . ALA A 1 181 ? 6.732 10.684 -31.061 1.00 93.25 181 ALA A O 1
ATOM 1324 N N . ILE A 1 182 ? 6.783 11.335 -28.905 1.00 93.06 182 ILE A N 1
ATOM 1325 C CA . ILE A 1 182 ? 6.176 10.124 -28.346 1.00 93.06 182 ILE A CA 1
ATOM 1326 C C . ILE A 1 182 ? 4.675 10.377 -28.168 1.00 93.06 182 ILE A C 1
ATOM 1328 O O . ILE A 1 182 ? 4.251 11.085 -27.261 1.00 93.06 182 ILE A O 1
ATOM 1332 N N . THR A 1 183 ? 3.881 9.815 -29.077 1.00 93.75 183 THR A N 1
ATOM 1333 C CA . THR A 1 183 ? 2.412 9.840 -29.058 1.00 93.75 183 THR A CA 1
ATOM 1334 C C . THR A 1 183 ? 1.870 8.536 -28.477 1.00 93.75 183 THR A C 1
ATOM 1336 O O . THR A 1 183 ? 2.600 7.544 -28.444 1.00 93.75 183 THR A O 1
ATOM 1339 N N . THR A 1 184 ? 0.586 8.501 -28.104 1.00 89.38 184 THR A N 1
ATOM 1340 C CA . THR A 1 184 ? -0.116 7.278 -27.661 1.00 89.38 184 THR A CA 1
ATOM 1341 C C . THR A 1 184 ? 0.160 6.098 -28.587 1.00 89.38 184 THR A C 1
ATOM 1343 O O . THR A 1 184 ? 0.685 5.094 -28.142 1.00 89.38 184 THR A O 1
ATOM 1346 N N . ASP A 1 185 ? -0.020 6.268 -29.897 1.00 92.06 185 ASP A N 1
ATOM 1347 C CA . ASP A 1 185 ? 0.132 5.205 -30.905 1.00 92.06 185 ASP A CA 1
ATOM 1348 C C . ASP A 1 185 ? 1.569 4.649 -31.037 1.00 92.06 185 ASP A C 1
ATOM 1350 O O . ASP A 1 185 ? 1.798 3.667 -31.744 1.00 92.06 185 ASP A O 1
ATOM 1354 N N . LYS A 1 186 ? 2.562 5.293 -30.406 1.00 94.94 186 LYS A N 1
ATOM 1355 C CA . LYS A 1 186 ? 3.967 4.843 -30.359 1.00 94.94 186 LYS A CA 1
ATOM 1356 C C . LYS A 1 186 ? 4.319 4.135 -29.049 1.00 94.94 186 LYS A C 1
ATOM 1358 O O . LYS A 1 186 ? 5.396 3.550 -28.954 1.00 94.94 186 LYS A O 1
ATOM 1363 N N . ILE A 1 187 ? 3.433 4.191 -28.059 1.00 94.62 187 ILE A N 1
ATOM 1364 C CA . ILE A 1 187 ? 3.496 3.428 -26.818 1.00 94.62 187 ILE A CA 1
ATOM 1365 C C . ILE A 1 187 ? 2.488 2.289 -26.981 1.00 94.62 187 ILE A C 1
ATOM 1367 O O . ILE A 1 187 ? 1.289 2.526 -27.028 1.00 94.62 187 ILE A O 1
ATOM 1371 N N . ALA A 1 188 ? 2.961 1.050 -27.108 1.00 93.44 188 ALA A N 1
ATOM 1372 C CA . ALA A 1 188 ? 2.047 -0.090 -27.113 1.00 93.44 188 ALA A CA 1
ATOM 1373 C C . ALA A 1 188 ? 1.317 -0.201 -25.761 1.00 93.44 188 ALA A C 1
ATOM 1375 O O . ALA A 1 188 ? 1.862 0.208 -24.731 1.00 93.44 188 ALA A O 1
ATOM 1376 N N . ASP A 1 189 ? 0.122 -0.791 -25.758 1.00 92.50 189 ASP A N 1
ATOM 1377 C CA . ASP A 1 189 ? -0.614 -1.086 -24.526 1.00 92.50 189 ASP A CA 1
ATOM 1378 C C . ASP A 1 189 ? 0.287 -1.855 -23.535 1.00 92.50 189 ASP A C 1
ATOM 1380 O O . ASP A 1 189 ? 1.125 -2.671 -23.933 1.00 92.50 189 ASP A O 1
ATOM 1384 N N . ASP A 1 190 ? 0.179 -1.524 -22.246 1.00 90.38 190 ASP A N 1
ATOM 1385 C CA . ASP A 1 190 ? 1.025 -2.018 -21.144 1.00 90.38 190 ASP A CA 1
ATOM 1386 C C . ASP A 1 190 ? 2.551 -1.790 -21.293 1.00 90.38 190 ASP A C 1
ATOM 1388 O O . ASP A 1 190 ? 3.345 -2.261 -20.471 1.00 90.38 190 ASP A O 1
ATOM 1392 N N . ALA A 1 191 ? 3.020 -1.025 -22.291 1.00 94.12 191 ALA A N 1
ATOM 1393 C CA . ALA A 1 191 ? 4.456 -0.812 -22.494 1.00 94.12 191 ALA A CA 1
ATOM 1394 C C . ALA A 1 191 ? 5.125 0.023 -21.388 1.00 94.12 191 ALA A C 1
ATOM 1396 O O . ALA A 1 191 ? 6.349 -0.057 -21.248 1.00 94.12 191 ALA A O 1
ATOM 1397 N N . VAL A 1 192 ? 4.369 0.789 -20.595 1.00 94.50 192 VAL A N 1
ATOM 1398 C CA . VAL A 1 192 ? 4.866 1.532 -19.423 1.00 94.50 192 VAL A CA 1
ATOM 1399 C C . VAL A 1 192 ? 4.434 0.802 -18.149 1.00 94.50 192 VAL A C 1
ATOM 1401 O O . VAL A 1 192 ? 3.355 1.030 -17.615 1.00 94.50 192 VAL A O 1
ATOM 1404 N N . THR A 1 193 ? 5.288 -0.102 -17.672 1.00 94.69 193 THR A N 1
ATOM 1405 C CA . THR A 1 193 ? 5.087 -0.864 -16.431 1.00 94.69 193 THR A CA 1
ATOM 1406 C C . THR A 1 193 ? 5.597 -0.097 -15.207 1.00 94.69 193 THR A C 1
ATOM 1408 O O . THR A 1 193 ? 6.364 0.857 -15.347 1.00 94.69 193 THR A O 1
ATOM 1411 N N . SER A 1 194 ? 5.247 -0.556 -13.998 1.00 89.31 194 SER A N 1
ATOM 1412 C CA . SER A 1 194 ? 5.756 -0.010 -12.725 1.00 89.31 194 SER A CA 1
ATOM 1413 C C . SER A 1 194 ? 7.274 0.168 -12.713 1.00 89.31 194 SER A C 1
ATOM 1415 O O . SER A 1 194 ? 7.768 1.205 -12.297 1.00 89.31 194 SER A O 1
ATOM 1417 N N . ASP A 1 195 ? 8.017 -0.805 -13.239 1.00 92.50 195 ASP A N 1
ATOM 1418 C CA . ASP A 1 195 ? 9.485 -0.814 -13.216 1.00 92.50 195 ASP A CA 1
ATOM 1419 C C . ASP A 1 195 ? 10.107 0.245 -14.146 1.00 92.50 195 ASP A C 1
ATOM 1421 O O . ASP A 1 195 ? 11.289 0.567 -14.027 1.00 92.50 195 ASP A O 1
ATOM 1425 N N . LYS A 1 196 ? 9.315 0.795 -15.078 1.00 93.81 196 LYS A N 1
ATOM 1426 C CA . LYS A 1 196 ? 9.700 1.898 -15.973 1.00 93.81 196 LYS A CA 1
ATOM 1427 C C . LYS A 1 196 ? 9.310 3.270 -15.416 1.00 93.81 196 LYS A C 1
ATOM 1429 O O . LYS A 1 196 ? 9.749 4.281 -15.959 1.00 93.81 196 LYS A O 1
ATOM 1434 N N . ILE A 1 197 ? 8.516 3.314 -14.344 1.00 93.88 197 ILE A N 1
ATOM 1435 C CA . ILE A 1 197 ? 8.132 4.534 -13.632 1.00 93.88 197 ILE A CA 1
ATOM 1436 C C . ILE A 1 197 ? 8.956 4.592 -12.344 1.00 93.88 197 ILE A C 1
ATOM 1438 O O . ILE A 1 197 ? 8.728 3.834 -11.404 1.00 93.88 197 ILE A O 1
ATOM 1442 N N . ALA A 1 198 ? 9.934 5.497 -12.279 1.00 91.75 198 ALA A N 1
ATOM 1443 C CA . ALA A 1 198 ? 10.722 5.654 -11.059 1.00 91.75 198 ALA A CA 1
ATOM 1444 C C . ALA A 1 198 ? 9.825 6.074 -9.867 1.00 91.75 198 ALA A C 1
ATOM 1446 O O . ALA A 1 198 ? 8.824 6.770 -10.068 1.00 91.75 198 ALA A O 1
ATOM 1447 N N . PRO A 1 199 ? 10.163 5.696 -8.618 1.00 90.00 199 PRO A N 1
ATOM 1448 C CA . PRO A 1 199 ? 9.407 6.121 -7.442 1.00 90.00 199 PRO A CA 1
ATOM 1449 C C . PRO A 1 199 ? 9.226 7.644 -7.402 1.00 90.00 199 PRO A C 1
ATOM 1451 O O . PRO A 1 199 ? 10.190 8.391 -7.568 1.00 90.00 199 PRO A O 1
ATOM 1454 N N . SER A 1 200 ? 7.986 8.091 -7.191 1.00 88.12 200 SER A N 1
ATOM 1455 C CA . SER A 1 200 ? 7.583 9.508 -7.207 1.00 88.12 200 SER A CA 1
ATOM 1456 C C . SER A 1 200 ? 7.786 10.256 -8.540 1.00 88.12 200 SER A C 1
ATOM 1458 O O . SER A 1 200 ? 7.747 11.482 -8.543 1.00 88.12 200 SER A O 1
ATOM 1460 N N . ALA A 1 201 ? 7.974 9.562 -9.672 1.00 93.31 201 ALA A N 1
ATOM 1461 C CA . ALA A 1 201 ? 8.089 10.201 -10.992 1.00 93.31 201 ALA A CA 1
ATOM 1462 C C . ALA A 1 201 ? 6.764 10.766 -11.537 1.00 93.31 201 ALA A C 1
ATOM 1464 O O . ALA A 1 201 ? 6.787 11.588 -12.448 1.00 93.31 201 ALA A O 1
ATOM 1465 N N . VAL A 1 202 ? 5.626 10.324 -10.995 1.00 93.62 202 VAL A N 1
ATOM 1466 C CA . VAL A 1 202 ? 4.294 10.870 -11.288 1.00 93.62 202 VAL A CA 1
ATOM 1467 C C . VAL A 1 202 ? 3.864 11.704 -10.084 1.00 93.62 202 VAL A C 1
ATOM 1469 O O . VAL A 1 202 ? 3.594 11.156 -9.013 1.00 93.62 202 VAL A O 1
ATOM 1472 N N . GLY A 1 203 ? 3.852 13.025 -10.246 1.00 91.12 203 GLY A N 1
ATOM 1473 C CA . GLY A 1 203 ? 3.409 13.996 -9.255 1.00 91.12 203 GLY A CA 1
ATOM 1474 C C . GLY A 1 203 ? 2.093 14.673 -9.645 1.00 91.12 203 GLY A C 1
ATOM 1475 O O . GLY A 1 203 ? 1.364 14.242 -10.539 1.00 91.12 203 GLY A O 1
ATOM 1476 N N . THR A 1 204 ? 1.779 15.771 -8.957 1.00 86.19 204 THR A N 1
ATOM 1477 C CA . THR A 1 204 ? 0.538 16.540 -9.159 1.00 86.19 204 THR A CA 1
ATOM 1478 C C . THR A 1 204 ? 0.522 17.367 -10.447 1.00 86.19 204 THR A C 1
ATOM 1480 O O . THR A 1 204 ? -0.487 17.988 -10.749 1.00 86.19 204 THR A O 1
ATOM 1483 N N . THR A 1 205 ? 1.633 17.442 -11.183 1.00 91.56 205 THR A N 1
ATOM 1484 C CA . THR A 1 205 ? 1.695 18.079 -12.511 1.00 91.56 205 THR A CA 1
ATOM 1485 C C . THR A 1 205 ? 1.405 17.094 -13.641 1.00 91.56 205 THR A C 1
ATOM 1487 O O . THR A 1 205 ? 0.963 17.506 -14.711 1.00 91.56 205 THR A O 1
ATOM 1490 N N . GLU A 1 206 ? 1.609 15.798 -13.397 1.00 93.38 206 GLU A N 1
ATOM 1491 C CA . GLU A 1 206 ? 1.390 14.712 -14.354 1.00 93.38 206 GLU A CA 1
ATOM 1492 C C . GLU A 1 206 ? -0.023 14.115 -14.229 1.00 93.38 206 GLU A C 1
ATOM 1494 O O . GLU A 1 206 ? -0.536 13.537 -15.186 1.00 93.38 206 GLU A O 1
ATOM 1499 N N . ILE A 1 207 ? -0.670 14.285 -13.070 1.00 92.50 207 ILE A N 1
ATOM 1500 C CA . ILE A 1 207 ? -2.069 13.918 -12.815 1.00 92.50 207 ILE A CA 1
ATOM 1501 C C . ILE A 1 207 ? -2.928 15.186 -12.882 1.00 92.50 207 ILE A C 1
ATOM 1503 O O . ILE A 1 207 ? -2.757 16.090 -12.070 1.00 92.50 207 ILE A O 1
ATOM 1507 N N . ALA A 1 208 ? -3.871 15.251 -13.824 1.00 90.25 208 ALA A N 1
ATOM 1508 C CA . ALA A 1 208 ? -4.814 16.367 -13.906 1.00 90.25 208 ALA A CA 1
ATOM 1509 C C . ALA A 1 208 ? -5.875 16.314 -12.786 1.00 90.25 208 ALA A C 1
ATOM 1511 O O . ALA A 1 208 ? -6.232 15.237 -12.303 1.00 90.25 208 ALA A O 1
ATOM 1512 N N . ASP A 1 209 ? -6.423 17.472 -12.406 1.00 86.50 209 ASP A N 1
ATOM 1513 C CA . ASP A 1 209 ? -7.482 17.568 -11.393 1.00 86.50 209 ASP A CA 1
ATOM 1514 C C . ASP A 1 209 ? -8.686 16.680 -11.756 1.00 86.50 209 ASP A C 1
ATOM 1516 O O . ASP A 1 209 ? -9.314 16.846 -12.803 1.00 86.50 209 ASP A O 1
ATOM 1520 N N . GLY A 1 210 ? -9.011 15.727 -10.877 1.00 86.69 210 GLY A N 1
ATOM 1521 C CA . GLY A 1 210 ? -10.099 14.767 -11.083 1.00 86.69 210 GLY A CA 1
ATOM 1522 C C . GLY A 1 210 ? -9.797 13.624 -12.062 1.00 86.69 210 GLY A C 1
ATOM 1523 O O . GLY A 1 210 ? -10.714 12.877 -12.389 1.00 86.69 210 GLY A O 1
ATOM 1524 N N . ALA A 1 211 ? -8.548 13.454 -12.516 1.00 92.25 211 ALA A N 1
ATOM 1525 C CA . ALA A 1 211 ? -8.160 12.358 -13.413 1.00 92.25 211 ALA A CA 1
ATOM 1526 C C . ALA A 1 211 ? -8.158 10.966 -12.753 1.00 92.25 211 ALA A C 1
ATOM 1528 O O . ALA A 1 211 ? -8.131 9.971 -13.467 1.00 92.25 211 ALA A O 1
ATOM 1529 N N . VAL A 1 212 ? -8.174 10.897 -11.418 1.00 92.94 212 VAL A N 1
ATOM 1530 C CA . VAL A 1 212 ? -8.331 9.652 -10.655 1.00 92.94 212 VAL A CA 1
ATOM 1531 C C . VAL A 1 212 ? -9.772 9.587 -10.146 1.00 92.94 212 VAL A C 1
ATOM 1533 O O . VAL A 1 212 ? -10.138 10.305 -9.211 1.00 92.94 212 VAL A O 1
ATOM 1536 N N . GLY A 1 213 ? -10.595 8.767 -10.795 1.00 91.81 213 GLY A N 1
ATOM 1537 C CA . GLY A 1 213 ? -11.980 8.495 -10.422 1.00 91.81 213 GLY A CA 1
ATOM 1538 C C . GLY A 1 213 ? -12.110 7.385 -9.375 1.00 91.81 213 GLY A C 1
ATOM 1539 O O . GLY A 1 213 ? -11.127 6.857 -8.860 1.00 91.81 213 GLY A O 1
ATOM 1540 N N . THR A 1 214 ? -13.351 7.004 -9.060 1.00 86.69 214 THR A N 1
ATOM 1541 C CA . THR A 1 214 ? -13.625 5.869 -8.161 1.00 86.69 214 THR A CA 1
ATOM 1542 C C . THR A 1 214 ? -13.168 4.544 -8.752 1.00 86.69 214 THR A C 1
ATOM 1544 O O . THR A 1 214 ? -12.639 3.714 -8.029 1.00 86.69 214 THR A O 1
ATOM 1547 N N . ASP A 1 215 ? -13.330 4.362 -10.060 1.00 91.69 215 ASP A N 1
ATOM 1548 C CA . ASP A 1 215 ? -13.045 3.093 -10.736 1.00 91.69 215 ASP A CA 1
ATOM 1549 C C . ASP A 1 215 ? -11.526 2.861 -10.885 1.00 91.69 215 ASP A C 1
ATOM 1551 O O . ASP A 1 215 ? -11.074 1.721 -10.989 1.00 91.69 215 ASP A O 1
ATOM 1555 N N . ASP A 1 216 ? -10.732 3.937 -10.809 1.00 93.19 216 ASP A N 1
ATOM 1556 C CA . ASP A 1 216 ? -9.263 3.915 -10.774 1.00 93.19 216 ASP A CA 1
ATOM 1557 C C . ASP A 1 216 ? -8.704 3.569 -9.375 1.00 93.19 216 ASP A C 1
ATOM 1559 O O . ASP A 1 216 ? -7.514 3.276 -9.224 1.00 93.19 216 ASP A O 1
ATOM 1563 N N . ILE A 1 217 ? -9.548 3.598 -8.334 1.00 93.31 217 ILE A N 1
ATOM 1564 C CA . ILE A 1 217 ? -9.188 3.315 -6.940 1.00 93.31 217 ILE A CA 1
ATOM 1565 C C . ILE A 1 217 ? -9.910 2.042 -6.489 1.00 93.31 217 ILE A C 1
ATOM 1567 O O . ILE A 1 217 ? -11.086 2.063 -6.142 1.00 93.31 217 ILE A O 1
ATOM 1571 N N . ALA A 1 218 ? -9.184 0.926 -6.413 1.00 91.62 218 ALA A N 1
ATOM 1572 C CA . ALA A 1 218 ? -9.745 -0.326 -5.904 1.00 91.62 218 ALA A CA 1
ATOM 1573 C C . ALA A 1 218 ? -10.303 -0.192 -4.468 1.00 91.62 218 ALA A C 1
ATOM 1575 O O . ALA A 1 218 ? -9.763 0.553 -3.644 1.00 91.62 218 ALA A O 1
ATOM 1576 N N . ASP A 1 219 ? -11.344 -0.965 -4.144 1.00 87.50 219 ASP A N 1
ATOM 1577 C CA . ASP A 1 219 ? -11.976 -0.966 -2.819 1.00 87.50 219 ASP A CA 1
ATOM 1578 C C . ASP A 1 219 ? -10.949 -1.146 -1.686 1.00 87.50 219 ASP A C 1
ATOM 1580 O O . ASP A 1 219 ? -10.150 -2.085 -1.669 1.00 87.50 219 ASP A O 1
ATOM 1584 N N . GLY A 1 220 ? -10.962 -0.223 -0.720 1.00 86.19 220 GLY A N 1
ATOM 1585 C CA . GLY A 1 220 ? -10.024 -0.216 0.408 1.00 86.19 220 GLY A CA 1
ATOM 1586 C C . GLY A 1 220 ? -8.581 0.187 0.065 1.00 86.19 220 GLY A C 1
ATOM 1587 O O . GLY A 1 220 ? -7.729 0.181 0.955 1.00 86.19 220 GLY A O 1
ATOM 1588 N N . ALA A 1 221 ? -8.276 0.579 -1.180 1.00 91.75 221 ALA A N 1
ATOM 1589 C CA . ALA A 1 221 ? -6.931 1.013 -1.564 1.00 91.75 221 ALA A CA 1
ATOM 1590 C C . ALA A 1 221 ? -6.486 2.295 -0.841 1.00 91.75 221 ALA A C 1
ATOM 1592 O O . ALA A 1 221 ? -5.284 2.476 -0.633 1.00 91.75 221 ALA A O 1
ATOM 1593 N N . VAL A 1 222 ? -7.420 3.157 -0.423 1.00 91.12 222 VAL A N 1
ATOM 1594 C CA . VAL A 1 222 ? -7.161 4.311 0.451 1.00 91.12 222 VAL A CA 1
ATOM 1595 C C . VAL A 1 222 ? -7.465 3.919 1.900 1.00 91.12 222 VAL A C 1
ATOM 1597 O O . VAL A 1 222 ? -8.619 3.820 2.304 1.00 91.12 222 VAL A O 1
ATOM 1600 N N . THR A 1 223 ? -6.412 3.679 2.681 1.00 87.88 223 THR A N 1
ATOM 1601 C CA . THR A 1 223 ? -6.488 3.396 4.123 1.00 87.88 223 THR A CA 1
ATOM 1602 C C . THR A 1 223 ? -6.371 4.686 4.942 1.00 87.88 223 THR A C 1
ATOM 1604 O O . THR A 1 223 ? -5.977 5.724 4.410 1.00 87.88 223 THR A O 1
ATOM 1607 N N . SER A 1 224 ? -6.650 4.624 6.251 1.00 79.94 224 SER A N 1
ATOM 1608 C CA . SER A 1 224 ? -6.447 5.744 7.193 1.00 79.94 224 SER A CA 1
ATOM 1609 C C . SER A 1 224 ? -5.070 6.396 7.064 1.00 79.94 224 SER A C 1
ATOM 1611 O O . SER A 1 224 ? -4.957 7.614 7.096 1.00 79.94 224 SER A O 1
ATOM 1613 N N . ASP A 1 225 ? -4.041 5.576 6.857 1.00 83.31 225 ASP A N 1
ATOM 1614 C CA . ASP A 1 225 ? -2.634 5.983 6.803 1.00 83.31 225 ASP A CA 1
ATOM 1615 C C . ASP A 1 225 ? -2.266 6.678 5.478 1.00 83.31 225 ASP A C 1
ATOM 1617 O O . ASP A 1 225 ? -1.186 7.255 5.356 1.00 83.31 225 ASP A O 1
ATOM 1621 N N . LYS A 1 226 ? -3.149 6.598 4.472 1.00 87.88 226 LYS A N 1
ATOM 1622 C CA . LYS A 1 226 ? -3.025 7.271 3.169 1.00 87.88 226 LYS A CA 1
ATOM 1623 C C . LYS A 1 226 ? -3.835 8.567 3.088 1.00 87.88 226 LYS A C 1
ATOM 1625 O O . LYS A 1 226 ? -3.680 9.309 2.121 1.00 87.88 226 LYS A O 1
ATOM 1630 N N . LEU A 1 227 ? -4.693 8.835 4.071 1.00 85.88 227 LEU A N 1
ATOM 1631 C CA . LEU A 1 227 ? -5.352 10.127 4.241 1.00 85.88 227 LEU A CA 1
ATOM 1632 C C . LEU A 1 227 ? -4.431 11.058 5.037 1.00 85.88 227 LEU A C 1
ATOM 1634 O O . LEU A 1 227 ? -3.627 10.600 5.850 1.00 85.88 227 LEU A O 1
ATOM 1638 N N . ASP A 1 228 ? -4.536 12.371 4.825 1.00 83.75 228 ASP A N 1
ATOM 1639 C CA . ASP A 1 228 ? -3.761 13.309 5.637 1.00 83.75 228 ASP A CA 1
ATOM 1640 C C . ASP A 1 228 ? -4.196 13.244 7.114 1.00 83.75 228 ASP A C 1
ATOM 1642 O O . ASP A 1 228 ? -5.345 12.930 7.432 1.00 83.75 228 ASP A O 1
ATOM 1646 N N . GLY A 1 229 ? -3.278 13.546 8.038 1.00 73.69 229 GLY A N 1
ATOM 1647 C CA . GLY A 1 229 ? -3.525 13.404 9.478 1.00 73.69 229 GLY A CA 1
ATOM 1648 C C . GLY A 1 229 ? -4.668 14.272 10.027 1.00 73.69 229 GLY A C 1
ATOM 1649 O O . GLY A 1 229 ? -5.230 13.944 11.071 1.00 73.69 229 GLY A O 1
ATOM 1650 N N . THR A 1 230 ? -5.046 15.346 9.329 1.00 79.56 230 THR A N 1
ATOM 1651 C CA . THR A 1 230 ? -6.207 16.184 9.668 1.00 79.56 230 THR A CA 1
ATOM 1652 C C . THR A 1 230 ? -7.494 15.453 9.319 1.00 79.56 230 THR A C 1
ATOM 1654 O O . THR A 1 230 ? -8.374 15.330 10.168 1.00 79.56 230 THR A O 1
ATOM 1657 N N . LEU A 1 231 ? -7.590 14.928 8.094 1.00 80.31 231 LEU A N 1
ATOM 1658 C CA . LEU A 1 231 ? -8.764 14.200 7.619 1.00 80.31 231 LEU A CA 1
ATOM 1659 C C . LEU A 1 231 ? -8.913 12.843 8.326 1.00 80.31 231 LEU A C 1
ATOM 1661 O O . LEU A 1 231 ? -10.012 12.487 8.744 1.00 80.31 231 LEU A O 1
ATOM 1665 N N . ALA A 1 232 ? -7.811 12.124 8.553 1.00 75.06 232 ALA A N 1
ATOM 1666 C CA . ALA A 1 232 ? -7.794 10.902 9.355 1.00 75.06 232 ALA A CA 1
ATOM 1667 C C . ALA A 1 232 ? -8.226 11.171 10.809 1.00 75.06 232 ALA A C 1
ATOM 1669 O O . ALA A 1 232 ? -9.026 10.417 11.362 1.00 75.06 232 ALA A O 1
ATOM 1670 N N . GLY A 1 233 ? -7.767 12.277 11.411 1.00 72.19 233 GLY A N 1
ATOM 1671 C CA . GLY A 1 233 ? -8.201 12.716 12.740 1.00 72.19 233 GLY A CA 1
ATOM 1672 C C . GLY A 1 233 ? -9.684 13.097 12.796 1.00 72.19 233 GLY A C 1
ATOM 1673 O O . GLY A 1 233 ? -10.371 12.732 13.747 1.00 72.19 233 GLY A O 1
ATOM 1674 N N . GLN A 1 234 ? -10.202 13.765 11.761 1.00 75.25 234 GLN A N 1
ATOM 1675 C CA . GLN A 1 234 ? -11.628 14.083 11.629 1.00 75.25 234 GLN A CA 1
ATOM 1676 C C . GLN A 1 234 ? -12.480 12.817 11.483 1.00 75.25 234 GLN A C 1
ATOM 1678 O O . GLN A 1 234 ? -13.475 12.678 12.185 1.00 75.25 234 GLN A O 1
ATOM 1683 N N . ILE A 1 235 ? -12.078 11.862 10.639 1.00 71.88 235 ILE A N 1
ATOM 1684 C CA . ILE A 1 235 ? -12.775 10.575 10.479 1.00 71.88 235 ILE A CA 1
ATOM 1685 C C . ILE A 1 235 ? -12.730 9.761 11.781 1.00 71.88 235 ILE A C 1
ATOM 1687 O O . ILE A 1 235 ? -13.738 9.165 12.160 1.00 71.88 235 ILE A O 1
ATOM 1691 N N . ALA A 1 236 ? -11.607 9.776 12.505 1.00 66.25 236 ALA A N 1
ATOM 1692 C CA . ALA A 1 236 ? -11.487 9.119 13.803 1.00 66.25 236 ALA A CA 1
ATOM 1693 C C . ALA A 1 236 ? -12.412 9.751 14.862 1.00 66.25 236 ALA A C 1
ATOM 1695 O O . ALA A 1 236 ? -13.142 9.024 15.534 1.00 66.25 236 ALA A O 1
ATOM 1696 N N . ASP A 1 237 ? -12.446 11.084 14.971 1.00 68.75 237 ASP A N 1
ATOM 1697 C CA . ASP A 1 237 ? -13.335 11.823 15.885 1.00 68.75 237 ASP A CA 1
ATOM 1698 C C . ASP A 1 237 ? -14.823 11.664 15.518 1.00 68.75 237 ASP A C 1
ATOM 1700 O O . ASP A 1 237 ? -15.678 11.600 16.401 1.00 68.75 237 ASP A O 1
ATOM 1704 N N . ILE A 1 238 ? -15.134 11.508 14.227 1.00 67.56 238 ILE A N 1
ATOM 1705 C CA . ILE A 1 238 ? -16.457 11.101 13.742 1.00 67.56 238 ILE A CA 1
ATOM 1706 C C . ILE A 1 238 ? -16.755 9.663 14.215 1.00 67.56 238 ILE A C 1
ATOM 1708 O O . ILE A 1 238 ? -17.763 9.450 14.880 1.00 67.56 238 ILE A O 1
ATOM 1712 N N . SER A 1 239 ? -15.856 8.692 14.000 1.00 61.69 239 SER A N 1
ATOM 1713 C CA . SER A 1 239 ? -16.038 7.282 14.413 1.00 61.69 239 SER A CA 1
ATOM 1714 C C . SER A 1 239 ? -16.125 7.041 15.925 1.00 61.69 239 SER A C 1
ATOM 1716 O O . SER A 1 239 ? -16.764 6.083 16.359 1.00 61.69 239 SER A O 1
ATOM 1718 N N . GLY A 1 240 ? -15.511 7.911 16.732 1.00 56.03 240 GLY A N 1
ATOM 1719 C CA . GLY A 1 240 ? -15.568 7.863 18.194 1.00 56.03 240 GLY A CA 1
ATOM 1720 C C . GLY A 1 240 ? -16.857 8.437 18.791 1.00 56.03 240 GLY A C 1
ATOM 1721 O O . GLY A 1 240 ? -17.128 8.219 19.973 1.00 56.03 240 GLY A O 1
ATOM 1722 N N . LYS A 1 241 ? -17.664 9.152 17.999 1.00 58.59 241 LYS A N 1
ATOM 1723 C CA . LYS A 1 241 ? -18.964 9.689 18.416 1.00 58.59 241 LYS A CA 1
ATOM 1724 C C . LYS A 1 241 ? -20.064 8.720 17.993 1.00 58.59 241 LYS A C 1
ATOM 1726 O O . LYS A 1 241 ? -20.184 8.382 16.821 1.00 58.59 241 LYS A O 1
ATOM 1731 N N . GLN A 1 242 ? -20.933 8.329 18.930 1.00 48.44 242 GLN A N 1
ATOM 1732 C CA . GLN A 1 242 ? -22.148 7.558 18.606 1.00 48.44 242 GLN A CA 1
ATOM 1733 C C . GLN A 1 242 ? -23.118 8.316 17.672 1.00 48.44 242 GLN A C 1
ATOM 1735 O O . GLN A 1 242 ? -24.055 7.721 17.147 1.00 48.44 242 GLN A O 1
ATOM 1740 N N . ASP A 1 243 ? -22.847 9.595 17.404 1.00 50.59 243 ASP A N 1
ATOM 1741 C CA . ASP A 1 243 ? -23.653 10.494 16.580 1.00 50.59 243 ASP A CA 1
ATOM 1742 C C . ASP A 1 243 ? -23.379 10.402 15.060 1.00 50.59 243 ASP A C 1
ATOM 1744 O O . ASP A 1 243 ? -23.946 11.189 14.304 1.00 50.59 243 ASP A O 1
ATOM 1748 N N . ILE A 1 244 ? -22.600 9.423 14.552 1.00 52.88 244 ILE A N 1
ATOM 1749 C CA . ILE A 1 244 ? -22.671 9.085 13.103 1.00 52.88 244 ILE A CA 1
ATOM 1750 C C . ILE A 1 244 ? -23.972 8.353 12.725 1.00 52.88 244 ILE A C 1
ATOM 1752 O O . ILE A 1 244 ? -24.154 7.957 11.574 1.00 52.88 244 ILE A O 1
ATOM 1756 N N . ALA A 1 245 ? -24.939 8.245 13.636 1.00 47.94 245 ALA A N 1
ATOM 1757 C CA . ALA A 1 245 ? -26.343 8.074 13.277 1.00 47.94 245 ALA A CA 1
ATOM 1758 C C . ALA A 1 245 ? -26.945 9.389 12.722 1.00 47.94 245 ALA A C 1
ATOM 1760 O O . ALA A 1 245 ? -27.997 9.836 13.168 1.00 47.94 245 ALA A O 1
ATOM 1761 N N . MET A 1 246 ? -26.281 9.955 11.703 1.00 42.16 246 MET A N 1
ATOM 1762 C CA . MET A 1 246 ? -26.634 11.166 10.949 1.00 42.16 246 MET A CA 1
ATOM 1763 C C . MET A 1 246 ? -26.637 12.491 11.730 1.00 42.16 246 MET A C 1
ATOM 1765 O O . MET A 1 246 ? -26.981 12.572 12.901 1.00 42.16 246 MET A O 1
ATOM 1769 N N . GLY A 1 247 ? -26.297 13.579 11.031 1.00 54.25 247 GLY A N 1
ATOM 1770 C CA . GLY A 1 247 ? -26.152 14.904 11.635 1.00 54.25 247 GLY A CA 1
ATOM 1771 C C . GLY A 1 247 ? -27.435 15.449 12.271 1.00 54.25 247 GLY A C 1
ATOM 1772 O O . GLY A 1 247 ? -28.295 15.986 11.575 1.00 54.25 247 GLY A O 1
ATOM 1773 N N . VAL A 1 248 ? -27.500 15.402 13.603 1.00 39.56 248 VAL A N 1
ATOM 1774 C CA . VAL A 1 248 ? -28.496 16.098 14.431 1.00 39.56 248 VAL A CA 1
ATOM 1775 C C . VAL A 1 248 ? -27.801 16.919 15.516 1.00 39.56 248 VAL A C 1
ATOM 1777 O O . VAL A 1 248 ? -27.702 16.543 16.679 1.00 39.56 248 VAL A O 1
ATOM 1780 N N . GLY A 1 249 ? -27.304 18.092 15.123 1.00 43.88 249 GLY A N 1
ATOM 1781 C CA . GLY A 1 249 ? -26.836 19.083 16.085 1.00 43.88 249 GLY A CA 1
ATOM 1782 C C . GLY A 1 249 ? -27.993 19.575 16.960 1.00 43.88 249 GLY A C 1
ATOM 1783 O O . GLY A 1 249 ? -28.856 20.294 16.472 1.00 43.88 249 GLY A O 1
ATOM 1784 N N . HIS A 1 250 ? -27.968 19.207 18.242 1.00 44.62 250 HIS A N 1
ATOM 1785 C CA . HIS A 1 250 ? -28.689 19.797 19.383 1.00 44.62 250 HIS A CA 1
ATOM 1786 C C . HIS A 1 250 ? -30.224 19.939 19.373 1.00 44.62 250 HIS A C 1
ATOM 1788 O O . HIS A 1 250 ? -30.777 20.182 20.446 1.00 44.62 250 HIS A O 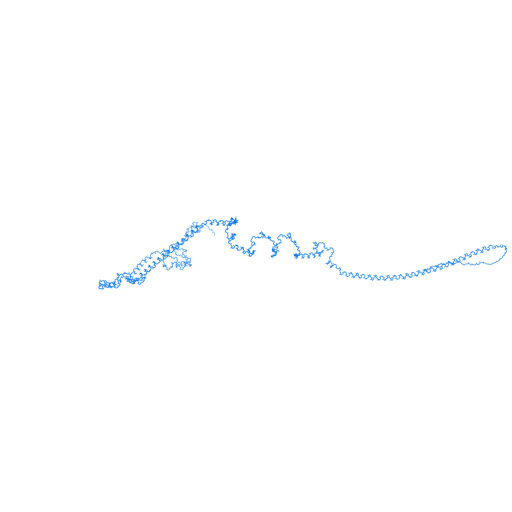1
ATOM 1794 N N . GLU A 1 251 ? -30.935 19.748 18.261 1.00 49.84 251 GLU A N 1
ATOM 1795 C CA . GLU A 1 251 ? -32.396 19.898 18.206 1.00 49.84 251 GLU A CA 1
ATOM 1796 C C . GLU A 1 251 ? -33.115 18.670 17.628 1.00 49.84 251 GLU A C 1
ATOM 1798 O O . GLU A 1 251 ? -32.649 17.989 16.717 1.00 49.84 251 GLU A O 1
ATOM 1803 N N . ASN A 1 252 ? -34.275 18.389 18.224 1.00 50.62 252 ASN A N 1
ATOM 1804 C CA . ASN A 1 252 ? -35.046 17.149 18.151 1.00 50.62 252 ASN A CA 1
ATOM 1805 C C . ASN A 1 252 ? -35.534 16.803 16.724 1.00 50.62 252 ASN A C 1
ATOM 1807 O O . ASN A 1 252 ? -36.668 17.118 16.353 1.00 50.62 252 ASN A O 1
ATOM 1811 N N . HIS A 1 253 ? -34.690 16.141 15.927 1.00 56.44 253 HIS A N 1
ATOM 1812 C CA . HIS A 1 253 ? -35.012 15.683 14.573 1.00 56.44 253 HIS A CA 1
ATOM 1813 C C . HIS A 1 253 ? -35.473 14.218 14.591 1.00 56.44 253 HIS A C 1
ATOM 1815 O O . HIS A 1 253 ? -34.735 13.334 15.019 1.00 56.44 253 HIS A O 1
ATOM 1821 N N . ILE A 1 254 ? -36.674 13.938 14.078 1.00 52.06 254 ILE A N 1
ATOM 1822 C CA . ILE A 1 254 ? -37.112 12.557 13.835 1.00 52.06 254 ILE A CA 1
ATOM 1823 C C . ILE A 1 254 ? -36.641 12.157 12.439 1.00 52.06 254 ILE A C 1
ATOM 1825 O O . ILE A 1 254 ? -37.224 12.566 11.435 1.00 52.06 254 ILE A O 1
ATOM 1829 N N . VAL A 1 255 ? -35.590 11.346 12.386 1.00 63.69 255 VAL A N 1
ATOM 1830 C CA . VAL A 1 255 ? -35.173 10.653 11.166 1.00 63.69 255 VAL A CA 1
ATOM 1831 C C . VAL A 1 255 ? -36.088 9.447 10.956 1.00 63.69 255 VAL A C 1
ATOM 1833 O O . VAL A 1 255 ? -36.280 8.650 11.873 1.00 63.69 255 VAL A O 1
ATOM 1836 N N . THR A 1 256 ? -36.628 9.285 9.747 1.00 54.94 256 THR A N 1
ATOM 1837 C CA . THR A 1 256 ? -37.192 8.000 9.310 1.00 54.94 256 THR A CA 1
ATOM 1838 C C . THR A 1 256 ? -36.295 7.387 8.246 1.00 54.94 256 THR A C 1
ATOM 1840 O O . THR A 1 256 ? -35.853 8.079 7.322 1.00 54.94 256 THR A O 1
ATOM 1843 N N . THR A 1 257 ? -36.025 6.094 8.393 1.00 59.31 257 THR A N 1
ATOM 1844 C CA . THR A 1 257 ? -35.314 5.282 7.409 1.00 59.31 257 THR A CA 1
ATOM 1845 C C . THR A 1 257 ? -36.213 4.182 6.855 1.00 59.31 257 THR A C 1
ATOM 1847 O O . THR A 1 257 ? -37.150 3.729 7.519 1.00 59.31 257 THR A O 1
ATOM 1850 N N . ASP A 1 258 ? -35.929 3.741 5.630 1.00 60.00 258 ASP A N 1
ATOM 1851 C CA . ASP A 1 258 ? -36.490 2.503 5.094 1.00 60.00 258 ASP A CA 1
ATOM 1852 C C . ASP A 1 258 ? -35.832 1.261 5.730 1.00 60.00 258 ASP A C 1
ATOM 1854 O O . ASP A 1 258 ? -34.862 1.341 6.487 1.00 60.00 258 ASP A O 1
ATOM 1858 N N . ALA A 1 259 ? -36.345 0.076 5.390 1.00 53.62 259 ALA A N 1
ATOM 1859 C CA . ALA A 1 259 ? -35.807 -1.201 5.863 1.00 53.62 259 ALA A CA 1
ATOM 1860 C C . ALA A 1 259 ? -34.385 -1.531 5.347 1.00 53.62 259 ALA A C 1
ATOM 1862 O O . ALA A 1 259 ? -33.827 -2.551 5.744 1.00 53.62 259 ALA A O 1
ATOM 1863 N N . SER A 1 260 ? -33.808 -0.692 4.479 1.00 56.97 260 SER A N 1
ATOM 1864 C CA . SER A 1 260 ? -32.425 -0.788 3.989 1.00 56.97 260 SER A CA 1
ATOM 1865 C C . SER A 1 260 ? -31.498 0.254 4.636 1.00 56.97 260 SER A C 1
ATOM 1867 O O . SER A 1 260 ? -30.313 0.286 4.321 1.00 56.97 260 SER A O 1
ATOM 1869 N N . GLY A 1 261 ? -32.015 1.097 5.541 1.00 54.94 261 GLY A N 1
ATOM 1870 C CA . GLY A 1 261 ? -31.260 2.149 6.226 1.00 54.94 261 GLY A CA 1
ATOM 1871 C C . GLY A 1 261 ? -31.205 3.494 5.492 1.00 54.94 261 GLY A C 1
ATOM 1872 O O . GLY A 1 261 ? -30.553 4.412 5.986 1.00 54.94 261 GLY A O 1
ATOM 1873 N N . ASN A 1 262 ? -31.891 3.659 4.355 1.00 63.94 262 ASN A N 1
ATOM 1874 C CA . ASN A 1 262 ? -31.888 4.924 3.611 1.00 63.94 262 ASN A CA 1
ATOM 1875 C C . ASN A 1 262 ? -32.858 5.933 4.227 1.00 63.94 262 ASN A C 1
ATOM 1877 O O . ASN A 1 262 ? -33.962 5.574 4.626 1.00 63.94 262 ASN A O 1
ATOM 1881 N N . ILE A 1 263 ? -32.489 7.212 4.231 1.00 63.38 263 ILE A N 1
ATOM 1882 C CA . ILE A 1 263 ? -33.297 8.306 4.788 1.00 63.38 263 ILE A CA 1
ATOM 1883 C C . ILE A 1 263 ? -34.513 8.568 3.891 1.00 63.38 263 ILE A C 1
ATOM 1885 O O . ILE A 1 263 ? -34.361 9.035 2.763 1.00 63.38 263 ILE A O 1
ATOM 1889 N N . THR A 1 264 ? -35.725 8.327 4.393 1.00 59.06 264 THR A N 1
ATOM 1890 C CA . THR A 1 264 ? -36.963 8.494 3.606 1.00 59.06 264 THR A CA 1
ATOM 1891 C C . THR A 1 264 ? -37.591 9.880 3.720 1.00 59.06 264 THR A C 1
ATOM 1893 O O . THR A 1 264 ? -38.316 10.300 2.820 1.00 59.06 264 THR A O 1
ATOM 1896 N N . SER A 1 265 ? -37.314 10.618 4.799 1.00 54.47 265 SER A N 1
ATOM 1897 C CA . SER A 1 265 ? -37.687 12.033 4.916 1.00 54.47 265 SER A CA 1
ATOM 1898 C C . SER A 1 265 ? -36.878 12.749 5.997 1.00 54.47 265 SER A C 1
ATOM 1900 O O . SER A 1 265 ? -36.839 12.279 7.134 1.00 54.47 265 SER A O 1
ATOM 1902 N N . ALA A 1 266 ? -36.351 13.931 5.679 1.00 46.59 266 ALA A N 1
ATOM 1903 C CA . ALA A 1 266 ? -35.920 14.924 6.660 1.00 46.59 266 ALA A CA 1
ATOM 1904 C C . ALA A 1 266 ? -36.895 16.110 6.603 1.00 46.59 266 ALA A C 1
ATOM 1906 O O . ALA A 1 266 ? -37.131 16.668 5.531 1.00 46.59 266 ALA A O 1
ATOM 1907 N N . ALA A 1 267 ? -37.495 16.474 7.737 1.00 51.12 267 ALA A N 1
ATOM 1908 C CA . ALA A 1 267 ? -38.501 17.529 7.808 1.00 51.12 267 ALA A CA 1
ATOM 1909 C C . ALA A 1 267 ? -38.194 18.479 8.968 1.00 51.12 267 ALA A C 1
ATOM 1911 O O . ALA A 1 267 ? -38.490 18.189 10.126 1.00 51.12 267 ALA A O 1
ATOM 1912 N N . THR A 1 268 ? -37.629 19.643 8.651 1.00 48.16 268 THR A N 1
ATOM 1913 C CA . THR A 1 268 ? -37.400 20.706 9.632 1.00 48.16 268 THR A CA 1
ATOM 1914 C C . THR A 1 268 ? -38.737 21.195 10.184 1.00 48.16 268 THR A C 1
ATOM 1916 O O . THR A 1 268 ? -39.589 21.686 9.436 1.00 48.16 268 THR A O 1
ATOM 1919 N N . ILE A 1 269 ? -38.932 21.102 11.501 1.00 53.97 269 ILE A N 1
ATOM 1920 C CA . ILE A 1 269 ? -40.054 21.768 12.163 1.00 53.97 269 ILE A CA 1
ATOM 1921 C C . ILE A 1 269 ? -39.747 23.267 12.141 1.00 53.97 269 ILE A C 1
ATOM 1923 O O . ILE A 1 269 ? -38.957 23.755 12.941 1.00 53.97 269 ILE A O 1
ATOM 1927 N N . GLY A 1 270 ? -40.340 23.996 11.192 1.00 56.78 270 GLY A N 1
ATOM 1928 C CA . GLY A 1 270 ? -40.192 25.449 11.126 1.00 56.78 270 GLY A CA 1
ATOM 1929 C C . GLY A 1 270 ? -40.594 26.105 12.449 1.00 56.78 270 GLY A C 1
ATOM 1930 O O . GLY A 1 270 ? -41.578 25.682 13.065 1.00 56.78 270 GLY A O 1
ATOM 1931 N N . GLN A 1 271 ? -39.846 27.137 12.857 1.00 53.00 271 GLN A N 1
ATOM 1932 C CA . GLN A 1 271 ? -40.043 27.884 14.109 1.00 53.00 271 GLN A CA 1
ATOM 1933 C C . GLN A 1 271 ? -41.519 28.225 14.359 1.00 53.00 271 GLN A C 1
ATOM 1935 O O . GLN A 1 271 ? -42.002 28.035 15.465 1.00 53.00 271 GLN A O 1
ATOM 1940 N N . ASP A 1 272 ? -42.277 28.586 13.322 1.00 59.53 272 ASP A N 1
ATOM 1941 C CA . ASP A 1 272 ? -43.715 28.883 13.385 1.00 59.53 272 ASP A CA 1
ATOM 1942 C C . ASP A 1 272 ? -44.565 27.772 14.032 1.00 59.53 272 ASP A C 1
ATOM 1944 O O . ASP A 1 272 ? -45.549 28.059 14.714 1.00 59.53 272 ASP A O 1
ATOM 1948 N N . LYS A 1 273 ? -44.193 26.493 13.865 1.00 63.12 273 LYS A N 1
ATOM 1949 C CA . LYS A 1 273 ? -44.857 25.363 14.540 1.00 63.12 273 LYS A CA 1
ATOM 1950 C C . LYS A 1 273 ? -44.401 25.202 15.987 1.00 63.12 273 LYS A C 1
ATOM 1952 O O . LYS A 1 273 ? -45.219 24.812 16.813 1.00 63.12 273 LYS A O 1
ATOM 1957 N N . VAL A 1 274 ? -43.146 25.517 16.309 1.00 58.97 274 VAL A N 1
ATOM 1958 C CA . VAL A 1 274 ? -42.631 25.495 17.689 1.00 58.97 274 VAL A CA 1
ATOM 1959 C C . VAL A 1 274 ? -43.225 26.656 18.485 1.00 58.97 274 VAL A C 1
ATOM 1961 O O . VAL A 1 274 ? -43.787 26.435 19.554 1.00 58.97 274 VAL A O 1
ATOM 1964 N N . THR A 1 275 ? -43.213 27.872 17.935 1.00 61.34 275 THR A N 1
ATOM 1965 C CA . THR A 1 275 ? -43.897 29.052 18.479 1.00 61.34 275 THR A CA 1
ATOM 1966 C C . THR A 1 275 ? -45.403 28.825 18.553 1.00 61.34 275 THR A C 1
ATOM 1968 O O . THR A 1 275 ? -45.985 29.045 19.607 1.00 61.34 275 THR A O 1
ATOM 1971 N N . GLY A 1 276 ? -46.038 28.298 17.501 1.00 68.62 276 GLY A N 1
ATOM 1972 C CA . GLY A 1 276 ? -47.465 27.966 17.508 1.00 68.62 276 GLY A CA 1
ATOM 1973 C C . GLY A 1 276 ? -47.840 26.937 18.580 1.00 68.62 276 GLY A C 1
ATOM 1974 O O . GLY A 1 276 ? -48.842 27.114 19.271 1.00 68.62 276 GLY A O 1
ATOM 1975 N N . LEU A 1 277 ? -47.014 25.903 18.785 1.00 67.69 277 LEU A N 1
ATOM 1976 C CA . LEU A 1 277 ? -47.209 24.934 19.863 1.00 67.69 277 LEU A CA 1
ATOM 1977 C C . LEU A 1 277 ? -46.936 25.559 21.238 1.00 67.69 277 LEU A C 1
ATOM 1979 O O . LEU A 1 277 ? -47.699 25.310 22.159 1.00 67.69 277 LEU A O 1
ATOM 1983 N N . THR A 1 278 ? -45.927 26.426 21.364 1.00 66.69 278 THR A N 1
ATOM 1984 C CA . THR A 1 278 ? -45.602 27.172 22.595 1.00 66.69 278 THR A CA 1
ATOM 1985 C C . THR A 1 278 ? -46.750 28.097 22.997 1.00 66.69 278 THR A C 1
ATOM 1987 O O . THR A 1 278 ? -47.169 28.091 24.150 1.00 66.69 278 THR A O 1
ATOM 1990 N N . THR A 1 279 ? -47.334 28.832 22.048 1.00 65.12 279 THR A N 1
ATOM 1991 C CA . THR A 1 279 ? -48.519 29.670 22.264 1.00 65.12 279 THR A CA 1
ATOM 1992 C C . THR A 1 279 ? -49.759 28.826 22.579 1.00 65.12 279 THR A C 1
ATOM 1994 O O . THR A 1 279 ? -50.533 29.194 23.458 1.00 65.12 279 THR A O 1
ATOM 1997 N N . ALA A 1 280 ? -49.939 27.669 21.932 1.00 62.78 280 ALA A N 1
ATOM 1998 C CA . ALA A 1 280 ? -51.036 26.749 22.240 1.00 62.78 280 ALA A CA 1
ATOM 1999 C C . ALA A 1 280 ? -50.880 26.044 23.603 1.00 62.78 280 ALA A C 1
ATOM 2001 O O . ALA A 1 280 ? -51.885 25.693 24.218 1.00 62.78 280 ALA A O 1
ATOM 2002 N N . LEU A 1 281 ? -49.648 25.847 24.086 1.00 64.12 281 LEU A N 1
ATOM 2003 C CA . LEU A 1 281 ? -49.358 25.305 25.416 1.00 64.12 281 LEU A CA 1
ATOM 2004 C C . LEU A 1 281 ? -49.532 26.383 26.493 1.00 64.12 281 LEU A C 1
ATOM 2006 O O . LEU A 1 281 ? -50.210 26.139 27.484 1.00 64.12 281 LEU A O 1
ATOM 2010 N N . ALA A 1 282 ? -49.026 27.597 26.256 1.00 59.78 282 ALA A N 1
ATOM 2011 C CA . ALA A 1 282 ? -49.236 28.755 27.127 1.00 59.78 282 ALA A CA 1
ATOM 2012 C C . ALA A 1 282 ? -50.724 29.136 27.244 1.00 59.78 282 ALA A C 1
ATOM 2014 O O . ALA A 1 282 ? -51.177 29.504 28.317 1.00 59.78 282 ALA A O 1
ATOM 2015 N N . GLY A 1 283 ? -51.508 28.977 26.171 1.00 58.38 283 GLY A N 1
ATOM 2016 C CA . GLY A 1 283 ? -52.968 29.138 26.191 1.00 58.38 283 GLY A CA 1
ATOM 2017 C C . GLY A 1 283 ? -53.749 27.957 26.792 1.00 58.38 283 GLY A C 1
ATOM 2018 O O . GLY A 1 283 ? -54.969 28.043 26.906 1.00 58.38 283 GLY A O 1
ATOM 2019 N N . LYS A 1 284 ? -53.077 26.852 27.148 1.00 57.38 284 LYS A N 1
ATOM 2020 C CA . LYS A 1 284 ? -53.656 25.699 27.866 1.00 57.38 284 LYS A CA 1
ATOM 2021 C C . LYS A 1 284 ? -53.196 25.588 29.319 1.00 57.38 284 LYS A C 1
ATOM 2023 O O . LYS A 1 284 ? -53.854 24.902 30.097 1.00 57.38 284 LYS A O 1
ATOM 2028 N N . ALA A 1 285 ? -52.094 26.237 29.679 1.00 56.91 285 ALA A N 1
ATOM 2029 C CA . ALA A 1 285 ? -51.689 26.436 31.058 1.00 56.91 285 ALA A CA 1
ATOM 2030 C C . ALA A 1 285 ? -52.549 27.554 31.663 1.00 56.91 285 ALA A C 1
ATOM 2032 O O . ALA A 1 285 ? -52.227 28.734 31.544 1.00 56.91 285 ALA A O 1
ATOM 2033 N N . ASP A 1 286 ? -53.662 27.176 32.290 1.00 64.12 286 ASP A N 1
ATOM 2034 C CA . ASP A 1 286 ? -54.429 28.093 33.129 1.00 64.12 286 ASP A CA 1
ATOM 2035 C C . ASP A 1 286 ? -53.547 28.533 34.309 1.00 64.12 286 ASP A C 1
ATOM 2037 O O . ASP A 1 286 ? -53.301 27.768 35.244 1.00 64.12 286 ASP A O 1
ATOM 2041 N N . ALA A 1 287 ? -53.018 29.756 34.231 1.00 63.44 287 ALA A N 1
ATOM 2042 C CA . ALA A 1 287 ? -52.106 30.301 35.231 1.00 63.44 287 ALA A CA 1
ATOM 2043 C C . ALA A 1 287 ? -52.746 30.350 36.630 1.00 63.44 287 ALA A C 1
ATOM 2045 O O . ALA A 1 287 ? -52.045 30.174 37.624 1.00 63.44 287 ALA A O 1
ATOM 2046 N N . SER A 1 288 ? -54.074 30.497 36.710 1.00 65.62 288 SER A N 1
ATOM 2047 C CA . SER A 1 288 ? -54.808 30.482 37.976 1.00 65.62 288 SER A CA 1
ATOM 2048 C C . SER A 1 288 ? -54.867 29.086 38.604 1.00 65.62 288 SER A C 1
ATOM 2050 O O . SER A 1 288 ? -54.805 28.968 39.825 1.00 65.62 288 SER A O 1
ATOM 2052 N N . ALA A 1 289 ? -54.904 28.021 37.796 1.00 68.38 289 ALA A N 1
ATOM 2053 C CA . ALA A 1 289 ? -54.822 26.649 38.301 1.00 68.38 289 ALA A CA 1
ATOM 2054 C C . ALA A 1 289 ? -53.414 26.310 38.831 1.00 68.38 289 ALA A C 1
ATOM 2056 O O . ALA A 1 289 ? -53.280 25.538 39.778 1.00 68.38 289 ALA A O 1
ATOM 2057 N N . LEU A 1 290 ? -52.363 26.904 38.253 1.00 73.00 290 LEU A N 1
ATOM 2058 C CA . LEU A 1 290 ? -50.994 26.791 38.770 1.00 73.00 290 LEU A CA 1
ATOM 2059 C C . LEU A 1 290 ? -50.818 27.550 40.094 1.00 73.00 290 LEU A C 1
ATOM 2061 O O . LEU A 1 290 ? -50.299 26.961 41.039 1.00 73.00 290 LEU A O 1
ATOM 2065 N N . GLU A 1 291 ? -51.324 28.784 40.212 1.00 79.62 291 GLU A N 1
ATOM 2066 C CA . GLU A 1 291 ? -51.358 29.523 41.491 1.00 79.62 291 GLU A CA 1
ATOM 2067 C C . GLU A 1 291 ? -52.133 28.760 42.581 1.00 79.62 291 GLU A C 1
ATOM 2069 O O . GLU A 1 291 ? -51.679 28.675 43.724 1.00 79.62 291 GLU A O 1
ATOM 2074 N N . GLU A 1 292 ? -53.274 28.147 42.243 1.00 82.31 292 GLU A N 1
ATOM 2075 C CA . GLU A 1 292 ? -54.038 27.320 43.186 1.00 82.31 292 GLU A CA 1
ATOM 2076 C C . GLU A 1 292 ? -53.250 26.072 43.626 1.00 82.31 292 GLU A C 1
ATOM 2078 O O . GLU A 1 292 ? -53.248 25.722 44.810 1.00 82.31 292 GLU A O 1
ATOM 2083 N N . ILE A 1 293 ? -52.536 25.412 42.708 1.00 82.12 293 ILE A N 1
ATOM 2084 C CA . ILE A 1 293 ? -51.668 24.269 43.031 1.00 82.12 293 ILE A CA 1
ATOM 2085 C C . ILE A 1 293 ? -50.495 24.703 43.921 1.00 82.12 293 ILE A C 1
ATOM 2087 O O . ILE A 1 293 ? -50.233 24.035 44.921 1.00 82.12 293 ILE A O 1
ATOM 2091 N N . GLU A 1 294 ? -49.822 25.818 43.631 1.00 86.06 294 GLU A N 1
ATOM 2092 C CA . GLU A 1 294 ? -48.717 26.337 44.452 1.00 86.06 294 GLU A CA 1
ATOM 2093 C C . GLU A 1 294 ? -49.181 26.739 45.861 1.00 86.06 294 GLU A C 1
ATOM 2095 O O . GLU A 1 294 ? -48.528 26.403 46.859 1.00 86.06 294 GLU A O 1
ATOM 2100 N N . GLN A 1 295 ? -50.352 27.374 45.979 1.00 89.69 295 GLN A N 1
ATOM 2101 C CA . GLN A 1 295 ? -50.950 27.687 47.276 1.00 89.69 295 GLN A CA 1
ATOM 2102 C C . GLN A 1 295 ? -51.350 26.413 48.036 1.00 89.69 295 GLN A C 1
ATOM 2104 O O . GLN A 1 295 ? -51.123 26.324 49.244 1.00 89.69 295 GLN A O 1
ATOM 2109 N N . ASN A 1 296 ? -51.886 25.398 47.354 1.00 88.94 296 ASN A N 1
ATOM 2110 C CA . ASN A 1 296 ? -52.216 24.111 47.967 1.00 88.94 296 ASN A CA 1
ATOM 2111 C C . ASN A 1 296 ? -50.966 23.341 48.420 1.00 88.94 296 ASN A C 1
ATOM 2113 O O . ASN A 1 296 ? -50.957 22.816 49.532 1.00 88.94 296 ASN A O 1
ATOM 2117 N N . VAL A 1 297 ? -49.885 23.334 47.634 1.00 92.12 297 VAL A N 1
ATOM 2118 C CA . VAL A 1 297 ? -48.581 22.773 48.036 1.00 92.12 297 VAL A CA 1
ATOM 2119 C 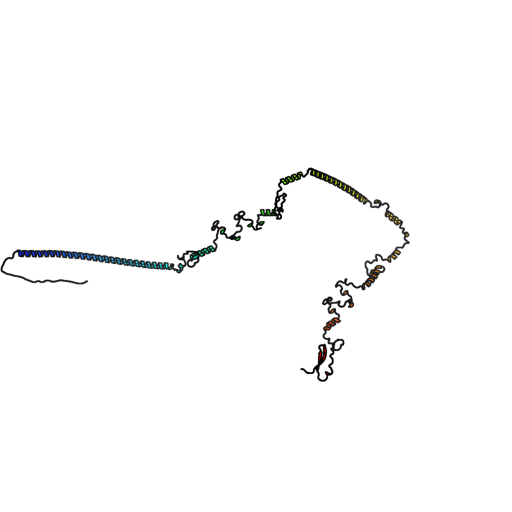C . VAL A 1 297 ? -48.030 23.511 49.258 1.00 92.12 297 VAL A C 1
ATOM 2121 O O . VAL A 1 297 ? -47.575 22.869 50.206 1.00 92.12 297 VAL A O 1
ATOM 2124 N N . THR A 1 298 ? -48.136 24.841 49.293 1.00 91.44 298 THR A N 1
ATOM 2125 C CA . THR A 1 298 ? -47.729 25.662 50.447 1.00 91.44 298 THR A CA 1
ATOM 2126 C C . THR A 1 298 ? -48.546 25.320 51.698 1.00 91.44 298 THR A C 1
ATOM 2128 O O . THR A 1 298 ? -47.978 25.079 52.765 1.00 91.44 298 THR A O 1
ATOM 2131 N N . ASN A 1 299 ? -49.872 25.211 51.563 1.00 92.19 299 ASN A N 1
ATOM 2132 C CA . ASN A 1 299 ? -50.783 24.846 52.651 1.00 92.19 299 ASN A CA 1
ATOM 2133 C C . ASN A 1 299 ? -50.496 23.433 53.188 1.00 92.19 299 ASN A C 1
ATOM 2135 O O . ASN A 1 299 ? -50.419 23.241 54.401 1.00 92.19 299 ASN A O 1
ATOM 2139 N N . VAL A 1 300 ? -50.298 22.450 52.303 1.00 93.25 300 VAL A N 1
ATOM 2140 C CA . VAL A 1 300 ? -49.947 21.067 52.673 1.00 93.25 300 VAL A CA 1
ATOM 2141 C C . VAL A 1 300 ? -48.581 21.017 53.357 1.00 93.25 300 VAL A C 1
ATOM 2143 O O . VAL A 1 300 ? -48.446 20.366 54.389 1.00 93.25 300 VAL A O 1
ATOM 2146 N N . THR A 1 301 ? -47.589 21.760 52.861 1.00 89.88 301 THR A N 1
ATOM 2147 C CA . THR A 1 301 ? -46.258 21.852 53.489 1.00 89.88 301 THR A CA 1
ATOM 2148 C C . THR A 1 301 ? -46.349 22.422 54.908 1.00 89.88 301 THR A C 1
ATOM 2150 O O . THR A 1 301 ? -45.737 21.887 55.832 1.00 89.88 301 THR A O 1
ATOM 2153 N N . GLN A 1 302 ? -47.171 23.455 55.122 1.00 92.31 302 GLN A N 1
ATOM 2154 C CA . GLN A 1 302 ? -47.407 24.010 56.457 1.00 92.31 302 GLN A CA 1
ATOM 2155 C C . GLN A 1 302 ? -48.162 23.031 57.376 1.00 92.31 302 GLN A C 1
ATOM 2157 O O . GLN A 1 302 ? -47.840 22.930 58.560 1.00 92.31 302 GLN A O 1
ATOM 2162 N N . GLN A 1 303 ? -49.139 22.284 56.852 1.00 91.25 303 GLN A N 1
ATOM 2163 C CA . GLN A 1 303 ? -49.836 21.237 57.609 1.00 91.25 303 GLN A CA 1
ATOM 2164 C C . GLN A 1 303 ? -48.891 20.103 58.024 1.00 91.25 303 GLN A C 1
ATOM 2166 O O . GLN A 1 303 ? -48.955 19.670 59.174 1.00 91.25 303 GLN A O 1
ATOM 2171 N N . ILE A 1 304 ? -47.988 19.675 57.134 1.00 91.38 304 ILE A N 1
ATOM 2172 C CA . ILE A 1 304 ? -46.946 18.683 57.434 1.00 91.38 304 ILE A CA 1
ATOM 2173 C C . ILE A 1 304 ? -46.033 19.204 58.548 1.00 91.38 304 ILE A C 1
ATOM 2175 O O . ILE A 1 304 ? -45.925 18.541 59.573 1.00 91.38 304 ILE A O 1
ATOM 2179 N N . GLY A 1 305 ? -45.478 20.416 58.430 1.00 89.88 305 GLY A N 1
ATOM 2180 C CA . GLY A 1 305 ? -44.606 20.982 59.471 1.00 89.88 305 GLY A CA 1
ATOM 2181 C C . GLY A 1 305 ? -45.293 21.143 60.838 1.00 89.88 305 GLY A C 1
ATOM 2182 O O . GLY A 1 305 ? -44.689 20.889 61.882 1.00 89.88 305 GLY A O 1
ATOM 2183 N N . ASN A 1 306 ? -46.584 21.494 60.855 1.00 89.25 306 ASN A N 1
ATOM 2184 C CA . ASN A 1 306 ? -47.380 21.536 62.087 1.00 89.25 306 ASN A CA 1
ATOM 2185 C C . ASN A 1 306 ? -47.598 20.131 62.685 1.00 89.25 306 ASN A C 1
ATOM 2187 O O . ASN A 1 306 ? -47.513 19.964 63.903 1.00 89.25 306 ASN A O 1
ATOM 2191 N N . ALA A 1 307 ? -47.860 19.122 61.849 1.00 87.62 307 ALA A N 1
ATOM 2192 C CA . ALA A 1 307 ? -48.027 17.734 62.280 1.00 87.62 307 ALA A CA 1
ATOM 2193 C C . ALA A 1 307 ? -46.708 17.122 62.788 1.00 87.62 307 ALA A C 1
ATOM 2195 O O . ALA A 1 307 ? -46.703 16.456 63.821 1.00 87.62 307 ALA A O 1
ATOM 2196 N N . GLU A 1 308 ? -45.587 17.405 62.122 1.00 91.38 308 GLU A N 1
ATOM 2197 C CA . GLU A 1 308 ? -44.238 17.035 62.562 1.00 91.38 308 GLU A CA 1
ATOM 2198 C C . GLU A 1 308 ? -43.904 17.673 63.915 1.00 91.38 308 GLU A C 1
ATOM 2200 O O . GLU A 1 308 ? -43.447 16.980 64.822 1.00 91.38 308 GLU A O 1
ATOM 2205 N N . SER A 1 309 ? -44.200 18.965 64.102 1.00 87.50 309 SER A N 1
ATOM 2206 C CA . SER A 1 309 ? -44.011 19.646 65.390 1.00 87.50 309 SER A CA 1
ATOM 2207 C C . SER A 1 309 ? -44.860 19.027 66.511 1.00 87.50 309 SER A C 1
ATOM 2209 O O . SER A 1 309 ? -44.361 18.846 67.625 1.00 87.50 309 SER A O 1
ATOM 2211 N N . GLY A 1 310 ? -46.105 18.639 66.212 1.00 90.38 310 GLY A N 1
ATOM 2212 C CA . GLY A 1 310 ? -46.966 17.891 67.133 1.00 90.38 310 GLY A CA 1
ATOM 2213 C C . GLY A 1 310 ? -46.376 16.530 67.511 1.00 90.38 310 GLY A C 1
ATOM 2214 O O . GLY A 1 310 ? -46.219 16.237 68.694 1.00 90.38 310 GLY A O 1
ATOM 2215 N N . LEU A 1 311 ? -45.955 15.738 66.521 1.00 93.19 311 LEU A N 1
ATOM 2216 C CA . LEU A 1 311 ? -45.351 14.422 66.743 1.00 93.19 311 LEU A CA 1
ATOM 2217 C C . LEU A 1 311 ? -44.039 14.510 67.541 1.00 93.19 311 LEU A C 1
ATOM 2219 O O . LEU A 1 311 ? -43.812 13.704 68.441 1.00 93.19 311 LEU A O 1
ATOM 2223 N N . VAL A 1 312 ? -43.192 15.508 67.266 1.00 94.44 312 VAL A N 1
ATOM 2224 C CA . VAL A 1 312 ? -41.964 15.773 68.036 1.00 94.44 312 VAL A CA 1
ATOM 2225 C C . VAL A 1 312 ? -42.288 16.093 69.496 1.00 94.44 312 VAL A C 1
ATOM 2227 O O . VAL A 1 312 ? -41.599 15.602 70.395 1.00 94.44 312 VAL A O 1
ATOM 2230 N N . LYS A 1 313 ? -43.348 16.868 69.758 1.00 91.88 313 LYS A N 1
ATOM 2231 C CA . LYS A 1 313 ? -43.809 17.140 71.123 1.00 91.88 313 LYS A CA 1
ATOM 2232 C C . LYS A 1 313 ? -44.302 15.862 71.808 1.00 91.88 313 LYS A C 1
ATOM 2234 O O . LYS A 1 313 ? -43.867 15.589 72.922 1.00 91.88 313 LYS A O 1
ATOM 2239 N N . ASP A 1 314 ? -45.141 15.065 71.152 1.00 92.38 314 ASP A N 1
ATOM 2240 C CA . ASP A 1 314 ? -45.683 13.831 71.735 1.00 92.38 314 ASP A CA 1
ATOM 2241 C C . ASP A 1 314 ? -44.573 12.806 72.037 1.00 92.38 314 ASP A C 1
ATOM 2243 O O . ASP A 1 314 ? -44.551 12.214 73.116 1.00 92.38 314 ASP A O 1
ATOM 2247 N N . VAL A 1 315 ? -43.586 12.657 71.145 1.00 94.50 315 VAL A N 1
ATOM 2248 C CA . VAL A 1 315 ? -42.383 11.834 71.384 1.00 94.50 315 VAL A CA 1
ATOM 2249 C C . VAL A 1 315 ? -41.558 12.370 72.561 1.00 94.50 315 VAL A C 1
ATOM 2251 O O . VAL A 1 315 ? -41.052 11.584 73.363 1.00 94.50 315 VAL A O 1
ATOM 2254 N N . THR A 1 316 ? -41.446 13.694 72.703 1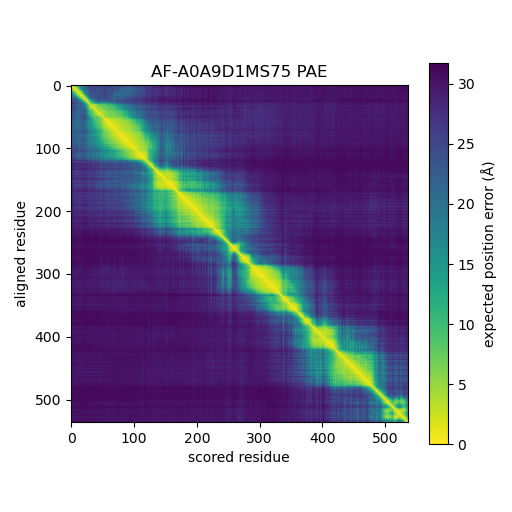.00 93.00 316 THR A N 1
ATOM 2255 C CA . THR A 1 316 ? -40.746 14.330 73.833 1.00 93.00 316 THR A CA 1
ATOM 2256 C C . THR A 1 316 ? -41.471 14.079 75.156 1.00 93.00 316 THR A C 1
ATOM 2258 O O . THR A 1 316 ? -40.833 13.721 76.145 1.00 93.00 316 THR A O 1
ATOM 2261 N N . ASP A 1 317 ? -42.799 14.194 75.181 1.00 94.25 317 ASP A N 1
ATOM 2262 C CA . ASP A 1 317 ? -43.611 13.931 76.372 1.00 94.25 317 ASP A CA 1
ATOM 2263 C C . ASP A 1 317 ? -43.572 12.446 76.771 1.00 94.25 317 ASP A C 1
ATOM 2265 O O . ASP A 1 317 ? -43.411 12.132 77.953 1.00 94.25 317 ASP A O 1
ATOM 2269 N N . VAL A 1 318 ? -43.628 11.527 75.797 1.00 95.12 318 VAL A N 1
ATOM 2270 C CA . VAL A 1 318 ? -43.428 10.086 76.032 1.00 95.12 318 VAL A CA 1
ATOM 2271 C C . VAL A 1 318 ? -42.030 9.813 76.585 1.00 95.12 318 VAL A C 1
ATOM 2273 O O . VAL A 1 318 ? -41.913 9.079 77.565 1.00 95.12 318 VAL A O 1
ATOM 2276 N N . LYS A 1 319 ? -40.975 10.425 76.027 1.00 95.38 319 LYS A N 1
ATOM 2277 C CA . LYS A 1 319 ? -39.617 10.289 76.570 1.00 95.38 319 LYS A CA 1
ATOM 2278 C C . LYS A 1 319 ? -39.544 10.772 78.020 1.00 95.38 319 LYS A C 1
ATOM 2280 O O . LYS A 1 319 ? -39.063 10.032 78.870 1.00 95.38 319 LYS A O 1
ATOM 2285 N N . ASN A 1 320 ? -40.068 11.958 78.322 1.00 93.06 320 ASN A N 1
ATOM 2286 C CA . ASN A 1 320 ? -40.073 12.499 79.683 1.00 93.06 320 ASN A CA 1
ATOM 2287 C C . ASN A 1 320 ? -40.824 11.577 80.668 1.00 93.06 320 ASN A C 1
ATOM 2289 O O . ASN A 1 320 ? -40.404 11.418 81.814 1.00 93.06 320 ASN A O 1
ATOM 2293 N N . ALA A 1 321 ? -41.912 10.935 80.225 1.00 92.88 321 ALA A N 1
ATOM 2294 C CA . ALA A 1 321 ? -42.642 9.951 81.023 1.00 92.88 321 ALA A CA 1
ATOM 2295 C C . ALA A 1 321 ? -41.853 8.644 81.237 1.00 92.88 321 ALA A C 1
ATOM 2297 O O . ALA A 1 321 ? -41.892 8.085 82.335 1.00 92.88 321 ALA A O 1
ATOM 2298 N N . VAL A 1 322 ? -41.115 8.170 80.226 1.00 92.25 322 VAL A N 1
ATOM 2299 C CA . VAL A 1 322 ? -40.215 7.007 80.336 1.00 92.25 322 VAL A CA 1
ATOM 2300 C C . VAL A 1 322 ? -39.059 7.299 81.294 1.00 92.25 322 VAL A C 1
ATOM 2302 O O . VAL A 1 322 ? -38.851 6.522 82.221 1.00 92.25 322 VAL A O 1
ATOM 2305 N N . ASP A 1 323 ? -38.388 8.444 81.157 1.00 91.94 323 ASP A N 1
ATOM 2306 C CA . ASP A 1 323 ? -37.283 8.859 82.036 1.00 91.94 323 ASP A CA 1
ATOM 2307 C C . ASP A 1 323 ? -37.746 8.973 83.512 1.00 91.94 323 ASP A C 1
ATOM 2309 O O . ASP A 1 323 ? -37.031 8.605 84.451 1.00 91.94 323 ASP A O 1
ATOM 2313 N N . ALA A 1 324 ? -38.984 9.434 83.740 1.00 89.56 324 ALA A N 1
ATOM 2314 C CA . ALA A 1 324 ? -39.597 9.491 85.069 1.00 89.56 324 ALA A CA 1
ATOM 2315 C C . ALA A 1 324 ? -39.962 8.100 85.631 1.00 89.56 324 ALA A C 1
ATOM 2317 O O . ALA A 1 324 ? -39.839 7.866 86.841 1.00 89.56 324 ALA A O 1
ATOM 2318 N N . LEU A 1 325 ? -40.393 7.164 84.777 1.00 89.19 325 LEU A N 1
ATOM 2319 C CA . LEU A 1 325 ? -40.629 5.767 85.153 1.00 89.19 325 LEU A CA 1
ATOM 2320 C C . LEU A 1 325 ? -39.319 5.056 85.506 1.00 89.19 325 LEU A C 1
ATOM 2322 O O . LEU A 1 325 ? -39.263 4.411 86.550 1.00 89.19 325 LEU A O 1
ATOM 2326 N N . GLU A 1 326 ? -38.269 5.225 84.702 1.00 88.88 326 GLU A N 1
ATOM 2327 C CA . GLU A 1 326 ? -36.921 4.693 84.948 1.00 88.88 326 GLU A CA 1
ATOM 2328 C C . GLU A 1 326 ? -36.387 5.183 86.303 1.00 88.88 326 GLU A C 1
ATOM 2330 O O . GLU A 1 326 ? -36.118 4.376 87.194 1.00 88.88 326 GLU A O 1
ATOM 2335 N N . THR A 1 327 ? -36.425 6.500 86.541 1.00 81.94 327 THR A N 1
ATOM 2336 C CA . THR A 1 327 ? -36.073 7.114 87.837 1.00 81.94 327 THR A CA 1
ATOM 2337 C C . THR A 1 327 ? -36.876 6.526 89.011 1.00 81.94 327 THR A C 1
ATOM 2339 O O . THR A 1 327 ? -36.354 6.346 90.115 1.00 81.94 327 THR A O 1
ATOM 2342 N N . THR A 1 328 ? -38.158 6.206 88.797 1.00 83.62 328 THR A N 1
ATOM 2343 C CA . THR A 1 328 ? -39.030 5.612 89.826 1.00 83.62 328 THR A CA 1
ATOM 2344 C C . THR A 1 328 ? -38.690 4.144 90.102 1.00 83.62 328 THR A C 1
ATOM 2346 O O . THR A 1 328 ? -38.743 3.708 91.256 1.00 83.62 328 THR A O 1
ATOM 2349 N N . VAL A 1 329 ? -38.344 3.374 89.066 1.00 80.06 329 VAL A N 1
ATOM 2350 C CA . VAL A 1 329 ? -37.935 1.966 89.173 1.00 80.06 329 VAL A CA 1
ATOM 2351 C C . VAL A 1 329 ? -36.583 1.859 89.879 1.00 80.06 329 VAL A C 1
ATOM 2353 O O . VAL A 1 329 ? -36.486 1.151 90.884 1.00 80.06 329 VAL A O 1
ATOM 2356 N N . ASP A 1 330 ? -35.589 2.643 89.462 1.00 75.81 330 ASP A N 1
ATOM 2357 C CA . ASP A 1 330 ? -34.271 2.709 90.107 1.00 75.81 330 ASP A CA 1
ATOM 2358 C C . ASP A 1 330 ? -34.366 3.172 91.566 1.00 75.81 330 ASP A C 1
ATOM 2360 O O . ASP A 1 330 ? -33.692 2.638 92.454 1.00 75.81 330 ASP A O 1
ATOM 2364 N N . GLY A 1 331 ? -35.261 4.127 91.843 1.00 71.88 331 GLY A N 1
ATOM 2365 C CA . GLY A 1 331 ? -35.562 4.593 93.194 1.00 71.88 331 GLY A CA 1
ATOM 2366 C C . GLY A 1 331 ? -36.152 3.511 94.109 1.00 71.88 331 GLY A C 1
ATOM 2367 O O . GLY A 1 331 ? -35.930 3.565 95.322 1.00 71.88 331 GLY A O 1
ATOM 2368 N N . LYS A 1 332 ? -36.863 2.520 93.549 1.00 69.44 332 LYS A N 1
ATOM 2369 C CA . LYS A 1 332 ? -37.361 1.340 94.279 1.00 69.44 332 LYS A CA 1
ATOM 2370 C C . LYS A 1 332 ? -36.320 0.227 94.398 1.00 69.44 332 LYS A C 1
ATOM 2372 O O . LYS A 1 332 ? -36.304 -0.454 95.418 1.00 69.44 332 LYS A O 1
ATOM 2377 N N . ALA A 1 333 ? -35.454 0.051 93.401 1.00 61.59 333 ALA A N 1
ATOM 2378 C CA . ALA A 1 333 ? -34.429 -0.993 93.404 1.00 61.59 333 ALA A CA 1
ATOM 2379 C C . ALA A 1 333 ? -33.302 -0.740 94.430 1.00 61.59 333 ALA A C 1
ATOM 2381 O O . ALA A 1 333 ? -32.771 -1.683 95.010 1.00 61.59 333 ALA A O 1
ATOM 2382 N N . ASN A 1 334 ? -32.950 0.526 94.691 1.00 62.78 334 ASN A N 1
ATOM 2383 C CA . ASN A 1 334 ? -31.669 0.884 95.320 1.00 62.78 334 ASN A CA 1
ATOM 2384 C C . ASN A 1 334 ? -31.718 1.338 96.800 1.00 62.78 334 ASN A C 1
ATOM 2386 O O . ASN A 1 334 ? -30.808 2.045 97.237 1.00 62.78 334 ASN A O 1
ATOM 2390 N N . LYS A 1 335 ? -32.750 1.001 97.599 1.00 62.00 335 LYS A N 1
ATOM 2391 C CA . LYS A 1 335 ? -32.903 1.580 98.964 1.00 62.00 3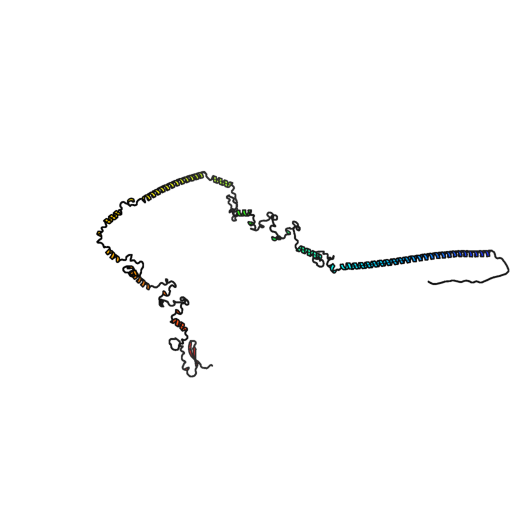35 LYS A CA 1
ATOM 2392 C C . LYS A 1 335 ? -33.115 0.646 100.161 1.00 62.00 335 LYS A C 1
ATOM 2394 O O . LYS A 1 335 ? -33.199 1.154 101.279 1.00 62.00 335 LYS A O 1
ATOM 2399 N N . ALA A 1 336 ? -33.129 -0.676 99.994 1.00 67.50 336 ALA A N 1
ATOM 2400 C CA . ALA A 1 336 ? -33.355 -1.602 101.108 1.00 67.50 336 ALA A CA 1
ATOM 2401 C C . ALA A 1 336 ? -32.310 -2.729 101.183 1.00 67.50 336 ALA A C 1
ATOM 2403 O O . ALA A 1 336 ? -32.321 -3.668 100.393 1.00 67.50 336 ALA A O 1
ATOM 2404 N N . THR A 1 337 ? -31.434 -2.665 102.190 1.00 67.56 337 THR A N 1
ATOM 2405 C CA . THR A 1 337 ? -30.542 -3.770 102.600 1.00 67.56 337 THR A CA 1
ATOM 2406 C C . THR A 1 337 ? -31.118 -4.601 103.754 1.00 67.56 337 THR A C 1
ATOM 2408 O O . THR A 1 337 ? -30.477 -5.533 104.234 1.00 67.56 337 THR A O 1
ATOM 2411 N N . THR A 1 338 ? -32.333 -4.278 104.210 1.00 68.50 338 THR A N 1
ATOM 2412 C CA . THR A 1 338 ? -33.049 -4.959 105.297 1.00 68.50 338 THR A CA 1
ATOM 2413 C C . THR A 1 338 ? -34.481 -5.281 104.871 1.00 68.50 338 THR A C 1
ATOM 2415 O O . THR A 1 338 ? -35.068 -4.567 104.058 1.00 68.50 338 THR A O 1
ATOM 2418 N N . LEU A 1 339 ? -35.071 -6.333 105.450 1.00 71.56 339 LEU A N 1
ATOM 2419 C CA . LEU A 1 339 ? -36.454 -6.756 105.172 1.00 71.56 339 LEU A CA 1
ATOM 2420 C C . LEU A 1 339 ? -37.474 -5.631 105.436 1.00 71.56 339 LEU A C 1
ATOM 2422 O O . LEU A 1 339 ? -38.362 -5.393 104.619 1.00 71.56 339 LEU A O 1
ATOM 2426 N N . ALA A 1 340 ? -37.267 -4.859 106.508 1.00 71.50 340 ALA A N 1
ATOM 2427 C CA . ALA A 1 340 ? -38.085 -3.693 106.839 1.00 71.50 340 ALA A CA 1
ATOM 2428 C C . ALA A 1 340 ? -38.027 -2.586 105.768 1.00 71.50 340 ALA A C 1
ATOM 2430 O O . ALA A 1 340 ? -39.028 -1.914 105.529 1.00 71.50 340 ALA A O 1
ATOM 2431 N N . GLY A 1 341 ? -36.892 -2.418 105.075 1.00 73.44 341 GLY A N 1
ATOM 2432 C CA . GLY A 1 341 ? -36.769 -1.477 103.956 1.00 73.44 341 GLY A CA 1
ATOM 2433 C C . GLY A 1 341 ? -37.611 -1.863 102.731 1.00 73.44 341 GLY A C 1
ATOM 2434 O O . GLY A 1 341 ? -37.992 -0.987 101.960 1.00 73.44 341 GLY A O 1
ATOM 2435 N N . TYR A 1 342 ? -37.950 -3.149 102.582 1.00 73.88 342 TYR A N 1
ATOM 2436 C CA . TYR A 1 342 ? -38.904 -3.649 101.583 1.00 73.88 342 TYR A CA 1
ATOM 2437 C C . TYR A 1 342 ? -40.364 -3.637 102.076 1.00 73.88 342 TYR A C 1
ATOM 2439 O O . TYR A 1 342 ? -41.256 -4.079 101.355 1.00 73.88 342 TYR A O 1
ATOM 2447 N N . GLY A 1 343 ? -40.632 -3.141 103.290 1.00 73.88 343 GLY A N 1
ATOM 2448 C CA . GLY A 1 343 ? -41.969 -3.125 103.895 1.00 73.88 343 GLY A CA 1
ATOM 2449 C C . GLY A 1 343 ? -42.410 -4.453 104.522 1.00 73.88 343 GLY A C 1
ATOM 2450 O O . GLY A 1 343 ? -43.557 -4.564 104.950 1.00 73.88 343 GLY A O 1
ATOM 2451 N N . ILE A 1 344 ? -41.519 -5.447 104.614 1.00 74.75 344 ILE A N 1
ATOM 2452 C CA . ILE A 1 344 ? -41.791 -6.731 105.273 1.00 74.75 344 ILE A CA 1
ATOM 2453 C C . ILE A 1 344 ? -41.551 -6.543 106.776 1.00 74.75 344 ILE A C 1
ATOM 2455 O O . ILE A 1 344 ? -40.425 -6.275 107.198 1.00 74.75 344 ILE A O 1
ATOM 2459 N N . THR A 1 345 ? -42.616 -6.635 107.575 1.00 75.31 345 THR A N 1
ATOM 2460 C CA . THR A 1 345 ? -42.619 -6.273 109.012 1.00 75.31 345 THR A CA 1
ATOM 2461 C C . THR A 1 345 ? -42.998 -7.423 109.948 1.00 75.31 345 THR A C 1
ATOM 2463 O O . THR A 1 345 ? -42.887 -7.283 111.161 1.00 75.31 345 THR A O 1
ATOM 2466 N N . ASP A 1 346 ? -43.405 -8.560 109.389 1.00 70.75 346 ASP A N 1
ATOM 2467 C CA . ASP A 1 346 ? -43.890 -9.771 110.060 1.00 70.75 346 ASP A CA 1
ATOM 2468 C C . ASP A 1 346 ? -42.910 -10.959 109.967 1.00 70.75 346 ASP A C 1
ATOM 2470 O O . ASP A 1 346 ? -43.181 -12.043 110.482 1.00 70.75 346 ASP A O 1
ATOM 2474 N N . ALA A 1 347 ? -41.747 -10.760 109.342 1.00 77.06 347 ALA A N 1
ATOM 2475 C CA . ALA A 1 347 ? -40.679 -11.751 109.287 1.00 77.06 347 ALA A CA 1
ATOM 2476 C C . ALA A 1 347 ? -39.835 -11.733 110.572 1.00 77.06 347 ALA A C 1
ATOM 2478 O O . ALA A 1 347 ? -39.209 -10.720 110.891 1.00 77.06 347 ALA A O 1
ATOM 2479 N N . TYR A 1 348 ? -39.755 -12.874 111.264 1.00 73.12 348 TYR A N 1
ATOM 2480 C CA . TYR A 1 348 ? -38.826 -13.064 112.379 1.00 73.12 348 TYR A CA 1
ATOM 2481 C C . TYR A 1 348 ? -37.381 -12.822 111.935 1.00 73.12 348 TYR A C 1
ATOM 2483 O O . TYR A 1 348 ? -36.933 -13.325 110.900 1.00 73.12 348 TYR A O 1
ATOM 2491 N N . THR A 1 349 ? -36.619 -12.087 112.743 1.00 78.38 349 THR A N 1
ATOM 2492 C CA . THR A 1 349 ? -35.174 -11.979 112.542 1.00 78.38 349 THR A CA 1
ATOM 2493 C C . THR A 1 349 ? -34.505 -13.337 112.749 1.00 78.38 349 THR A C 1
ATOM 2495 O O . THR A 1 349 ? -35.041 -14.231 113.413 1.00 78.38 349 THR A O 1
ATOM 2498 N N . LYS A 1 350 ? -33.284 -13.489 112.222 1.00 77.44 350 LYS A N 1
ATOM 2499 C CA . LYS A 1 350 ? -32.468 -14.678 112.489 1.00 77.44 350 LYS A CA 1
ATOM 2500 C C . LYS A 1 350 ? -32.335 -14.930 113.999 1.00 77.44 350 LYS A C 1
ATOM 2502 O O . LYS A 1 350 ? -32.569 -16.042 114.438 1.00 77.44 350 LYS A O 1
ATOM 2507 N N . THR A 1 351 ? -32.058 -13.892 114.788 1.00 80.12 351 THR A N 1
ATOM 2508 C CA . THR A 1 351 ? -31.913 -13.990 116.249 1.00 80.12 351 THR A CA 1
ATOM 2509 C C . THR A 1 351 ? -33.184 -14.479 116.949 1.00 80.12 351 THR A C 1
ATOM 2511 O O . THR A 1 351 ? -33.097 -15.280 117.873 1.00 80.12 351 THR A O 1
ATOM 2514 N N . GLU A 1 352 ? -34.367 -14.029 116.521 1.00 82.69 352 GLU A N 1
ATOM 2515 C CA . GLU A 1 352 ? -35.639 -14.512 117.081 1.00 82.69 352 GLU A CA 1
ATOM 2516 C C . GLU A 1 352 ? -35.946 -15.947 116.641 1.00 82.69 352 GLU A C 1
ATOM 2518 O O . GLU A 1 352 ? -36.462 -16.731 117.432 1.00 82.69 352 GLU A O 1
ATOM 2523 N N . THR A 1 353 ? -35.595 -16.308 115.404 1.00 79.56 353 THR A N 1
ATOM 2524 C CA . THR A 1 353 ? -35.758 -17.673 114.881 1.00 79.56 353 THR A CA 1
ATOM 2525 C C . THR A 1 353 ? -34.850 -18.653 115.622 1.00 79.56 353 THR A C 1
ATOM 2527 O O . THR A 1 353 ? -35.332 -19.670 116.115 1.00 79.56 353 THR A O 1
ATOM 2530 N N . ASP A 1 354 ? -33.564 -18.318 115.750 1.00 80.94 354 ASP A N 1
ATOM 2531 C CA . ASP A 1 354 ? -32.565 -19.100 116.477 1.00 80.94 354 ASP A CA 1
ATOM 2532 C C . ASP A 1 354 ? -32.972 -19.212 117.964 1.00 80.94 354 ASP A C 1
ATOM 2534 O O . ASP A 1 354 ? -33.020 -20.309 118.509 1.00 80.94 354 ASP A O 1
ATOM 2538 N N . GLY A 1 355 ? -33.413 -18.115 118.598 1.00 80.81 355 GLY A N 1
ATOM 2539 C CA . GLY A 1 355 ? -33.888 -18.127 119.989 1.00 80.81 355 GLY A CA 1
ATOM 2540 C C . GLY A 1 355 ? -35.168 -18.947 120.227 1.00 80.81 355 GLY A C 1
ATOM 2541 O O . GLY A 1 355 ? -35.290 -19.609 121.258 1.00 80.81 355 GLY A O 1
ATOM 2542 N N . LEU A 1 356 ? -36.119 -18.948 119.284 1.00 79.94 356 LEU A N 1
ATOM 2543 C CA . LEU A 1 356 ? -37.312 -19.806 119.340 1.00 79.94 356 LEU A CA 1
ATOM 2544 C C . LEU A 1 356 ? -36.992 -21.281 119.052 1.00 79.94 356 LEU A C 1
ATOM 2546 O O . LEU A 1 356 ? -37.708 -22.161 119.535 1.00 79.94 356 LEU A O 1
ATOM 2550 N N . LEU A 1 357 ? -35.946 -21.554 118.266 1.00 78.06 357 LEU A N 1
ATOM 2551 C CA . LEU A 1 357 ? -35.463 -22.901 117.974 1.00 78.06 357 LEU A CA 1
ATOM 2552 C C . LEU A 1 357 ? -34.729 -23.493 119.184 1.00 78.06 357 LEU A C 1
ATOM 2554 O O . LEU A 1 357 ? -35.085 -24.588 119.618 1.00 78.06 357 LEU A O 1
ATOM 2558 N N . ASP A 1 358 ? -33.801 -22.743 119.779 1.00 72.19 358 ASP A N 1
ATOM 2559 C CA . ASP A 1 358 ? -33.067 -23.130 120.989 1.00 72.19 358 ASP A CA 1
ATOM 2560 C C . ASP A 1 358 ? -34.024 -23.357 122.171 1.00 72.19 358 ASP A C 1
ATOM 2562 O O . ASP A 1 358 ? -33.932 -24.368 122.865 1.00 72.19 358 ASP A O 1
ATOM 2566 N N . ALA A 1 359 ? -35.034 -22.495 122.347 1.00 70.44 359 ALA A N 1
ATOM 2567 C CA . ALA A 1 359 ? -36.073 -22.672 123.369 1.00 70.44 359 ALA A CA 1
ATOM 2568 C C . ALA A 1 359 ? -36.973 -23.910 123.154 1.00 70.44 359 ALA A C 1
ATOM 2570 O O . ALA A 1 359 ? -37.742 -24.277 124.045 1.00 70.44 359 ALA A O 1
ATOM 2571 N N . LYS A 1 360 ? -36.910 -24.543 121.975 1.00 66.25 360 LYS A N 1
ATOM 2572 C CA . LYS A 1 360 ? -37.670 -25.749 121.614 1.00 66.25 360 LYS A CA 1
ATOM 2573 C C . LYS A 1 360 ? -36.793 -27.007 121.550 1.00 66.25 360 LYS A C 1
ATOM 2575 O O . LYS A 1 360 ? -37.330 -28.113 121.498 1.00 66.25 360 LYS A O 1
ATOM 2580 N N . ALA A 1 361 ? -35.472 -26.844 121.579 1.00 64.19 361 ALA A N 1
ATOM 2581 C CA . ALA A 1 361 ? -34.475 -27.906 121.571 1.00 64.19 361 ALA A CA 1
ATOM 2582 C C . ALA A 1 361 ? -34.079 -28.314 123.005 1.00 64.19 361 ALA A C 1
ATOM 2584 O O . ALA A 1 361 ? -32.947 -28.111 123.437 1.00 64.19 361 ALA A O 1
ATOM 2585 N N . ASP A 1 362 ? -35.014 -28.913 123.752 1.00 62.03 362 ASP A N 1
ATOM 2586 C CA . ASP A 1 362 ? -34.696 -29.535 125.045 1.00 62.03 362 ASP A CA 1
ATOM 2587 C C . ASP A 1 362 ? -33.871 -30.818 124.829 1.00 62.03 362 ASP A C 1
ATOM 2589 O O . ASP A 1 362 ? -34.389 -31.875 124.454 1.00 62.03 362 ASP A O 1
ATOM 2593 N N . GLU A 1 363 ? -32.564 -30.708 125.074 1.00 60.44 363 GLU A N 1
ATOM 2594 C CA . GLU A 1 363 ? -31.570 -31.774 124.910 1.00 60.44 363 GLU A CA 1
ATOM 2595 C C . GLU A 1 363 ? -31.881 -33.027 125.756 1.00 60.44 363 GLU A C 1
ATOM 2597 O O . GLU A 1 363 ? -31.465 -34.136 125.410 1.00 60.44 363 GLU A O 1
ATOM 2602 N N . THR A 1 364 ? -32.675 -32.904 126.830 1.00 60.44 364 THR A N 1
ATOM 2603 C CA . THR A 1 364 ? -32.988 -34.034 127.722 1.00 60.44 364 THR A CA 1
ATOM 2604 C C . THR A 1 364 ? -34.033 -35.007 127.163 1.00 60.44 364 THR A C 1
ATOM 2606 O O . THR A 1 364 ? -34.132 -36.141 127.641 1.00 60.44 364 THR A O 1
ATOM 2609 N N . ALA A 1 365 ? -34.772 -34.634 126.111 1.00 60.97 365 ALA A N 1
ATOM 2610 C CA . ALA A 1 365 ? -35.853 -35.455 125.557 1.00 60.97 365 ALA A CA 1
ATOM 2611 C C . ALA A 1 365 ? -35.391 -36.608 124.632 1.00 60.97 365 ALA A C 1
ATOM 2613 O O . ALA A 1 365 ? -36.179 -37.512 124.345 1.00 60.97 365 ALA A O 1
ATOM 2614 N N . LEU A 1 366 ? -34.137 -36.613 124.156 1.00 62.91 366 LEU A N 1
ATOM 2615 C CA . LEU A 1 366 ? -33.674 -37.558 123.120 1.00 62.91 366 LEU A CA 1
ATOM 2616 C C . LEU A 1 366 ? -33.129 -38.905 123.638 1.00 62.91 366 LEU A C 1
ATOM 2618 O O . LEU A 1 366 ? -32.899 -39.811 122.837 1.00 62.91 366 LEU A O 1
ATOM 2622 N N . ALA A 1 367 ? -32.964 -39.091 124.951 1.00 57.59 367 ALA A N 1
ATOM 2623 C CA . ALA A 1 367 ? -32.297 -40.273 125.522 1.00 57.59 367 ALA A CA 1
ATOM 2624 C C . ALA A 1 367 ? -33.017 -41.627 125.293 1.00 57.59 367 ALA A C 1
ATOM 2626 O O . ALA A 1 367 ? -32.421 -42.678 125.520 1.00 57.59 367 ALA A O 1
ATOM 2627 N N . ASN A 1 368 ? -34.278 -41.614 124.840 1.00 58.25 368 ASN A N 1
ATOM 2628 C CA . ASN A 1 368 ? -35.109 -42.808 124.618 1.00 58.25 368 ASN A CA 1
ATOM 2629 C C . ASN A 1 368 ? -35.373 -43.131 123.130 1.00 58.25 368 ASN A C 1
ATOM 2631 O O . ASN A 1 368 ? -36.214 -43.980 122.829 1.00 58.25 368 ASN A O 1
ATOM 2635 N N . TYR A 1 369 ? -34.670 -42.484 122.194 1.00 58.38 369 TYR A N 1
ATOM 2636 C CA . TYR A 1 369 ? -34.645 -42.871 120.776 1.00 58.38 369 TYR A CA 1
ATOM 2637 C C . TYR A 1 369 ? -33.263 -43.437 120.407 1.00 58.38 369 TYR A C 1
ATOM 2639 O O . TYR A 1 369 ? -32.273 -43.148 121.076 1.00 58.38 369 TYR A O 1
ATOM 2647 N N . ALA A 1 370 ? -33.194 -44.295 119.383 1.00 59.91 370 ALA A N 1
ATOM 2648 C CA . ALA A 1 370 ? -32.007 -45.109 119.098 1.00 59.91 370 ALA A CA 1
ATOM 2649 C C . ALA A 1 370 ? -30.713 -44.277 118.977 1.00 59.91 370 ALA A C 1
ATOM 2651 O O . ALA A 1 370 ? -30.601 -43.401 118.120 1.00 59.91 370 ALA A O 1
ATOM 2652 N N . THR A 1 371 ? -29.723 -44.581 119.821 1.00 69.44 371 THR A N 1
ATOM 2653 C CA . THR A 1 371 ? -28.449 -43.851 119.862 1.00 69.44 371 THR A CA 1
ATOM 2654 C C . THR A 1 371 ? -27.607 -44.102 118.612 1.00 69.44 371 THR A C 1
ATOM 2656 O O . THR A 1 371 ? -27.705 -45.149 117.965 1.00 69.44 371 THR A O 1
ATOM 2659 N N . THR A 1 372 ? -26.714 -43.160 118.294 1.00 61.91 372 THR A N 1
ATOM 2660 C CA . THR A 1 372 ? -25.841 -43.204 117.108 1.00 61.91 372 THR A CA 1
ATOM 2661 C C . THR A 1 372 ? -25.095 -44.536 116.976 1.00 61.91 372 THR A C 1
ATOM 2663 O O . THR A 1 372 ? -24.991 -45.074 115.882 1.00 61.91 372 THR A O 1
ATOM 2666 N N . THR A 1 373 ? -24.654 -45.136 118.087 1.00 64.06 373 THR A N 1
ATOM 2667 C CA . THR A 1 373 ? -23.970 -46.442 118.127 1.00 64.06 373 THR A CA 1
ATOM 2668 C C . THR A 1 373 ? -24.821 -47.602 117.589 1.00 64.06 373 THR A C 1
ATOM 2670 O O . THR A 1 373 ? -24.300 -48.482 116.895 1.00 64.06 373 THR A O 1
ATOM 2673 N N . ALA A 1 374 ? -26.131 -47.600 117.863 1.00 60.75 374 ALA A N 1
ATOM 2674 C CA . ALA A 1 374 ? -27.062 -48.599 117.339 1.00 60.75 374 ALA A CA 1
ATOM 2675 C C . ALA A 1 374 ? -27.324 -48.389 115.837 1.00 60.75 374 ALA A C 1
ATOM 2677 O O . ALA A 1 374 ? -27.404 -49.356 115.080 1.00 60.75 374 ALA A O 1
ATOM 2678 N N . LEU A 1 375 ? -27.382 -47.129 115.392 1.00 66.44 375 LEU A N 1
ATOM 2679 C CA . LEU A 1 375 ? -27.571 -46.784 113.983 1.00 66.44 375 LEU A CA 1
ATOM 2680 C C . LEU A 1 375 ? -26.326 -47.109 113.136 1.00 66.44 375 LEU A C 1
ATOM 2682 O O . LEU A 1 375 ? -26.456 -47.690 112.060 1.00 66.44 375 LEU A O 1
ATOM 2686 N N . THR A 1 376 ? -25.120 -46.830 113.644 1.00 69.12 376 THR A N 1
ATOM 2687 C CA . THR A 1 376 ? -23.840 -47.146 112.982 1.00 69.12 376 THR A CA 1
ATOM 2688 C C . THR A 1 376 ? -23.669 -48.648 112.743 1.00 69.12 376 THR A C 1
ATOM 2690 O O . THR A 1 376 ? -23.247 -49.050 111.660 1.00 69.12 376 THR A O 1
ATOM 2693 N N . SER A 1 377 ? -24.069 -49.493 113.702 1.00 63.22 377 SER A N 1
ATOM 2694 C CA . SER A 1 377 ? -24.046 -50.957 113.524 1.00 63.22 377 SER A CA 1
ATOM 2695 C C . SER A 1 377 ? -25.036 -51.445 112.454 1.00 63.22 377 SER A C 1
ATOM 2697 O O . SER A 1 377 ? -24.770 -52.436 111.782 1.00 63.22 377 SER A O 1
ATOM 2699 N N . GLY A 1 378 ? -26.159 -50.741 112.259 1.00 65.31 378 GLY A N 1
ATOM 2700 C CA . GLY A 1 378 ? -27.125 -51.027 111.191 1.00 65.31 378 GLY A CA 1
ATOM 2701 C C . GLY A 1 378 ? -26.713 -50.496 109.811 1.00 65.31 378 GLY A C 1
ATOM 2702 O O . GLY A 1 378 ? -27.082 -51.085 108.795 1.00 65.31 378 GLY A O 1
ATOM 2703 N N . LEU A 1 379 ? -25.935 -49.408 109.758 1.00 64.94 379 LEU A N 1
ATOM 2704 C CA . LEU A 1 379 ? -25.390 -48.853 108.513 1.00 64.94 379 LEU A CA 1
ATOM 2705 C C . LEU A 1 379 ? -24.234 -49.690 107.952 1.00 64.94 379 LEU A C 1
ATOM 2707 O O . LEU A 1 379 ? -24.151 -49.844 106.739 1.00 64.94 379 LEU A O 1
ATOM 2711 N N . GLY A 1 380 ? -23.396 -50.288 108.807 1.00 61.47 380 GLY A N 1
ATOM 2712 C CA . GLY A 1 380 ? -22.267 -51.130 108.379 1.00 61.47 380 GLY A CA 1
ATOM 2713 C C . GLY A 1 380 ? -22.646 -52.389 107.580 1.00 61.47 380 GLY A C 1
ATOM 2714 O O . GLY A 1 380 ? -21.770 -53.018 106.997 1.00 61.47 380 GLY A O 1
ATOM 2715 N N . GLY A 1 381 ? -23.934 -52.752 107.536 1.00 60.22 381 GLY A N 1
ATOM 2716 C CA . GLY A 1 381 ? -24.477 -53.847 106.721 1.00 60.22 381 GLY A CA 1
ATOM 2717 C C . GLY A 1 381 ? -25.145 -53.411 105.408 1.00 60.22 381 GLY A C 1
ATOM 2718 O O . GLY A 1 381 ? -25.810 -54.231 104.776 1.00 60.22 381 GLY A O 1
ATOM 2719 N N . LYS A 1 382 ? -25.036 -52.136 105.005 1.00 61.72 382 LYS A N 1
ATOM 2720 C CA . LYS A 1 382 ? -25.550 -51.621 103.724 1.00 61.72 382 LYS A CA 1
ATOM 2721 C C . LYS A 1 382 ? -24.446 -50.888 102.961 1.00 61.72 382 LYS A C 1
ATOM 2723 O O . LYS A 1 382 ? -23.573 -50.267 103.553 1.00 61.72 382 LYS A O 1
ATOM 2728 N N . GLU A 1 383 ? -24.485 -50.982 101.635 1.00 59.78 383 GLU A N 1
ATOM 2729 C CA . GLU A 1 383 ? -23.415 -50.499 100.756 1.00 59.78 383 GLU A CA 1
ATOM 2730 C C . GLU A 1 383 ? -23.321 -48.957 100.764 1.00 59.78 383 GLU A C 1
ATOM 2732 O O . GLU A 1 383 ? -24.191 -48.260 100.236 1.00 59.78 383 GLU A O 1
ATOM 2737 N N . ASP A 1 384 ? -22.263 -48.423 101.379 1.00 62.44 384 ASP A N 1
ATOM 2738 C CA . ASP A 1 384 ? -21.925 -46.996 101.341 1.00 62.44 384 ASP A CA 1
ATOM 2739 C C . ASP A 1 384 ? -21.483 -46.567 99.926 1.00 62.44 384 ASP A C 1
ATOM 2741 O O . ASP A 1 384 ? -20.948 -47.341 99.136 1.00 62.44 384 ASP A O 1
ATOM 2745 N N . THR A 1 385 ? -21.644 -45.286 99.609 1.00 65.06 385 THR A N 1
ATOM 2746 C CA . THR A 1 385 ? -21.063 -44.633 98.429 1.00 65.06 385 THR A CA 1
ATOM 2747 C C . THR A 1 385 ? -19.543 -44.799 98.311 1.00 65.06 385 THR A C 1
ATOM 2749 O O . THR A 1 385 ? -19.051 -44.942 97.191 1.00 65.06 385 THR A O 1
ATOM 2752 N N . SER A 1 386 ? -18.810 -44.873 99.430 1.00 66.31 386 SER A N 1
ATOM 2753 C CA . SER A 1 386 ? -17.374 -45.222 99.471 1.00 66.31 386 SER A CA 1
ATOM 2754 C C . SER A 1 386 ? -17.083 -46.643 98.963 1.00 66.31 386 SER A C 1
ATOM 2756 O O . SER A 1 386 ? -15.999 -46.929 98.453 1.00 66.31 386 SER A O 1
ATOM 2758 N N . ASN A 1 387 ? -18.085 -47.516 99.063 1.00 66.06 387 ASN A N 1
ATOM 2759 C CA . ASN A 1 387 ? -18.065 -48.944 98.757 1.00 66.06 387 ASN A CA 1
ATOM 2760 C C . ASN A 1 387 ? -18.706 -49.261 97.389 1.00 66.06 387 ASN A C 1
ATOM 2762 O O . ASN A 1 387 ? -19.003 -50.410 97.076 1.00 66.06 387 ASN A O 1
ATOM 2766 N N . LYS A 1 388 ? -18.881 -48.253 96.521 1.00 72.25 388 LYS A N 1
ATOM 2767 C CA . LYS A 1 388 ? -19.287 -48.450 95.121 1.00 72.25 388 LYS A CA 1
ATOM 2768 C C . LYS A 1 388 ? -18.076 -48.500 94.197 1.00 72.25 388 LYS A C 1
ATOM 2770 O O . LYS A 1 388 ? -17.402 -47.494 93.969 1.00 72.25 388 LYS A O 1
ATOM 2775 N N . ALA A 1 389 ? -17.819 -49.664 93.609 1.00 75.00 389 ALA A N 1
ATOM 2776 C CA . ALA A 1 389 ? -16.767 -49.811 92.611 1.00 75.00 389 ALA A CA 1
ATOM 2777 C C . ALA A 1 389 ? -17.143 -49.110 91.294 1.00 75.00 389 ALA A C 1
ATOM 2779 O O . ALA A 1 389 ? -18.165 -49.417 90.687 1.00 75.00 389 ALA A O 1
ATOM 2780 N N . LYS A 1 390 ? -16.280 -48.208 90.809 1.00 77.25 390 LYS A N 1
ATOM 2781 C CA . LYS A 1 390 ? -16.398 -47.619 89.457 1.00 77.25 390 LYS A CA 1
ATOM 2782 C C . LYS A 1 390 ? -15.840 -48.524 88.351 1.00 77.25 390 LYS A C 1
ATOM 2784 O O . LYS A 1 390 ? -16.171 -48.335 87.188 1.00 77.25 390 LYS A O 1
ATOM 2789 N N . ILE A 1 391 ? -14.974 -49.468 88.719 1.00 74.50 391 ILE A N 1
ATOM 2790 C CA . ILE A 1 391 ? -14.317 -50.448 87.847 1.00 74.50 391 ILE A CA 1
ATOM 2791 C C . ILE A 1 391 ? -14.186 -51.775 88.602 1.00 74.50 391 ILE A C 1
ATOM 2793 O O . ILE A 1 391 ? -13.891 -51.776 89.799 1.00 74.50 391 ILE A O 1
ATOM 2797 N N . ILE A 1 392 ? -14.395 -52.900 87.918 1.00 80.94 392 ILE A N 1
ATOM 2798 C CA . ILE A 1 392 ? -14.273 -54.242 88.507 1.00 80.94 392 ILE A CA 1
ATOM 2799 C C . ILE A 1 392 ? -12.796 -54.661 88.492 1.00 80.94 392 ILE A C 1
ATOM 2801 O O . ILE A 1 392 ? -12.122 -54.540 87.471 1.00 80.94 392 ILE A O 1
ATOM 2805 N N . ASN A 1 393 ? -12.280 -55.138 89.625 1.00 82.38 393 ASN A N 1
ATOM 2806 C CA . ASN A 1 393 ? -10.915 -55.640 89.778 1.00 82.38 393 ASN A CA 1
ATOM 2807 C C . ASN A 1 393 ? -10.875 -56.852 90.732 1.00 82.38 393 ASN A C 1
ATOM 2809 O O . ASN A 1 393 ? -11.868 -57.198 91.368 1.00 82.38 393 ASN A O 1
ATOM 2813 N N . ALA A 1 394 ? -9.724 -57.519 90.842 1.00 77.06 394 ALA A N 1
ATOM 2814 C CA . ALA A 1 394 ? -9.605 -58.731 91.660 1.00 77.06 394 ALA A CA 1
ATOM 2815 C C . ALA A 1 394 ? -9.881 -58.504 93.163 1.00 77.06 394 ALA A C 1
ATOM 2817 O O . ALA A 1 394 ? -10.373 -59.410 93.829 1.00 77.06 394 ALA A O 1
ATOM 2818 N N . GLY A 1 395 ? -9.598 -57.306 93.689 1.00 75.19 395 GLY A N 1
ATOM 2819 C CA . GLY A 1 395 ? -9.805 -56.974 95.101 1.00 75.19 395 GLY A CA 1
ATOM 2820 C C . GLY A 1 395 ? -11.272 -56.723 95.454 1.00 75.19 395 GLY A C 1
ATOM 2821 O O . GLY A 1 395 ? -11.746 -57.218 96.472 1.00 75.19 395 GLY A O 1
ATOM 2822 N N . ASN A 1 396 ? -12.013 -56.002 94.604 1.00 78.69 396 ASN A N 1
ATOM 2823 C CA . ASN A 1 396 ? -13.440 -55.752 94.837 1.00 78.69 396 ASN A CA 1
ATOM 2824 C C . ASN A 1 396 ? -14.347 -56.918 94.411 1.00 78.69 396 ASN A C 1
ATOM 2826 O O . ASN A 1 396 ? -15.405 -57.094 95.004 1.00 78.69 396 ASN A O 1
ATOM 2830 N N . LYS A 1 397 ? -13.907 -57.786 93.488 1.00 79.12 397 LYS A N 1
ATOM 2831 C CA . LYS A 1 397 ? -14.601 -59.048 93.171 1.00 79.12 397 LYS A CA 1
ATOM 2832 C C . LYS A 1 397 ? -14.687 -60.009 94.369 1.00 79.12 397 LYS A C 1
ATOM 2834 O O . LYS A 1 397 ? -15.620 -60.799 94.431 1.00 79.12 397 LYS A O 1
ATOM 2839 N N . ALA A 1 398 ? -13.717 -59.965 95.285 1.00 71.50 398 ALA A N 1
ATOM 2840 C CA . ALA A 1 398 ? -13.552 -60.942 96.365 1.00 71.50 398 ALA A CA 1
ATOM 2841 C C . ALA A 1 398 ? -14.040 -60.465 97.752 1.00 71.50 398 ALA A C 1
ATOM 2843 O O . ALA A 1 398 ? -13.719 -61.105 98.752 1.00 71.50 398 ALA A O 1
ATOM 2844 N N . SER A 1 399 ? -14.755 -59.334 97.846 1.00 74.56 399 SER A N 1
ATOM 2845 C CA . SER A 1 399 ? -15.185 -58.770 99.135 1.00 74.56 399 SER A CA 1
ATOM 2846 C C . SER A 1 399 ? -16.703 -58.697 99.288 1.00 74.56 399 SER A C 1
ATOM 2848 O O . SER A 1 399 ? -17.338 -57.714 98.903 1.00 74.56 399 SER A O 1
ATOM 2850 N N . ASP A 1 400 ? -17.254 -59.690 99.983 1.00 66.31 400 ASP A N 1
ATOM 2851 C CA . ASP A 1 400 ? -18.677 -59.778 100.342 1.00 66.31 400 ASP A CA 1
ATOM 2852 C C . ASP A 1 400 ? -19.128 -58.676 101.324 1.00 66.31 400 ASP A C 1
ATOM 2854 O O . ASP A 1 400 ? -20.317 -58.510 101.581 1.00 66.31 400 ASP A O 1
ATOM 2858 N N . THR A 1 401 ? -18.184 -57.927 101.907 1.00 67.19 401 THR A N 1
ATOM 2859 C CA . THR A 1 401 ? -18.446 -56.888 102.923 1.00 67.19 401 THR A CA 1
ATOM 2860 C C . THR A 1 401 ? -18.246 -55.467 102.391 1.00 67.19 401 THR A C 1
ATOM 2862 O O . THR A 1 401 ? -19.005 -54.572 102.756 1.00 67.19 401 THR A O 1
ATOM 2865 N N . LEU A 1 402 ? -17.237 -55.238 101.539 1.00 65.69 402 LEU A N 1
ATOM 2866 C CA . LEU A 1 402 ? -16.933 -53.905 100.998 1.00 65.69 402 LEU A CA 1
ATOM 2867 C C . LEU A 1 402 ? -17.504 -53.669 99.595 1.00 65.69 402 LEU A C 1
ATOM 2869 O O . LEU A 1 402 ? -17.647 -52.512 99.228 1.00 65.69 402 LEU A O 1
ATOM 2873 N N . TYR A 1 403 ? -17.827 -54.709 98.817 1.00 72.88 403 TYR A N 1
ATOM 2874 C CA . TYR A 1 403 ? -18.356 -54.568 97.449 1.00 72.88 403 TYR A CA 1
ATOM 2875 C C . TYR A 1 403 ? -19.378 -55.674 97.083 1.00 72.88 403 TYR A C 1
ATOM 2877 O O . TYR A 1 403 ? -19.245 -56.313 96.032 1.00 72.88 403 TYR A O 1
ATOM 2885 N N . PRO A 1 404 ? -20.409 -55.929 97.918 1.00 68.62 404 PRO A N 1
ATOM 2886 C CA . PRO A 1 404 ? -21.308 -57.079 97.761 1.00 68.62 404 PRO A CA 1
ATOM 2887 C C . PRO A 1 404 ? -22.034 -57.120 96.406 1.00 68.62 404 PRO A C 1
ATOM 2889 O O . PRO A 1 404 ? -22.262 -58.200 95.858 1.00 68.62 404 PRO A O 1
ATOM 2892 N N . THR A 1 405 ? -22.362 -55.964 95.815 1.00 71.81 405 THR A N 1
ATOM 2893 C CA . THR A 1 405 ? -23.002 -55.917 94.488 1.00 71.81 405 THR A CA 1
ATOM 2894 C C . THR A 1 405 ? -22.067 -56.353 93.357 1.00 71.81 405 THR A C 1
ATOM 2896 O O . THR A 1 405 ? -22.514 -56.995 92.406 1.00 71.81 405 THR A O 1
ATOM 2899 N N . VAL A 1 406 ? -20.763 -56.077 93.462 1.00 79.50 406 VAL A N 1
ATOM 2900 C CA . VAL A 1 406 ? -19.764 -56.422 92.435 1.00 79.50 406 VAL A CA 1
ATOM 2901 C C . VAL A 1 406 ? -19.548 -57.930 92.366 1.00 79.50 406 VAL A C 1
ATOM 2903 O O . VAL A 1 406 ? -19.507 -58.490 91.267 1.00 79.50 406 VAL A O 1
ATOM 2906 N N . GLY A 1 407 ? -19.458 -58.601 93.518 1.00 74.56 407 GLY A N 1
ATOM 2907 C CA . GLY A 1 407 ? -19.368 -60.063 93.591 1.00 74.56 407 GLY A CA 1
ATOM 2908 C C . GLY A 1 407 ? -20.583 -60.746 92.950 1.00 74.56 407 GLY A C 1
ATOM 2909 O O . GLY A 1 407 ? -20.425 -61.637 92.110 1.00 74.56 407 GLY A O 1
ATOM 2910 N N . ALA A 1 408 ? -21.790 -60.258 93.258 1.00 74.75 408 ALA A N 1
ATOM 2911 C CA . ALA A 1 408 ? -23.038 -60.762 92.683 1.00 74.75 408 ALA A CA 1
ATOM 2912 C C . ALA A 1 408 ? -23.113 -60.561 91.156 1.00 74.75 408 ALA A C 1
ATOM 2914 O O . ALA A 1 408 ? -23.341 -61.525 90.423 1.00 74.75 408 ALA A O 1
ATOM 2915 N N . ILE A 1 409 ? -22.845 -59.343 90.663 1.00 80.12 409 ILE A N 1
ATOM 2916 C CA . ILE A 1 409 ? -22.835 -59.032 89.221 1.00 80.12 409 ILE A CA 1
ATOM 2917 C C . ILE A 1 409 ? -21.803 -59.892 88.490 1.00 80.12 409 ILE A C 1
ATOM 2919 O O . ILE A 1 409 ? -22.116 -60.481 87.460 1.00 80.12 409 ILE A O 1
ATOM 2923 N N . THR A 1 410 ? -20.583 -60.011 89.023 1.00 79.31 410 THR A N 1
ATOM 2924 C CA . THR A 1 410 ? -19.523 -60.777 88.351 1.00 79.31 410 THR A CA 1
ATOM 2925 C C . THR A 1 410 ? -19.855 -62.269 88.291 1.00 79.31 410 THR A C 1
ATOM 2927 O O . THR A 1 410 ? -19.505 -62.927 87.313 1.00 79.31 410 THR A O 1
ATOM 2930 N N . THR A 1 411 ? -20.541 -62.803 89.304 1.00 78.88 411 THR A N 1
ATOM 2931 C CA . THR A 1 411 ? -20.995 -64.202 89.326 1.00 78.88 411 THR A CA 1
ATOM 2932 C C . THR A 1 411 ? -22.079 -64.445 88.277 1.00 78.88 411 THR A C 1
ATOM 2934 O O . THR A 1 411 ? -21.949 -65.376 87.487 1.00 78.88 411 THR A O 1
ATOM 2937 N N . TRP A 1 412 ? -23.092 -63.573 88.200 1.00 82.19 412 TRP A N 1
ATOM 2938 C CA . TRP A 1 412 ? -24.152 -63.678 87.192 1.00 82.19 412 TRP A CA 1
ATOM 2939 C C . TRP A 1 412 ? -23.614 -63.517 85.761 1.00 82.19 412 TRP A C 1
ATOM 2941 O O . TRP A 1 412 ? -23.827 -64.392 84.930 1.00 82.19 412 TRP A O 1
ATOM 2951 N N . VAL A 1 413 ? -22.808 -62.482 85.494 1.00 83.12 413 VAL A N 1
ATOM 2952 C CA . VAL A 1 413 ? -22.182 -62.263 84.174 1.00 83.12 413 VAL A CA 1
ATOM 2953 C C . VAL A 1 413 ? -21.279 -63.433 83.762 1.00 83.12 413 VAL A C 1
ATOM 2955 O O . VAL A 1 413 ? -21.219 -63.765 82.583 1.00 83.12 413 VAL A O 1
ATOM 2958 N N . SER A 1 414 ? -20.602 -64.095 84.708 1.00 78.19 414 SER A N 1
ATOM 2959 C CA . SER A 1 414 ? -19.806 -65.296 84.395 1.00 78.19 414 SER A CA 1
ATOM 2960 C C . SER A 1 414 ? -20.676 -66.499 84.004 1.00 78.19 414 SER A C 1
ATOM 2962 O O . SER A 1 414 ? -20.210 -67.336 83.237 1.00 78.19 414 SER A O 1
ATOM 2964 N N . SER A 1 415 ? -21.919 -66.576 84.495 1.00 77.56 415 SER A N 1
ATOM 2965 C CA . SER A 1 415 ? -22.904 -67.577 84.063 1.00 77.56 415 SER A CA 1
ATOM 2966 C C . SER A 1 415 ? -23.373 -67.285 82.637 1.00 77.56 415 SER A C 1
ATOM 2968 O O . SER A 1 415 ? -23.203 -68.119 81.758 1.00 77.56 415 SER A O 1
ATOM 2970 N N . GLU A 1 416 ? -23.854 -66.067 82.372 1.00 80.81 416 GLU A N 1
ATOM 2971 C CA . GLU A 1 416 ? -24.382 -65.688 81.050 1.00 80.81 416 GLU A CA 1
ATOM 2972 C C . GLU A 1 416 ? -23.307 -65.754 79.943 1.00 80.81 416 GLU A C 1
ATOM 2974 O O . GLU A 1 416 ? -23.588 -66.137 78.811 1.00 80.81 416 GLU A O 1
ATOM 2979 N N . ILE A 1 417 ? -22.042 -65.432 80.252 1.00 76.50 417 ILE A N 1
ATOM 2980 C CA . ILE A 1 417 ? -20.925 -65.583 79.299 1.00 76.50 417 ILE A CA 1
ATOM 2981 C C . ILE A 1 417 ? -20.593 -67.062 79.032 1.00 76.50 417 ILE A C 1
ATOM 2983 O O . ILE A 1 417 ? -20.132 -67.383 77.937 1.00 76.50 417 ILE A O 1
ATOM 2987 N N . SER A 1 418 ? -20.844 -67.967 79.985 1.00 69.88 418 SER A N 1
ATOM 2988 C CA . SER A 1 418 ? -20.729 -69.412 79.745 1.00 69.88 418 SER A CA 1
ATOM 2989 C C . SER A 1 418 ? -21.744 -69.866 78.693 1.00 69.88 418 SER A C 1
ATOM 2991 O O . SER A 1 418 ? -21.388 -70.601 77.771 1.00 69.88 418 SER A O 1
ATOM 2993 N N . ASP A 1 419 ? -22.972 -69.352 78.771 1.00 67.06 419 ASP A N 1
ATOM 2994 C CA . ASP A 1 419 ? -24.066 -69.694 77.855 1.00 67.06 419 ASP A CA 1
ATOM 2995 C C . ASP A 1 419 ? -23.871 -69.095 76.442 1.00 67.06 419 ASP A C 1
ATOM 2997 O O . ASP A 1 419 ? -24.399 -69.616 75.459 1.00 67.06 419 ASP A O 1
ATOM 3001 N N . LEU A 1 420 ? -23.029 -68.061 76.288 1.00 69.38 420 LEU A N 1
ATOM 3002 C CA . LEU A 1 420 ? -22.614 -67.539 74.975 1.00 69.38 420 LEU A CA 1
ATOM 3003 C C . LEU A 1 420 ? -21.672 -68.475 74.191 1.00 69.38 420 LEU A C 1
ATOM 3005 O O . LEU A 1 420 ? -21.446 -68.237 73.002 1.00 69.38 420 LEU A O 1
ATOM 3009 N N . SER A 1 421 ? -21.104 -69.514 74.815 1.00 61.59 421 SER A N 1
ATOM 3010 C CA . SER A 1 421 ? -20.085 -70.367 74.177 1.00 61.59 421 SER A CA 1
ATOM 3011 C C . SER A 1 421 ? -20.622 -71.353 73.124 1.00 61.59 421 SER A C 1
ATOM 3013 O O . SER A 1 421 ? -19.826 -71.920 72.375 1.00 61.59 421 SER A O 1
ATOM 3015 N N . GLU A 1 422 ? -21.947 -71.505 73.002 1.00 60.44 422 GLU A N 1
ATOM 3016 C CA . GLU A 1 422 ? -22.598 -72.432 72.056 1.00 60.44 422 GLU A CA 1
ATOM 3017 C C . GLU A 1 422 ? -23.330 -71.743 70.880 1.00 60.44 422 GLU A C 1
ATOM 3019 O O . GLU A 1 422 ? -23.994 -72.406 70.080 1.00 60.44 422 GLU A O 1
ATOM 3024 N N . LEU A 1 423 ? -23.211 -70.418 70.720 1.00 64.88 423 LEU A N 1
ATOM 3025 C CA . LEU A 1 423 ? -23.870 -69.693 69.623 1.00 64.88 423 LEU A CA 1
ATOM 3026 C C . LEU A 1 423 ? -23.081 -69.769 68.294 1.00 64.88 423 LEU A C 1
ATOM 3028 O O . LEU A 1 423 ? -21.861 -69.580 68.284 1.00 64.88 423 LEU A O 1
ATOM 3032 N N . PRO A 1 424 ? -23.749 -69.981 67.139 1.00 64.69 424 PRO A N 1
ATOM 3033 C CA . PRO A 1 424 ? -23.084 -70.017 65.839 1.00 64.69 424 PRO A CA 1
ATOM 3034 C C . PRO A 1 424 ? -22.555 -68.633 65.431 1.00 64.69 424 PRO A C 1
ATOM 3036 O O . PRO A 1 424 ? -23.278 -67.636 65.447 1.00 64.69 424 PRO A O 1
ATOM 3039 N N . VAL A 1 425 ? -21.287 -68.577 65.015 1.00 70.38 425 VAL A N 1
ATOM 3040 C CA . VAL A 1 425 ? -20.617 -67.334 64.603 1.00 70.38 425 VAL A CA 1
ATOM 3041 C C . VAL A 1 425 ? -21.187 -66.836 63.270 1.00 70.38 425 VAL A C 1
ATOM 3043 O O . VAL A 1 425 ? -21.215 -67.578 62.290 1.00 70.38 425 VAL A O 1
ATOM 3046 N N . ASN A 1 426 ? -21.613 -65.570 63.213 1.00 68.19 426 ASN A N 1
ATOM 3047 C CA . ASN A 1 426 ? -22.123 -64.944 61.989 1.00 68.19 426 ASN A CA 1
ATOM 3048 C C . ASN A 1 426 ? -20.981 -64.719 60.969 1.00 68.19 426 ASN A C 1
ATOM 3050 O O . ASN A 1 426 ? -20.097 -63.904 61.251 1.00 68.19 426 ASN A O 1
ATOM 3054 N N . PRO A 1 427 ? -21.001 -65.354 59.777 1.00 63.31 427 PRO A N 1
ATOM 3055 C CA . PRO A 1 427 ? -19.923 -65.220 58.793 1.00 63.31 427 PRO A CA 1
ATOM 3056 C C . PRO A 1 427 ? -19.715 -63.785 58.295 1.00 63.31 427 PRO A C 1
ATOM 3058 O O . PRO A 1 427 ? -18.588 -63.396 58.018 1.00 63.31 427 PRO A O 1
ATOM 3061 N N . GLY A 1 428 ? -20.779 -62.974 58.228 1.00 70.19 428 GLY A N 1
ATOM 3062 C CA . GLY A 1 428 ? -20.717 -61.593 57.731 1.00 70.19 428 GLY A CA 1
ATOM 3063 C C . GLY A 1 428 ? -20.029 -60.595 58.671 1.00 70.19 428 GLY A C 1
ATOM 3064 O O . GLY A 1 428 ? -19.915 -59.425 58.321 1.00 70.19 428 GLY A O 1
ATOM 3065 N N . LEU A 1 429 ? -19.598 -61.033 59.860 1.00 71.44 429 LEU A N 1
ATOM 3066 C CA . LEU A 1 429 ? -18.807 -60.240 60.811 1.00 71.44 429 LEU A CA 1
ATOM 3067 C C . LEU A 1 429 ? -17.332 -60.677 60.864 1.00 71.44 429 LEU A C 1
ATOM 3069 O O . LEU A 1 429 ? -16.581 -60.210 61.719 1.00 71.44 429 LEU A O 1
ATOM 3073 N N . ILE A 1 430 ? -16.914 -61.575 59.967 1.00 78.94 430 ILE A N 1
ATOM 3074 C CA . ILE A 1 430 ? -15.519 -61.977 59.793 1.00 78.94 430 ILE A CA 1
ATOM 3075 C C . ILE A 1 430 ? -14.983 -61.248 58.559 1.00 78.94 430 ILE A C 1
ATOM 3077 O O . ILE A 1 430 ? -15.352 -61.566 57.434 1.00 78.94 430 ILE A O 1
ATOM 3081 N N . GLU A 1 431 ? -14.117 -60.259 58.772 1.00 76.06 431 GLU A N 1
ATOM 3082 C CA . GLU A 1 431 ? -13.443 -59.546 57.683 1.00 76.06 431 GLU A CA 1
ATOM 3083 C C . GLU A 1 431 ? -12.444 -60.462 56.952 1.00 76.06 431 GLU A C 1
ATOM 3085 O O . GLU A 1 431 ? -11.737 -61.262 57.583 1.00 76.06 431 GLU A O 1
ATOM 3090 N N . ASP A 1 432 ? -12.348 -60.311 55.627 1.00 74.25 432 ASP A N 1
ATOM 3091 C CA . ASP A 1 432 ? -11.461 -61.108 54.775 1.00 74.25 432 ASP A CA 1
ATOM 3092 C C . ASP A 1 432 ? -10.002 -61.076 55.259 1.00 74.25 432 ASP A C 1
ATOM 3094 O O . ASP A 1 432 ? -9.446 -60.041 55.629 1.00 74.25 432 ASP A O 1
ATOM 3098 N N . GLY A 1 433 ? -9.364 -62.249 55.276 1.00 72.69 433 GLY A N 1
ATOM 3099 C CA . GLY A 1 433 ? -7.972 -62.416 55.706 1.00 72.69 433 GLY A CA 1
ATOM 3100 C C . GLY A 1 433 ? -7.714 -62.273 57.214 1.00 72.69 433 GLY A C 1
ATOM 3101 O O . GLY A 1 433 ? -6.593 -62.528 57.657 1.00 72.69 433 GLY A O 1
ATOM 3102 N N . THR A 1 434 ? -8.708 -61.925 58.042 1.00 76.38 434 THR A N 1
ATOM 3103 C CA . THR A 1 434 ? -8.471 -61.677 59.480 1.00 76.38 434 THR A CA 1
ATOM 3104 C C . THR A 1 434 ? -8.346 -62.939 60.343 1.00 76.38 434 THR A C 1
ATOM 3106 O O . THR A 1 434 ? -7.891 -62.848 61.492 1.00 76.38 434 THR A O 1
ATOM 3109 N N . LEU A 1 435 ? -8.693 -64.121 59.819 1.00 79.38 435 LEU A N 1
ATOM 3110 C CA . LEU A 1 435 ? -8.521 -65.422 60.479 1.00 79.38 435 LEU A CA 1
ATOM 3111 C C . LEU A 1 435 ? -7.087 -65.961 60.320 1.00 79.38 435 LEU A C 1
ATOM 3113 O O . LEU A 1 435 ? -6.822 -66.881 59.551 1.00 79.38 435 LEU A O 1
ATOM 3117 N N . ALA A 1 436 ? -6.151 -65.400 61.086 1.00 78.00 436 ALA A N 1
ATOM 3118 C CA . ALA A 1 436 ? -4.806 -65.961 61.224 1.00 78.00 436 ALA A CA 1
ATOM 3119 C C . ALA A 1 436 ? -4.824 -67.299 61.992 1.00 78.00 436 ALA A C 1
ATOM 3121 O O . ALA A 1 436 ? -5.662 -67.502 62.870 1.00 78.00 436 ALA A O 1
ATOM 3122 N N . GLY A 1 437 ? -3.848 -68.178 61.735 1.00 73.38 437 GLY A N 1
ATOM 3123 C CA . GLY A 1 437 ? -3.792 -69.524 62.329 1.00 73.38 437 GLY A CA 1
ATOM 3124 C C . GLY A 1 437 ? -3.805 -69.569 63.864 1.00 73.38 437 GLY A C 1
ATOM 3125 O O . GLY A 1 437 ? -4.315 -70.523 64.428 1.00 73.38 437 GLY A O 1
ATOM 3126 N N . SER A 1 438 ? -3.341 -68.523 64.556 1.00 74.56 438 SER A N 1
ATOM 3127 C CA . SER A 1 438 ? -3.425 -68.410 66.024 1.00 74.56 438 SER A CA 1
ATOM 3128 C C . SER A 1 438 ? -4.841 -68.160 66.565 1.00 74.56 438 SER A C 1
ATOM 3130 O O . SER A 1 438 ? -5.071 -68.332 67.760 1.00 74.56 438 SER A O 1
ATOM 3132 N N . LYS A 1 439 ? -5.790 -67.757 65.709 1.00 79.44 439 LYS A N 1
ATOM 3133 C CA . LYS A 1 439 ? -7.218 -67.608 66.040 1.00 79.44 439 LYS A CA 1
ATOM 3134 C C . LYS A 1 439 ? -8.011 -68.908 65.844 1.00 79.44 439 LYS A C 1
ATOM 3136 O O . LYS A 1 439 ? -9.192 -68.949 66.176 1.00 79.44 439 LYS A O 1
ATOM 3141 N N . LEU A 1 440 ? -7.379 -69.961 65.321 1.00 80.75 440 LEU A N 1
ATOM 3142 C CA . LEU A 1 440 ? -7.944 -71.303 65.208 1.00 80.75 440 LEU A CA 1
ATOM 3143 C C . LEU A 1 440 ? -7.178 -72.239 66.148 1.00 80.75 440 LEU A C 1
ATOM 3145 O O . LEU A 1 440 ? -5.951 -72.255 66.166 1.00 80.75 440 LEU A O 1
ATOM 3149 N N . GLN A 1 441 ? -7.893 -73.030 66.944 1.00 79.06 441 GLN A N 1
ATOM 3150 C CA . GLN A 1 441 ? -7.249 -74.070 67.750 1.00 79.06 441 GLN A CA 1
ATOM 3151 C C . GLN A 1 441 ? -6.787 -75.224 66.845 1.00 79.06 441 GLN A C 1
ATOM 3153 O O . GLN A 1 441 ? -7.335 -75.433 65.760 1.00 79.06 441 GLN A O 1
ATOM 3158 N N . ASN A 1 442 ? -5.784 -75.993 67.276 1.00 78.06 442 ASN A N 1
ATOM 3159 C CA . ASN A 1 442 ? -5.329 -77.142 66.492 1.00 78.06 442 ASN A CA 1
ATOM 3160 C C . ASN A 1 442 ? -6.469 -78.168 66.344 1.00 78.06 442 ASN A C 1
ATOM 3162 O O . ASN A 1 442 ? -7.125 -78.503 67.327 1.00 78.06 442 ASN A O 1
ATOM 3166 N N . GLY A 1 443 ? -6.737 -78.626 65.119 1.00 77.88 443 GLY A N 1
ATOM 3167 C CA . GLY A 1 443 ? -7.899 -79.472 64.813 1.00 77.88 443 GLY A CA 1
ATOM 3168 C C . GLY A 1 443 ? -9.265 -78.765 64.863 1.00 77.88 443 GLY A C 1
ATOM 3169 O O . GLY A 1 443 ? -10.291 -79.435 64.779 1.00 77.88 443 GLY A O 1
ATOM 3170 N N . ALA A 1 444 ? -9.329 -77.429 64.977 1.00 81.31 444 ALA A N 1
ATOM 3171 C CA . ALA A 1 444 ? -10.605 -76.702 65.009 1.00 81.31 444 ALA A CA 1
ATOM 3172 C C . ALA A 1 444 ? -11.414 -76.831 63.708 1.00 81.31 444 ALA A C 1
ATOM 3174 O O . ALA A 1 444 ? -12.645 -76.754 63.755 1.00 81.31 444 ALA A O 1
ATOM 3175 N N . ILE A 1 445 ? -10.741 -77.036 62.572 1.00 85.25 445 ILE A N 1
ATOM 3176 C CA . ILE A 1 445 ? -11.354 -77.382 61.288 1.00 85.25 445 ILE A CA 1
ATOM 3177 C C . ILE A 1 445 ? -11.203 -78.893 61.096 1.00 85.25 445 ILE A C 1
ATOM 3179 O O . ILE A 1 445 ? -10.090 -79.400 60.993 1.00 85.25 445 ILE A O 1
ATOM 3183 N N . THR A 1 446 ? -12.330 -79.598 61.086 1.00 85.44 446 THR A N 1
ATOM 3184 C CA . THR A 1 446 ? -12.425 -81.047 60.869 1.00 85.44 446 THR A CA 1
ATOM 3185 C C . THR A 1 446 ? -13.132 -81.326 59.545 1.00 85.44 446 THR A C 1
ATOM 3187 O O . THR A 1 446 ? -13.740 -80.424 58.972 1.00 85.44 446 THR A O 1
ATOM 3190 N N . GLU A 1 447 ? -13.097 -82.575 59.078 1.00 79.56 447 GLU A N 1
ATOM 3191 C CA . GLU A 1 447 ? -13.765 -83.015 57.843 1.00 79.56 447 GLU A CA 1
ATOM 3192 C C . GLU A 1 447 ? -15.242 -82.582 57.797 1.00 79.56 447 GLU A C 1
ATOM 3194 O O . GLU A 1 447 ? -15.648 -81.887 56.879 1.00 79.56 447 GLU A O 1
ATOM 3199 N N . ALA A 1 448 ? -16.012 -82.803 58.868 1.00 80.62 448 ALA A N 1
ATOM 3200 C CA . ALA A 1 448 ? -17.412 -82.364 58.962 1.00 80.62 448 ALA A CA 1
ATOM 3201 C C . ALA A 1 448 ? -17.640 -80.830 58.898 1.00 80.62 448 ALA A C 1
ATOM 3203 O O . ALA A 1 448 ? -18.785 -80.388 58.804 1.00 80.62 448 ALA A O 1
ATOM 3204 N N . LYS A 1 449 ? -16.584 -80.007 58.977 1.00 83.00 449 LYS A N 1
ATOM 3205 C CA . LYS A 1 449 ? -16.638 -78.537 58.839 1.00 83.00 449 LYS A CA 1
ATOM 3206 C C . LYS A 1 449 ? -16.204 -78.045 57.451 1.00 83.00 449 LYS A C 1
ATOM 3208 O O . LYS A 1 449 ? -16.288 -76.847 57.190 1.00 83.00 449 LYS A O 1
ATOM 3213 N N . ILE A 1 450 ? -15.761 -78.942 56.570 1.00 83.56 450 ILE A N 1
ATOM 3214 C CA . ILE A 1 450 ? -15.450 -78.671 55.165 1.00 83.56 450 ILE A CA 1
ATOM 3215 C C . ILE A 1 450 ? -16.387 -79.546 54.328 1.00 83.56 450 ILE A C 1
ATOM 3217 O O . ILE A 1 450 ? -16.239 -80.758 54.303 1.00 83.56 450 ILE A O 1
ATOM 3221 N N . ALA A 1 451 ? -17.360 -78.951 53.636 1.00 82.31 451 ALA A N 1
ATOM 3222 C CA . ALA A 1 451 ? -18.231 -79.730 52.754 1.00 82.31 451 ALA A CA 1
ATOM 3223 C C . ALA A 1 451 ? -17.438 -80.364 51.592 1.00 82.31 451 ALA A C 1
ATOM 3225 O O . ALA A 1 451 ? -16.440 -79.796 51.141 1.00 82.31 451 ALA A O 1
ATOM 3226 N N . ASP A 1 452 ? -17.906 -81.501 51.070 1.00 82.00 452 ASP A N 1
ATOM 3227 C CA . ASP A 1 452 ? -17.287 -82.176 49.922 1.00 82.00 452 ASP A CA 1
ATOM 3228 C C . ASP A 1 452 ? -17.073 -81.209 48.747 1.00 82.00 452 ASP A C 1
ATOM 3230 O O . ASP A 1 452 ? -17.975 -80.479 48.331 1.00 82.00 452 ASP A O 1
ATOM 3234 N N . GLY A 1 453 ? -15.843 -81.171 48.226 1.00 80.69 453 GLY A N 1
ATOM 3235 C CA . GLY A 1 453 ? -15.451 -80.259 47.147 1.00 80.69 453 GLY A CA 1
ATOM 3236 C C . GLY A 1 453 ? -15.390 -78.770 47.528 1.00 80.69 453 GLY A C 1
ATOM 3237 O O . GLY A 1 453 ? -15.145 -77.937 46.658 1.00 80.69 453 GLY A O 1
ATOM 3238 N N . ALA A 1 454 ? -15.575 -78.392 48.801 1.00 85.06 454 ALA A N 1
ATOM 3239 C CA . ALA A 1 454 ? -15.520 -76.987 49.217 1.00 85.06 454 ALA A CA 1
ATOM 3240 C C . ALA A 1 454 ? -14.127 -76.362 49.049 1.00 85.06 454 ALA A C 1
ATOM 3242 O O . ALA A 1 454 ? -14.037 -75.146 48.860 1.00 85.06 454 ALA A O 1
ATOM 3243 N N . VAL A 1 455 ? -13.063 -77.169 49.080 1.00 87.62 455 VAL A N 1
ATOM 3244 C CA . VAL A 1 455 ? -11.694 -76.766 48.736 1.00 87.62 455 VAL A CA 1
ATOM 3245 C C . VAL A 1 455 ? -11.450 -77.091 47.261 1.00 87.62 455 VAL A C 1
ATOM 3247 O O . VAL A 1 455 ? -11.280 -78.248 46.889 1.00 87.62 455 VAL A O 1
ATOM 3250 N N . THR A 1 456 ? -11.465 -76.058 46.420 1.00 87.69 456 THR A N 1
ATOM 3251 C CA . THR A 1 456 ? -11.219 -76.141 44.971 1.00 87.69 456 THR A CA 1
ATOM 3252 C C . THR A 1 456 ? -9.825 -75.613 44.630 1.00 87.69 456 THR A C 1
ATOM 3254 O O . THR A 1 456 ? -9.210 -74.931 45.451 1.00 87.69 456 THR A O 1
ATOM 3257 N N . THR A 1 457 ? -9.342 -75.874 43.410 1.00 81.06 457 THR A N 1
ATOM 3258 C CA . THR A 1 457 ? -8.068 -75.333 42.896 1.00 81.06 457 THR A CA 1
ATOM 3259 C C . THR A 1 457 ? -7.977 -73.825 43.095 1.00 81.06 457 THR A C 1
ATOM 3261 O O . THR A 1 457 ? -7.045 -73.347 43.718 1.00 81.06 457 THR A O 1
ATOM 3264 N N . ASP A 1 458 ? -9.011 -73.086 42.702 1.00 83.12 458 ASP A N 1
ATOM 3265 C CA . ASP A 1 458 ? -9.024 -71.619 42.730 1.00 83.12 458 ASP A CA 1
ATOM 3266 C C . ASP A 1 458 ? -9.014 -71.039 44.161 1.00 83.12 458 ASP A C 1
ATOM 3268 O O . ASP A 1 458 ? -8.753 -69.854 44.358 1.00 83.12 458 ASP A O 1
ATOM 3272 N N . LYS A 1 459 ? -9.302 -71.871 45.174 1.00 84.88 459 LYS A N 1
ATOM 3273 C CA . LYS A 1 459 ? -9.251 -71.513 46.602 1.00 84.88 459 LYS A CA 1
ATOM 3274 C C . LYS A 1 459 ? -7.903 -71.840 47.255 1.00 84.88 459 LYS A C 1
ATOM 3276 O O . LYS A 1 459 ? -7.683 -71.452 48.401 1.00 84.88 459 LYS A O 1
ATOM 3281 N N . ILE A 1 460 ? -7.006 -72.532 46.551 1.00 84.25 460 ILE A N 1
ATOM 3282 C CA . ILE A 1 460 ? -5.617 -72.759 46.956 1.00 84.25 460 ILE A CA 1
ATOM 3283 C C . ILE A 1 460 ? -4.725 -72.019 45.958 1.00 84.25 460 ILE A C 1
ATOM 3285 O O . ILE A 1 460 ? -4.560 -72.454 44.827 1.00 84.25 460 ILE A O 1
ATOM 3289 N N . ALA A 1 461 ? -4.112 -70.912 46.381 1.00 82.25 461 ALA A N 1
ATOM 3290 C CA . ALA A 1 461 ? -3.149 -70.211 45.533 1.00 82.25 461 ALA A CA 1
ATOM 3291 C C . ALA A 1 461 ? -1.977 -71.130 45.129 1.00 82.25 461 ALA A C 1
ATOM 3293 O O . ALA A 1 461 ? -1.532 -71.959 45.930 1.00 82.25 461 ALA A O 1
ATOM 3294 N N . ASP A 1 462 ? -1.447 -70.955 43.917 1.00 81.38 462 ASP A N 1
ATOM 3295 C CA . ASP A 1 462 ? -0.330 -71.758 43.408 1.00 81.38 462 ASP A CA 1
ATOM 3296 C C . ASP A 1 462 ? 0.858 -71.765 44.387 1.00 81.38 462 ASP A C 1
ATOM 3298 O O . ASP A 1 462 ? 1.303 -70.729 44.884 1.00 81.38 462 ASP A O 1
ATOM 3302 N N . GLY A 1 463 ? 1.359 -72.963 44.703 1.00 79.25 463 GLY A N 1
ATOM 3303 C CA . GLY A 1 463 ? 2.439 -73.162 45.676 1.00 79.25 463 GLY A CA 1
ATOM 3304 C C . GLY A 1 463 ? 2.048 -72.977 47.152 1.00 79.25 463 GLY A C 1
ATOM 3305 O O . GLY A 1 463 ? 2.907 -73.121 48.023 1.00 79.25 463 GLY A O 1
ATOM 3306 N N . ALA A 1 464 ? 0.780 -72.702 47.486 1.00 81.94 464 ALA A N 1
ATOM 3307 C CA . ALA A 1 464 ? 0.351 -72.556 48.881 1.00 81.94 464 ALA A CA 1
ATOM 3308 C C . ALA A 1 464 ? 0.447 -73.869 49.679 1.00 81.94 464 ALA A C 1
ATOM 3310 O O . ALA A 1 464 ? 0.690 -73.820 50.889 1.00 81.94 464 ALA A O 1
ATOM 3311 N N . VAL A 1 465 ? 0.317 -75.028 49.025 1.00 86.62 465 VAL A N 1
ATOM 3312 C CA . VAL A 1 465 ? 0.640 -76.345 49.595 1.00 86.62 465 VAL A CA 1
ATOM 3313 C C . VAL A 1 465 ? 2.033 -76.746 49.112 1.00 86.62 465 VAL A C 1
ATOM 3315 O O . VAL A 1 465 ? 2.222 -77.089 47.950 1.00 86.62 465 VAL A O 1
ATOM 3318 N N . THR A 1 466 ? 3.017 -76.670 50.007 1.00 86.38 466 THR A N 1
ATOM 3319 C CA . THR A 1 466 ? 4.396 -77.120 49.766 1.00 86.38 466 THR A CA 1
ATOM 3320 C C . THR A 1 466 ? 4.597 -78.522 50.346 1.00 86.38 466 THR A C 1
ATOM 3322 O O . THR A 1 466 ? 3.828 -78.937 51.212 1.00 86.38 466 THR A O 1
ATOM 3325 N N . GLU A 1 467 ? 5.643 -79.240 49.927 1.00 80.00 467 GLU A N 1
ATOM 3326 C CA . GLU A 1 467 ? 5.944 -80.605 50.407 1.00 80.00 467 GLU A CA 1
ATOM 3327 C C . GLU A 1 467 ? 5.944 -80.697 51.940 1.00 80.00 467 GLU A C 1
ATOM 3329 O O . GLU A 1 467 ? 5.243 -81.527 52.508 1.00 80.00 467 GLU A O 1
ATOM 3334 N N . ALA A 1 468 ? 6.598 -79.747 52.618 1.00 79.12 468 ALA A N 1
ATOM 3335 C CA . ALA A 1 468 ? 6.650 -79.654 54.081 1.00 79.12 468 ALA A CA 1
ATOM 3336 C C . ALA A 1 468 ? 5.291 -79.411 54.785 1.00 79.12 468 ALA A C 1
ATOM 3338 O O . ALA A 1 468 ? 5.239 -79.421 56.014 1.00 79.12 468 ALA A O 1
ATOM 3339 N N . LYS A 1 469 ? 4.204 -79.151 54.041 1.00 81.62 469 LYS A N 1
ATOM 3340 C CA . LYS A 1 469 ? 2.827 -79.025 54.562 1.00 81.62 469 LYS A CA 1
ATOM 3341 C C . LYS A 1 469 ? 1.992 -80.296 54.371 1.00 81.62 469 LYS A C 1
ATOM 3343 O O . LYS A 1 469 ? 0.876 -80.356 54.882 1.00 81.62 469 LYS A O 1
ATOM 3348 N N . LEU A 1 470 ? 2.501 -81.285 53.639 1.00 83.56 470 LEU A N 1
ATOM 3349 C CA . LEU A 1 470 ? 1.901 -82.613 53.520 1.00 83.56 470 LEU A CA 1
ATOM 3350 C C . LEU A 1 470 ? 2.357 -83.482 54.705 1.00 83.56 470 LEU A C 1
ATOM 3352 O O . LEU A 1 470 ? 3.418 -83.232 55.280 1.00 83.56 470 LEU A O 1
ATOM 3356 N N . SER A 1 471 ? 1.577 -84.494 55.095 1.00 80.00 471 SER A N 1
ATOM 3357 C CA . SER A 1 471 ? 2.005 -85.430 56.148 1.00 80.00 471 SER A CA 1
ATOM 3358 C C . SER A 1 471 ? 3.235 -86.227 55.709 1.00 80.00 471 SER A C 1
ATOM 3360 O O . SER A 1 471 ? 3.468 -86.392 54.510 1.00 80.00 471 SER A O 1
ATOM 3362 N N . THR A 1 472 ? 4.004 -86.746 56.670 1.00 76.56 472 THR A N 1
ATOM 3363 C CA . THR A 1 472 ? 5.165 -87.603 56.387 1.00 76.56 472 THR A CA 1
ATOM 3364 C C . THR A 1 472 ? 4.779 -88.767 55.477 1.00 76.56 472 THR A C 1
ATOM 3366 O O . THR A 1 472 ? 5.442 -88.965 54.474 1.00 76.56 472 THR A O 1
ATOM 3369 N N . ASP A 1 473 ? 3.642 -89.421 55.716 1.00 76.44 473 ASP A N 1
ATOM 3370 C CA . ASP A 1 473 ? 3.128 -90.529 54.899 1.00 76.44 473 ASP A CA 1
ATOM 3371 C C . ASP A 1 473 ? 2.878 -90.124 53.429 1.00 76.44 473 ASP A C 1
ATOM 3373 O O . ASP A 1 473 ? 3.153 -90.884 52.499 1.00 76.44 473 ASP A O 1
ATOM 3377 N N . VAL A 1 474 ? 2.377 -88.905 53.185 1.00 79.62 474 VAL A N 1
ATOM 3378 C CA . VAL A 1 474 ? 2.157 -88.382 51.824 1.00 79.62 474 VAL A CA 1
ATOM 3379 C C . VAL A 1 474 ? 3.481 -87.951 51.188 1.00 79.62 474 VAL A C 1
ATOM 3381 O O . VAL A 1 474 ? 3.694 -88.214 50.005 1.00 79.62 474 VAL A O 1
ATOM 3384 N N . GLN A 1 475 ? 4.394 -87.352 51.958 1.00 78.38 475 GLN A N 1
ATOM 3385 C CA . GLN A 1 475 ? 5.755 -87.053 51.499 1.00 78.38 475 GLN A CA 1
ATOM 3386 C C . GLN A 1 475 ? 6.518 -88.343 51.151 1.00 78.38 475 GLN A C 1
ATOM 3388 O O . GLN A 1 475 ? 7.149 -88.399 50.102 1.00 78.38 475 GLN A O 1
ATOM 3393 N N . GLU A 1 476 ? 6.395 -89.404 51.951 1.00 72.75 476 GLU A N 1
ATOM 3394 C CA . GLU A 1 476 ? 6.956 -90.738 51.701 1.00 72.75 476 GLU A CA 1
ATOM 3395 C C . GLU A 1 476 ? 6.263 -91.449 50.534 1.00 72.75 476 GLU A C 1
ATOM 3397 O O . GLU A 1 476 ? 6.926 -92.156 49.786 1.00 72.75 476 GLU A O 1
ATOM 3402 N N . THR A 1 477 ? 4.973 -91.213 50.282 1.00 71.69 477 THR A N 1
ATOM 3403 C CA . THR A 1 477 ? 4.290 -91.729 49.078 1.00 71.69 477 THR A CA 1
ATOM 3404 C C . THR A 1 477 ? 4.774 -91.025 47.802 1.00 71.69 477 THR A C 1
ATOM 3406 O O . THR A 1 477 ? 4.919 -91.654 46.751 1.00 71.69 477 THR A O 1
ATOM 3409 N N . ILE A 1 478 ? 5.049 -89.717 47.871 1.00 67.25 478 ILE A N 1
ATOM 3410 C CA . ILE A 1 478 ? 5.583 -88.929 46.748 1.00 67.25 478 ILE A CA 1
ATOM 3411 C C . ILE A 1 478 ? 7.070 -89.253 46.517 1.00 67.25 478 ILE A C 1
ATOM 3413 O O . ILE A 1 478 ? 7.470 -89.485 45.377 1.00 67.25 478 ILE A O 1
ATOM 3417 N N . ALA A 1 479 ? 7.870 -89.354 47.581 1.00 63.00 479 ALA A N 1
ATOM 3418 C CA . ALA A 1 479 ? 9.281 -89.741 47.530 1.00 63.00 479 ALA A CA 1
ATOM 3419 C C . ALA A 1 479 ? 9.486 -91.240 47.237 1.00 63.00 479 ALA A C 1
ATOM 3421 O O . ALA A 1 479 ? 10.473 -91.618 46.614 1.00 63.00 479 ALA A O 1
ATOM 3422 N N . GLY A 1 480 ? 8.534 -92.098 47.609 1.00 59.69 480 GLY A N 1
ATOM 3423 C CA . GLY A 1 480 ? 8.520 -93.532 47.303 1.00 59.69 480 GLY A CA 1
ATOM 3424 C C . GLY A 1 480 ? 8.364 -93.815 45.809 1.00 59.69 480 GLY A C 1
ATOM 3425 O O . GLY A 1 480 ? 8.939 -94.773 45.304 1.00 59.69 480 GLY A O 1
ATOM 3426 N N . LYS A 1 481 ? 7.728 -92.906 45.053 1.00 55.22 481 LYS A N 1
ATOM 3427 C CA . LYS A 1 481 ? 7.777 -92.913 43.578 1.00 55.22 481 LYS A CA 1
ATOM 3428 C C . LYS A 1 481 ? 9.147 -92.533 42.993 1.00 55.22 481 LYS A C 1
ATOM 3430 O O . LYS A 1 481 ? 9.298 -92.536 41.773 1.00 55.22 481 LYS A O 1
ATOM 3435 N N . ALA A 1 482 ? 10.133 -92.228 43.837 1.00 53.50 482 ALA A N 1
ATOM 3436 C CA . ALA A 1 482 ? 11.522 -91.969 43.472 1.00 53.50 482 ALA A CA 1
ATOM 3437 C C . ALA A 1 482 ? 12.521 -92.964 44.110 1.00 53.50 482 ALA A C 1
ATOM 3439 O O . ALA A 1 482 ? 13.718 -92.680 44.131 1.00 53.50 482 ALA A O 1
ATOM 3440 N N . ASN A 1 483 ? 12.067 -94.143 44.566 1.00 44.25 483 ASN A N 1
ATOM 3441 C CA . ASN A 1 483 ? 12.939 -95.285 44.878 1.00 44.25 483 ASN A CA 1
ATOM 3442 C C . ASN A 1 483 ? 12.765 -96.411 43.845 1.00 44.25 483 ASN A C 1
ATOM 3444 O O . ASN A 1 483 ? 11.656 -96.738 43.433 1.00 44.25 483 ASN A O 1
ATOM 3448 N N . ALA A 1 484 ? 13.881 -96.998 43.412 1.00 51.12 484 ALA A N 1
ATOM 3449 C CA . ALA A 1 484 ? 13.959 -97.822 42.203 1.00 51.12 484 ALA A CA 1
ATOM 3450 C C . ALA A 1 484 ? 13.881 -99.348 42.441 1.00 51.12 484 ALA A C 1
ATOM 3452 O O . ALA A 1 484 ? 14.366 -100.102 41.601 1.00 51.12 484 ALA A O 1
ATOM 3453 N N . ASP A 1 485 ? 13.294 -99.799 43.558 1.00 51.38 485 ASP A N 1
ATOM 3454 C CA . ASP A 1 485 ? 13.401 -101.196 44.032 1.00 51.38 485 ASP A CA 1
ATOM 3455 C C . ASP A 1 485 ? 12.069 -101.915 44.351 1.00 51.38 485 ASP A C 1
ATOM 3457 O O . ASP A 1 485 ? 12.104 -103.064 44.792 1.00 51.38 485 ASP A O 1
ATOM 3461 N N . ASP A 1 486 ? 10.893 -101.329 44.072 1.00 49.03 486 ASP A N 1
ATOM 3462 C CA . ASP A 1 486 ? 9.592 -102.025 44.223 1.00 49.03 486 ASP A CA 1
ATOM 3463 C C . ASP A 1 486 ? 9.322 -103.031 43.079 1.00 49.03 486 ASP A C 1
ATOM 3465 O O . ASP A 1 486 ? 8.355 -102.971 42.313 1.00 49.03 486 ASP A O 1
ATOM 3469 N N . VAL A 1 487 ? 10.215 -104.017 42.980 1.00 47.53 487 VAL A N 1
ATOM 3470 C CA . VAL A 1 487 ? 9.981 -105.279 42.282 1.00 47.53 487 VAL A CA 1
ATOM 3471 C C . VAL A 1 487 ? 9.082 -106.137 43.167 1.00 47.53 487 VAL A C 1
ATOM 3473 O O . VAL A 1 487 ? 9.543 -106.786 44.107 1.00 47.53 487 VAL A O 1
ATOM 3476 N N . TYR A 1 488 ? 7.794 -106.192 42.828 1.00 49.22 488 TYR A N 1
ATOM 3477 C CA . TYR A 1 488 ? 6.854 -107.125 43.445 1.00 49.22 488 TYR A CA 1
ATOM 3478 C C . TYR A 1 488 ? 7.286 -108.569 43.136 1.00 49.22 488 TYR A C 1
ATOM 3480 O O . TYR A 1 488 ? 7.018 -109.117 42.064 1.00 49.22 488 TYR A O 1
ATOM 3488 N N . THR A 1 489 ? 8.000 -109.192 44.073 1.00 45.66 489 THR A N 1
ATOM 3489 C CA . THR A 1 489 ? 8.291 -110.626 44.014 1.00 45.66 489 THR A CA 1
ATOM 3490 C C . THR A 1 489 ? 7.081 -111.413 44.514 1.00 45.66 489 THR A C 1
ATOM 3492 O O . THR A 1 489 ? 6.340 -110.984 45.393 1.00 45.66 489 THR A O 1
ATOM 3495 N N . LYS A 1 490 ? 6.851 -112.572 43.894 1.00 41.66 490 LYS A N 1
ATOM 3496 C CA . LYS A 1 490 ? 5.691 -113.453 44.087 1.00 41.66 490 LYS A CA 1
ATOM 3497 C C . LYS A 1 490 ? 5.414 -113.755 45.575 1.00 41.66 490 LYS A C 1
ATOM 3499 O O . LYS A 1 490 ? 6.074 -114.627 46.138 1.00 41.66 490 LYS A O 1
ATOM 3504 N N . GLY A 1 491 ? 4.420 -113.093 46.177 1.00 51.19 491 GLY A N 1
ATOM 3505 C CA . GLY A 1 491 ? 4.105 -113.257 47.605 1.00 51.19 491 GLY A CA 1
ATOM 3506 C C . GLY A 1 491 ? 2.751 -112.703 48.066 1.00 51.19 491 GLY A C 1
ATOM 3507 O O . GLY A 1 491 ? 1.987 -113.451 48.671 1.00 51.19 491 GLY A O 1
ATOM 3508 N N . ASP A 1 492 ? 2.435 -111.438 47.770 1.00 42.50 492 ASP A N 1
ATOM 3509 C CA . ASP A 1 492 ? 1.251 -110.766 48.335 1.00 42.50 492 ASP A CA 1
ATOM 3510 C C . ASP A 1 492 ? -0.006 -110.832 47.454 1.00 42.50 492 ASP A C 1
ATOM 3512 O O . ASP A 1 492 ? 0.041 -110.723 46.228 1.00 42.50 492 ASP A O 1
ATOM 3516 N N . THR A 1 493 ? -1.156 -111.036 48.105 1.00 53.41 493 THR A N 1
ATOM 3517 C CA . THR A 1 493 ? -2.384 -111.584 47.493 1.00 53.41 493 THR A CA 1
ATOM 3518 C C . THR A 1 493 ? -3.522 -110.578 47.277 1.00 53.41 493 THR A C 1
ATOM 3520 O O . THR A 1 493 ? -4.651 -110.999 47.045 1.00 53.41 493 THR A O 1
ATOM 3523 N N . ASP A 1 494 ? -3.244 -109.267 47.289 1.00 51.66 494 ASP A N 1
ATOM 3524 C CA . ASP A 1 494 ? -4.280 -108.223 47.116 1.00 51.66 494 ASP A CA 1
ATOM 3525 C C . ASP A 1 494 ? -4.052 -107.272 45.920 1.00 51.66 494 ASP A C 1
ATOM 3527 O O . ASP A 1 494 ? -4.712 -106.244 45.759 1.00 51.66 494 ASP A O 1
ATOM 3531 N N . SER A 1 495 ? -3.153 -107.643 45.002 1.00 46.91 495 SER A N 1
ATOM 3532 C CA . SER A 1 495 ? -3.128 -107.044 43.663 1.00 46.91 495 SER A CA 1
ATOM 3533 C C . SER A 1 495 ? -4.195 -107.691 42.780 1.00 46.91 495 SER A C 1
ATOM 3535 O O . SER A 1 495 ? -4.06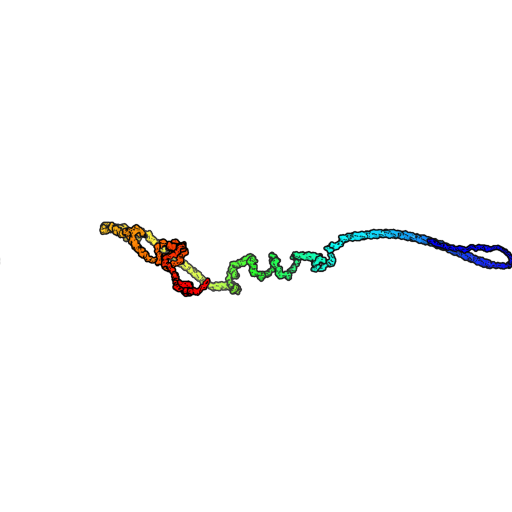8 -108.856 42.405 1.00 46.91 495 SER A O 1
ATOM 3537 N N . LYS A 1 496 ? -5.210 -106.921 42.357 1.00 45.81 496 LYS A N 1
ATOM 3538 C CA . LYS A 1 496 ? -6.139 -107.314 41.277 1.00 45.81 496 LYS A CA 1
ATOM 3539 C C . LYS A 1 496 ? -5.451 -107.298 39.907 1.00 45.81 496 LYS A C 1
ATOM 3541 O O . LYS A 1 496 ? -5.804 -106.526 39.017 1.00 45.81 496 LYS A O 1
ATOM 3546 N N . ILE A 1 497 ? -4.497 -108.204 39.726 1.00 42.25 497 ILE A N 1
ATOM 3547 C CA . ILE A 1 497 ? -4.134 -108.694 38.404 1.00 42.25 497 ILE A CA 1
ATOM 3548 C C . ILE A 1 497 ? -5.351 -109.480 37.911 1.00 42.25 497 ILE A C 1
ATOM 3550 O O . ILE A 1 497 ? -5.699 -110.514 38.479 1.00 42.25 497 ILE A O 1
ATOM 3554 N N . VAL A 1 498 ? -6.016 -108.995 36.860 1.00 42.78 498 VAL A N 1
ATOM 3555 C CA . VAL A 1 498 ? -6.873 -109.870 36.051 1.00 42.78 498 VAL A CA 1
ATOM 3556 C C . VAL A 1 498 ? -5.924 -110.762 35.266 1.00 42.78 498 VAL A C 1
ATOM 3558 O O . VAL A 1 498 ? -5.514 -110.448 34.149 1.00 42.78 498 VAL A O 1
ATOM 3561 N N . GLU A 1 499 ? -5.517 -111.850 35.912 1.00 47.88 499 GLU A N 1
ATOM 3562 C CA . GLU A 1 499 ? -4.788 -112.934 35.281 1.00 47.88 499 GLU A CA 1
ATOM 3563 C C . GLU A 1 499 ? -5.765 -113.564 34.286 1.00 47.88 499 GLU A C 1
ATOM 3565 O O . GLU A 1 499 ? -6.696 -114.282 34.656 1.00 47.88 499 GLU A O 1
ATOM 3570 N N . LEU A 1 500 ? -5.630 -113.173 33.016 1.00 47.38 500 LEU A N 1
ATOM 3571 C CA . LEU A 1 500 ? -6.434 -113.693 31.917 1.00 47.38 500 LEU A CA 1
ATOM 3572 C C . LEU A 1 500 ? -6.202 -115.200 31.846 1.00 47.38 500 LEU A C 1
ATOM 3574 O O . LEU A 1 500 ? -5.165 -115.657 31.370 1.00 47.38 500 LEU A O 1
ATOM 3578 N N . ALA A 1 501 ? -7.169 -115.951 32.371 1.00 53.09 501 ALA A N 1
ATOM 3579 C CA . ALA A 1 501 ? -7.128 -117.398 32.464 1.00 53.09 501 ALA A CA 1
ATOM 3580 C C . ALA A 1 501 ? -7.144 -118.011 31.059 1.00 53.09 501 ALA A C 1
ATOM 3582 O O . ALA A 1 501 ? -8.200 -118.321 30.507 1.00 53.09 501 ALA A O 1
ATOM 3583 N N . VAL A 1 502 ? -5.954 -118.170 30.476 1.00 56.97 502 VAL A N 1
ATOM 3584 C CA . VAL A 1 502 ? -5.758 -118.900 29.226 1.00 56.97 502 VAL A CA 1
ATOM 3585 C C . VAL A 1 502 ? -6.220 -120.340 29.466 1.00 56.97 502 VAL A C 1
ATOM 3587 O O . VAL A 1 502 ? -5.641 -121.023 30.320 1.00 56.97 502 VAL A O 1
ATOM 3590 N N . PRO A 1 503 ? -7.262 -120.822 28.765 1.00 60.47 503 PRO A N 1
ATOM 3591 C CA . PRO A 1 503 ? -7.743 -122.180 28.960 1.00 60.47 503 PRO A CA 1
ATOM 3592 C C . PRO A 1 503 ? -6.642 -123.167 28.572 1.00 60.47 503 PRO A C 1
ATOM 3594 O O . PRO A 1 503 ? -6.004 -123.015 27.526 1.00 60.47 503 PRO A O 1
ATOM 3597 N N . GLN A 1 504 ? -6.432 -124.185 29.411 1.00 60.38 504 GLN A N 1
ATOM 3598 C CA . GLN A 1 504 ? -5.521 -125.286 29.097 1.00 60.38 504 GLN A CA 1
ATOM 3599 C C . GLN A 1 504 ? -5.878 -125.872 27.718 1.00 60.38 504 GLN A C 1
ATOM 3601 O O . GLN A 1 504 ? -7.069 -125.967 27.398 1.00 60.38 504 GLN A O 1
ATOM 3606 N N . PRO A 1 505 ? -4.886 -126.232 26.887 1.00 59.41 505 PRO A N 1
ATOM 3607 C CA . PRO A 1 505 ? -5.165 -126.862 25.606 1.00 59.41 505 PRO A CA 1
ATOM 3608 C C . PRO A 1 505 ? -5.896 -128.204 25.819 1.00 59.41 505 PRO A C 1
ATOM 3610 O O . PRO A 1 505 ? -5.624 -128.883 26.814 1.00 59.41 505 PRO A O 1
ATOM 3613 N N . PRO A 1 506 ? -6.810 -128.601 24.913 1.00 63.78 506 PRO A N 1
ATOM 3614 C CA . PRO A 1 506 ? -7.431 -129.927 24.938 1.00 63.78 506 PRO A CA 1
ATOM 3615 C C . PRO A 1 506 ? -6.392 -131.063 24.946 1.00 63.78 506 PRO A C 1
ATOM 3617 O O . PRO A 1 506 ? -5.282 -130.891 24.436 1.00 63.78 506 PRO A O 1
ATOM 3620 N N . GLU A 1 507 ? -6.741 -132.236 25.491 1.00 59.41 507 GLU A N 1
ATOM 3621 C CA . GLU A 1 507 ? -5.829 -133.399 25.570 1.00 59.41 507 GLU A CA 1
ATOM 3622 C C . GLU A 1 507 ? -5.333 -133.866 24.184 1.00 59.41 507 GLU A C 1
ATOM 3624 O O . GLU A 1 507 ? -4.246 -134.425 24.050 1.00 59.41 507 GLU A O 1
ATOM 3629 N N . ASP A 1 508 ? -6.077 -133.556 23.125 1.00 57.53 508 ASP A N 1
ATOM 3630 C CA . ASP A 1 508 ? -5.722 -133.772 21.724 1.00 57.53 508 ASP A CA 1
ATOM 3631 C C . ASP A 1 508 ? -4.585 -132.861 21.191 1.00 57.53 508 ASP A C 1
ATOM 3633 O O . ASP A 1 508 ? -4.049 -133.129 20.117 1.00 57.53 508 ASP A O 1
ATOM 3637 N N . CYS A 1 509 ? -4.117 -131.863 21.957 1.00 54.25 509 CYS A N 1
ATOM 3638 C CA . CYS A 1 509 ? -2.889 -131.100 21.668 1.00 54.25 509 CYS A CA 1
ATOM 3639 C C . CYS A 1 509 ? -1.609 -131.690 22.323 1.00 54.25 509 CYS A C 1
ATOM 3641 O O . CYS A 1 509 ? -0.553 -131.064 22.219 1.00 54.25 509 CYS A O 1
ATOM 3643 N N . VAL A 1 510 ? -1.650 -132.851 23.008 1.00 56.81 510 VAL A N 1
ATOM 3644 C CA . VAL A 1 510 ? -0.478 -133.412 23.739 1.00 56.81 510 VAL A CA 1
ATOM 3645 C C . VAL A 1 510 ? -0.029 -134.835 23.352 1.00 56.81 510 VAL A C 1
ATOM 3647 O O . VAL A 1 510 ? 0.839 -135.395 24.022 1.00 56.81 510 VAL A O 1
ATOM 3650 N N . SER A 1 511 ? -0.499 -135.407 22.236 1.00 54.47 511 SER A N 1
ATOM 3651 C CA . SER A 1 511 ? 0.066 -136.654 21.676 1.00 54.47 511 SER A CA 1
ATOM 3652 C C . SER A 1 511 ? 0.636 -136.469 20.263 1.00 54.47 511 SER A C 1
ATOM 3654 O O . SER A 1 511 ? -0.113 -136.391 19.295 1.00 54.47 511 SER A O 1
ATOM 3656 N N . GLU A 1 512 ? 1.969 -136.430 20.174 1.00 57.28 512 GLU A N 1
ATOM 3657 C CA . GLU A 1 512 ? 2.804 -136.502 18.959 1.00 57.28 512 GLU A CA 1
ATOM 3658 C C . GLU A 1 512 ? 2.373 -135.624 17.755 1.00 57.28 512 GLU A C 1
ATOM 3660 O O . GLU A 1 512 ? 1.765 -136.073 16.787 1.00 57.28 512 GLU A O 1
ATOM 3665 N N . SER A 1 513 ? 2.871 -134.378 17.751 1.00 58.72 513 SER A N 1
ATOM 3666 C CA . SER A 1 513 ? 3.009 -133.474 16.585 1.00 58.72 513 SER A CA 1
ATOM 3667 C C . SER A 1 513 ? 1.750 -132.801 15.994 1.00 58.72 513 SER A C 1
ATOM 3669 O O . SER A 1 513 ? 1.550 -132.797 14.782 1.00 58.72 513 SER A O 1
ATOM 3671 N N . GLY A 1 514 ? 0.977 -132.097 16.831 1.00 57.56 514 GLY A N 1
ATOM 3672 C CA . GLY A 1 514 ? 0.046 -131.038 16.399 1.00 57.56 514 GLY A CA 1
ATOM 3673 C C . GLY A 1 514 ? 0.395 -129.683 17.028 1.00 57.56 514 GLY A C 1
ATOM 3674 O O . GLY A 1 514 ? 0.490 -129.586 18.250 1.00 57.56 514 GLY A O 1
ATOM 3675 N N . LEU A 1 515 ? 0.604 -128.634 16.221 1.00 60.44 515 LEU A N 1
ATOM 3676 C CA . LEU A 1 515 ? 0.872 -127.282 16.727 1.00 60.44 515 LEU A CA 1
ATOM 3677 C C . LEU A 1 515 ? -0.455 -126.524 16.891 1.00 60.44 515 LEU A C 1
ATOM 3679 O O . LEU A 1 515 ? -1.073 -126.109 15.910 1.00 60.44 515 LEU A O 1
ATOM 3683 N N . CYS A 1 516 ? -0.891 -126.344 18.136 1.00 62.50 516 CYS A N 1
ATOM 3684 C CA . CYS A 1 516 ? -2.077 -125.561 18.478 1.00 62.50 516 CYS A CA 1
ATOM 3685 C C . CYS A 1 516 ? -1.667 -124.098 18.745 1.00 62.50 516 CYS A C 1
ATOM 3687 O O . CYS A 1 516 ? -0.808 -123.849 19.590 1.00 62.50 516 CYS A O 1
ATOM 3689 N N . VAL A 1 517 ? -2.277 -123.122 18.059 1.00 66.44 517 VAL A N 1
ATOM 3690 C CA . VAL A 1 517 ? -2.092 -121.681 18.344 1.00 66.44 517 VAL A CA 1
ATOM 3691 C C . VAL A 1 517 ? -3.353 -121.083 18.952 1.00 66.44 517 VAL A C 1
ATOM 3693 O O . VAL A 1 517 ? -4.471 -121.351 18.509 1.00 66.44 517 VAL A O 1
ATOM 3696 N N . LEU A 1 518 ? -3.157 -120.257 19.977 1.00 70.19 518 LEU A N 1
ATOM 3697 C CA . LEU A 1 518 ? -4.222 -119.522 20.643 1.00 70.19 518 LEU A CA 1
ATOM 3698 C C . LEU A 1 518 ? -4.578 -118.288 19.806 1.00 70.19 518 LEU A C 1
ATOM 3700 O O . LEU A 1 518 ? -3.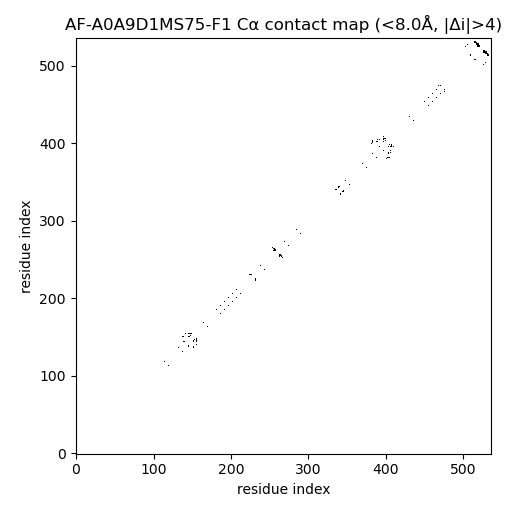786 -117.351 19.704 1.00 70.19 518 LEU A O 1
ATOM 3704 N N . SER A 1 519 ? -5.761 -118.294 19.198 1.00 67.25 519 SER A N 1
ATOM 3705 C CA . SER A 1 519 ? -6.275 -117.164 18.422 1.00 67.25 519 SER A CA 1
ATOM 3706 C C . SER A 1 519 ? -7.287 -116.355 19.232 1.00 67.25 519 SER A C 1
ATOM 3708 O O . SER A 1 519 ? -8.018 -116.910 20.056 1.00 67.25 519 SER A O 1
ATOM 3710 N N . VAL A 1 520 ? -7.325 -115.044 18.986 1.00 68.31 520 VAL A N 1
ATOM 3711 C CA . VAL A 1 520 ? -8.353 -114.141 19.517 1.00 68.31 520 VAL A CA 1
ATOM 3712 C C . VAL A 1 520 ? -9.383 -113.912 18.418 1.00 68.31 520 VAL A C 1
ATOM 3714 O O . VAL A 1 520 ? -9.040 -113.430 17.335 1.00 68.31 520 VAL A O 1
ATOM 3717 N N . THR A 1 521 ? -10.637 -114.269 18.671 1.00 63.16 521 THR A N 1
ATOM 3718 C CA . THR A 1 521 ? -11.744 -113.999 17.746 1.00 63.16 521 THR A CA 1
ATOM 3719 C C . THR A 1 521 ? -12.168 -112.523 17.812 1.00 63.16 521 THR A C 1
ATOM 3721 O O . THR A 1 521 ? -11.895 -111.846 18.805 1.00 63.16 521 THR A O 1
ATOM 3724 N N . PRO A 1 522 ? -12.855 -111.978 16.786 1.00 57.38 522 PRO A N 1
ATOM 3725 C CA . PRO A 1 522 ? -13.246 -110.560 16.759 1.00 57.38 522 PRO A CA 1
ATOM 3726 C C . PRO A 1 522 ? -14.181 -110.102 17.893 1.00 57.38 522 PRO A C 1
ATOM 3728 O O . PRO A 1 522 ? -14.365 -108.902 18.074 1.00 57.38 522 PRO A O 1
ATOM 3731 N N . ASP A 1 523 ? -14.774 -111.037 18.642 1.00 58.97 523 ASP A N 1
ATOM 3732 C CA . ASP A 1 523 ? -15.583 -110.790 19.842 1.00 58.97 523 ASP A CA 1
ATOM 3733 C C . ASP A 1 523 ? -14.767 -110.777 21.154 1.00 58.97 523 ASP A C 1
ATOM 3735 O O . ASP A 1 523 ? -15.333 -110.596 22.230 1.00 58.97 523 ASP A O 1
ATOM 3739 N N . GLY A 1 524 ? -13.440 -110.931 21.074 1.00 62.06 524 GLY A N 1
ATOM 3740 C CA . GLY A 1 524 ? -12.526 -110.860 22.214 1.00 62.06 524 GLY A CA 1
ATOM 3741 C C . GLY A 1 524 ? -12.398 -112.152 23.025 1.00 62.06 524 GLY A C 1
ATOM 3742 O O . GLY A 1 524 ? -11.830 -112.115 24.116 1.00 62.06 524 GLY A O 1
ATOM 3743 N N . THR A 1 525 ? -12.904 -113.286 22.527 1.00 68.81 525 THR A N 1
ATOM 3744 C CA . THR A 1 525 ? -12.726 -114.593 23.182 1.00 68.81 525 THR A CA 1
ATOM 3745 C C . THR A 1 525 ? -11.498 -115.353 22.655 1.00 68.81 525 THR A C 1
ATOM 3747 O O . THR A 1 525 ? -10.969 -115.062 21.582 1.00 68.81 525 THR A O 1
ATOM 3750 N N . TYR A 1 526 ? -10.990 -116.297 23.455 1.00 72.25 526 TYR A N 1
ATOM 3751 C CA . TYR A 1 526 ? -9.799 -117.092 23.139 1.00 72.25 526 TYR A CA 1
ATOM 3752 C C . TYR A 1 526 ? -10.192 -118.502 22.702 1.00 72.25 526 TYR A C 1
ATOM 3754 O O . TYR A 1 526 ? -10.884 -119.205 23.441 1.00 72.25 526 TYR A O 1
ATOM 3762 N N . ALA A 1 527 ? -9.695 -118.944 21.546 1.00 69.44 527 ALA A N 1
ATOM 3763 C CA . ALA A 1 527 ? -9.912 -120.296 21.039 1.00 69.44 527 ALA A CA 1
ATOM 3764 C C . ALA A 1 527 ? -8.618 -120.909 20.481 1.00 69.44 527 ALA A C 1
ATOM 3766 O O . ALA A 1 527 ? -7.855 -120.254 19.762 1.00 69.44 527 ALA A O 1
ATOM 3767 N N . TRP A 1 528 ? -8.392 -122.186 20.796 1.00 71.75 528 TRP A N 1
ATOM 3768 C CA . TRP A 1 528 ? -7.303 -122.985 20.237 1.00 71.75 528 TRP A CA 1
ATOM 3769 C C . TRP A 1 528 ? -7.636 -123.414 18.803 1.00 71.75 528 TRP A C 1
ATOM 3771 O O . TRP A 1 528 ? -8.690 -123.999 18.557 1.00 71.75 528 TRP A O 1
ATOM 3781 N N . VAL A 1 529 ? -6.727 -123.145 17.863 1.00 66.50 529 VAL A N 1
ATOM 3782 C CA . VAL A 1 529 ? -6.846 -123.546 16.453 1.00 66.50 529 VAL A CA 1
ATOM 3783 C C . VAL A 1 529 ? -5.690 -124.477 16.095 1.00 66.50 529 VAL A C 1
ATOM 3785 O O . VAL A 1 529 ? -4.536 -124.203 16.427 1.00 66.50 529 VAL A O 1
ATOM 3788 N N . ASN A 1 530 ? -6.004 -125.589 15.430 1.00 66.25 530 ASN A N 1
ATOM 3789 C CA . ASN A 1 530 ? -5.048 -126.643 15.089 1.00 66.25 530 ASN A CA 1
ATOM 3790 C C . ASN A 1 530 ? -4.436 -126.401 13.693 1.00 66.25 530 ASN A C 1
ATOM 3792 O O . ASN A 1 530 ? -5.172 -126.211 12.720 1.00 66.25 530 ASN A O 1
ATOM 3796 N N . VAL A 1 531 ? -3.103 -126.394 13.582 1.00 63.69 531 VAL A N 1
ATOM 3797 C CA . VAL A 1 531 ? -2.376 -126.089 12.335 1.00 63.69 531 VAL A CA 1
ATOM 3798 C C . VAL A 1 531 ? -1.971 -127.382 11.624 1.00 63.69 531 VAL A C 1
ATOM 3800 O O . VAL A 1 531 ? -1.101 -128.114 12.086 1.00 63.69 531 VAL A O 1
ATOM 3803 N N . THR A 1 532 ? -2.584 -127.660 10.470 1.00 57.41 532 THR A N 1
ATOM 3804 C CA . THR A 1 532 ? -2.470 -128.954 9.760 1.00 57.41 532 THR A CA 1
ATOM 3805 C C . THR A 1 532 ? -1.462 -128.998 8.600 1.00 57.41 532 THR A C 1
ATOM 3807 O O . THR A 1 532 ? -1.463 -129.960 7.834 1.00 57.41 532 THR A O 1
ATOM 3810 N N . ALA A 1 533 ? -0.568 -128.011 8.466 1.00 49.19 533 ALA A N 1
ATOM 3811 C CA . ALA A 1 533 ? 0.595 -128.092 7.571 1.00 49.19 533 ALA A CA 1
ATOM 3812 C C . ALA A 1 533 ? 1.731 -127.145 8.015 1.00 49.19 533 ALA A C 1
ATOM 3814 O O . ALA A 1 533 ? 1.436 -126.040 8.474 1.00 49.19 533 ALA A O 1
ATOM 3815 N N . PRO A 1 534 ? 3.013 -127.528 7.852 1.00 44.41 534 PRO A N 1
ATOM 3816 C CA . PRO A 1 534 ? 4.138 -126.627 8.074 1.00 44.41 534 PRO A CA 1
ATOM 3817 C C . PRO A 1 534 ? 4.289 -125.648 6.901 1.00 44.41 534 PRO A C 1
ATOM 3819 O O . PRO A 1 534 ? 4.243 -126.046 5.736 1.00 44.41 534 PRO A O 1
ATOM 3822 N N . ILE A 1 535 ? 4.522 -124.378 7.219 1.00 42.97 535 ILE A N 1
ATOM 3823 C CA . ILE A 1 535 ? 5.061 -123.366 6.305 1.00 42.97 535 ILE A CA 1
ATOM 3824 C C . ILE A 1 535 ? 6.286 -122.782 7.021 1.00 42.97 535 ILE A C 1
ATOM 3826 O O . ILE A 1 535 ? 6.222 -122.585 8.235 1.00 42.97 535 ILE A O 1
ATOM 3830 N N . GLU A 1 536 ? 7.389 -122.627 6.282 1.00 37.47 536 GLU A N 1
ATOM 3831 C CA . GLU A 1 536 ? 8.731 -122.252 6.778 1.00 37.47 536 GLU A CA 1
ATOM 3832 C C . GLU A 1 536 ? 8.787 -120.915 7.539 1.00 37.47 536 GLU A C 1
ATOM 3834 O O . GLU A 1 536 ? 8.094 -119.959 7.116 1.00 37.47 536 GLU A O 1
#

Foldseek 3Di:
DDDDDDDDDDDDDDDDDDDDDDDDDDDDDDPVVVVVVVVVVVVVVVVVVVVVVVVVVVVVVVVVVVVVVVVVVVVVVVVVVVVVVVVVVVVVVVVVVVVVVVVVVVVVVVVVVVVCVVVVVVPPCVVVVVPDQDPQLPDPDLVPSLVDCPSPVPSVVVVVVVCVVCVVPDPDDPVNADVPNDDPVNQPPPNCDPVNQPVPNCDPVNQDDPNCDPVNQPPCNCDLVNDPPVVSVVVVVCVVDPPVLDDDPPDDWDFDADPVRHTPDTDDPPVCNVVVVVVVVVVVPPVVVVVVVVVVVVVVVVVVVVVVVVVVVVVVVVVVVVVVVVVVVCVLVPFDPDCVSPVNDPDDDPVRVVVVVVVVCPVVPPPPDDDPVNVVVVCQQDADPQLDDPDDDPVLCPDCRSHVVNVVVVVVVVVVVVVVPPDDDDPVPDDPPPDDPVVADVCNDDPVNQPVCNDDPVNQPPPNDDLVNDDPVVNCVVCVVVDDPPPPDPDDDPDPDPPPPDDDDPPVVPPPDWDWDWDQDPVGDTDTDTDDDDDD

Solvent-accessible surface area (backbone atoms only — not comparable to full-atom values): 34370 Å² total; per-residue (Å²): 133,85,88,80,90,86,85,88,82,88,88,90,80,90,84,90,86,89,87,84,84,88,81,89,82,88,84,84,84,64,67,68,63,59,51,54,52,50,52,54,51,49,54,53,50,52,53,52,49,54,50,48,54,51,49,52,51,51,53,51,50,51,49,54,49,49,52,52,48,54,52,49,51,52,51,49,52,49,54,52,49,56,50,51,52,53,50,54,54,49,53,56,51,48,55,53,48,52,53,51,50,50,54,51,49,53,47,51,54,47,53,52,49,51,47,49,51,65,44,54,79,71,61,55,63,87,69,52,70,80,75,62,86,52,83,90,39,60,72,89,45,62,90,69,35,23,74,33,73,84,63,19,45,65,43,18,52,51,45,52,52,50,48,53,62,48,70,76,50,70,83,81,50,69,94,77,50,59,91,79,66,80,44,71,96,75,51,58,88,82,66,79,44,73,92,74,51,57,91,81,69,74,47,81,86,76,48,57,94,78,70,72,51,70,89,77,48,58,92,76,70,75,44,68,88,73,43,57,73,66,60,36,49,50,53,48,58,47,71,72,37,86,60,72,76,55,95,64,82,94,55,96,73,77,76,43,60,48,100,85,69,48,79,75,50,85,74,84,82,51,62,69,57,56,52,48,47,50,53,55,47,57,73,63,54,55,64,67,61,51,53,52,48,52,52,47,53,51,50,50,52,52,52,48,54,53,50,50,53,48,49,54,48,54,54,50,53,50,47,55,52,48,55,52,48,50,55,52,50,54,62,64,72,74,70,55,97,47,58,62,60,72,69,48,83,84,72,74,49,70,69,55,49,52,52,57,47,58,77,66,58,64,77,81,75,55,83,87,52,90,49,68,73,63,51,51,65,60,48,73,78,53,88,46,81,92,36,58,77,92,68,93,47,80,73,47,48,71,27,80,79,58,19,48,67,49,34,52,50,55,53,52,53,55,51,58,57,57,68,58,73,79,64,84,80,63,68,92,77,60,63,87,86,68,81,46,71,89,79,46,60,90,74,69,75,46,69,97,76,51,60,90,75,68,79,44,70,92,76,49,60,90,75,70,77,44,72,92,73,48,55,68,70,55,46,48,55,60,53,50,77,73,55,96,71,89,70,85,65,96,80,79,89,82,71,87,70,83,73,77,79,72,75,79,78,61,78,84,61,73,68,87,92,56,58,68,44,82,42,76,47,101,87,74,48,80,47,82,44,78,55,92,70,92,76,136